Protein 5U2P (pdb70)

Solvent-accessible surface area: 17085 Å² total; per-residue (Å²): 99,161,4,27,3,0,1,30,91,157,64,63,39,56,1,4,73,71,6,13,84,48,1,92,148,106,68,46,1,38,22,89,44,68,60,26,101,24,109,86,0,42,95,36,0,70,55,53,1,75,92,37,79,10,6,10,5,0,2,0,24,7,25,67,6,38,100,18,68,16,83,98,35,2,26,34,0,34,166,51,96,12,26,97,66,4,3,12,52,14,32,9,110,173,45,76,4,5,0,2,2,14,20,5,2,69,14,0,11,0,0,0,14,2,83,73,11,5,106,174,52,65,14,87,60,2,138,45,68,109,73,0,10,107,5,0,28,51,2,89,158,60,77,50,10,2,8,12,8,55,53,134,8,52,3,6,14,0,0,0,2,0,1,0,5,41,39,25,60,114,19,2,50,78,0,5,135,67,8,61,81,118,80,14,36,8,52,133,13,197,48,0,101,81,4,0,30,12,1,17,42,0,28,153,114,45,16,6,56,79,151,90,49,101,20,132,58,164,82,8,26,80,48,0,13,111,57,122,6,1,0,4,2,2,24,7,92,11,0,48,32,0,47,179,106,79,108,69,15,57,12,2,9,10,6,3,4,7,18,152,41,2,96,67,18,1,0,1,17,25,58,7,35,0,1,0,0,3,103,126,18,110,66,42,72,16,0,23,126,2,2,53,34,10,5,43,58,64,9,8,34,33,8,11,136,72,42,184,50,6,4,1,5,83,112,12,115,28,12,128,48,27,90,11,0,52,67,8,14,120,46,14,0,39,132,26,83,5,18,10,0,0,15,22,18,81,69,0,62,57,163,96,23,41,8,18,37,2,3,53,35,9,70,136,124,53,18,77,4,107,51,0,7,109,91,4,10,105,139,51,214

B-factor: mean 41.18, std 18.59, range [14.23, 131.49]

Radius of gyration: 22.2 Å; Cα contacts (8 Å, |Δi|>4): 697; chains: 1; bounding box: 56×47×52 Å

Nearest PDB structures (foldseek):
  5u2p-assembly1_A  TM=1.003E+00  e=3.962E-81  Treponema pallidum subsp. pallidum
  4r6h-assembly1_A  TM=6.908E-01  e=1.015E-17  Bacillus subtilis subsp. subtilis str. 168
  4rk9-assembly2_B  TM=5.438E-01  e=2.584E-18  Bacillus licheniformis DSM 13 = ATCC 14580
  6dtu-assembly1_A  TM=4.934E-01  e=8.273E-16  Thermotoga maritima MSB8
  5k2y-assembly1_A  TM=6.242E-01  e=2.123E-12  Mycobacterium tuberculosis

Structure (mmCIF, N/CA/C/O backbone):
data_5U2P
#
_entry.id   5U2P
#
_cell.length_a   55.925
_cell.length_b   55.925
_cell.length_c   237.632
_cell.angle_alpha   90.00
_cell.angle_beta   90.00
_cell.angle_gamma   120.00
#
_symmetry.space_group_name_H-M   'P 31 2 1'
#
loop_
_entity.id
_entity.type
_entity.pdbx_description
1 polymer 'Sugar ABC transporter substrate-binding protein'
2 non-polymer 'BROMIDE ION'
3 non-polymer 'CHLORIDE ION'
4 non-polymer 1,2-ETHANEDIOL
5 water water
#
loop_
_atom_site.group_PDB
_atom_site.id
_atom_site.type_symbol
_atom_site.label_atom_id
_atom_site.label_alt_id
_atom_site.label_comp_id
_atom_site.label_asym_id
_atom_site.label_entity_id
_atom_site.label_seq_id
_atom_site.pdbx_PDB_ins_code
_atom_site.Cartn_x
_atom_site.Cartn_y
_atom_site.Cartn_z
_atom_site.occupancy
_atom_site.B_iso_or_equiv
_atom_site.auth_seq_id
_atom_site.auth_comp_id
_atom_site.auth_asym_id
_atom_site.auth_atom_id
_atom_site.pdbx_PDB_model_num
ATOM 1 N N . VAL A 1 32 ? -23.562 38.726 65.013 1.00 66.32 40 VAL A N 1
ATOM 2 C CA . VAL A 1 32 ? -23.465 38.357 63.609 1.00 56.36 40 VAL A CA 1
ATOM 3 C C . VAL A 1 32 ? -23.686 36.861 63.440 1.00 55.33 40 VAL A C 1
ATOM 4 O O . VAL A 1 32 ? -23.902 36.144 64.417 1.00 56.43 40 VAL A O 1
ATOM 16 N N . ARG A 1 33 ? -23.620 36.402 62.192 1.00 35.69 41 ARG A N 1
ATOM 17 C CA . ARG A 1 33 ? -23.701 34.987 61.879 1.00 38.06 41 ARG A CA 1
ATOM 18 C C . ARG A 1 33 ? -22.459 34.588 61.088 1.00 31.87 41 ARG A C 1
ATOM 19 O O . ARG A 1 33 ? -21.866 35.413 60.380 1.00 34.20 41 ARG A O 1
ATOM 40 N N . LEU A 1 34 ? -22.068 33.329 61.251 1.00 30.40 42 LEU A N 1
ATOM 41 C CA . LEU A 1 34 ? -20.991 32.725 60.472 1.00 32.39 42 LEU A CA 1
ATOM 42 C C . LEU A 1 34 ? -21.335 31.281 60.150 1.00 31.88 42 LEU A C 1
ATOM 43 O O . LEU A 1 34 ? -21.758 30.524 61.024 1.00 32.21 42 LEU A O 1
ATOM 59 N N . SER A 1 35 ? -21.150 30.895 58.894 1.00 25.85 43 SER A N 1
ATOM 60 C CA . SER A 1 35 ? -21.328 29.522 58.491 1.00 27.12 43 SER A CA 1
ATOM 61 C C . SER A 1 35 ? -19.956 28.889 58.280 1.00 24.35 43 SER A C 1
ATOM 62 O O . SER A 1 35 ? -19.018 29.544 57.824 1.00 28.35 43 SER A O 1
ATOM 70 N N . VAL A 1 36 ? -19.877 27.608 58.610 1.00 24.96 44 VAL A N 1
ATOM 71 C CA . VAL A 1 36 ? -18.648 26.841 58.525 1.00 24.58 44 VAL A CA 1
ATOM 72 C C . VAL A 1 36 ? -18.885 25.498 57.84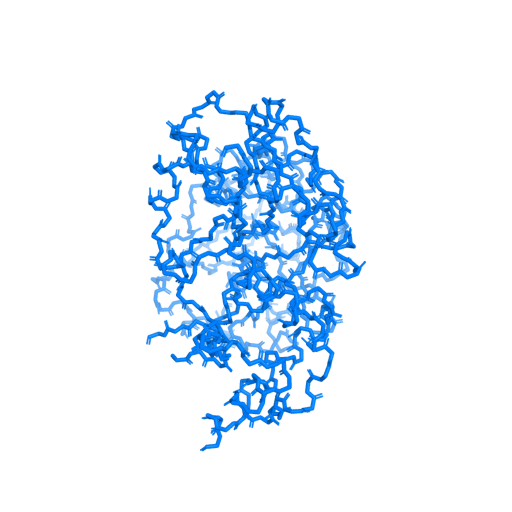3 1.00 32.99 44 VAL A C 1
ATOM 73 O O . VAL A 1 36 ? -19.910 24.854 58.051 1.00 29.68 44 VAL A O 1
ATOM 86 N N . LEU A 1 37 ? -17.929 25.092 57.017 1.00 28.55 45 LEU A N 1
ATOM 87 C CA . LEU A 1 37 ? -17.907 23.755 56.426 1.00 25.74 45 LEU A CA 1
ATOM 88 C C . LEU A 1 37 ? -16.674 23.027 56.939 1.00 31.20 45 LEU A C 1
ATOM 89 O O . LEU A 1 37 ? -15.567 23.557 56.871 1.00 25.89 45 LEU A O 1
ATOM 105 N N . ILE A 1 38 ? -16.853 21.813 57.430 1.00 31.88 46 ILE A N 1
ATOM 106 C CA . ILE A 1 38 ? -15.740 21.050 57.996 1.00 27.28 46 ILE A CA 1
ATOM 107 C C . ILE A 1 38 ? -15.894 19.550 57.741 1.00 32.55 46 ILE A C 1
ATOM 108 O O . ILE A 1 38 ? -16.994 19.065 57.482 1.00 35.07 46 ILE A O 1
ATOM 124 N N . ARG A 1 39 ? -14.782 18.822 57.793 1.00 31.70 47 ARG A N 1
ATOM 125 C CA . ARG A 1 39 ? -14.808 17.368 57.683 1.00 29.75 47 ARG A CA 1
ATOM 126 C C . ARG A 1 39 ? -15.411 16.770 58.942 1.00 39.56 47 ARG A C 1
ATOM 127 O O . ARG A 1 39 ? -15.109 17.199 60.054 1.00 34.45 47 ARG A O 1
ATOM 148 N N . GLU A 1 40 ? -16.266 15.777 58.749 1.00 31.15 48 GLU A N 1
ATOM 149 C CA . GLU A 1 40 ? -16.929 15.086 59.845 1.00 41.56 48 GLU A CA 1
ATOM 150 C C . GLU A 1 40 ? -15.944 14.691 60.948 1.00 50.25 48 GLU A C 1
ATOM 151 O O . GLU A 1 40 ? -16.110 15.079 62.103 1.00 38.56 48 GLU A O 1
ATOM 163 N N . LYS A 1 41 ? -14.894 13.959 60.582 1.00 40.19 49 LYS A N 1
ATOM 164 C CA . LYS A 1 41 ? -13.957 13.427 61.577 1.00 50.85 49 LYS A CA 1
ATOM 165 C C . LYS A 1 41 ? -13.033 14.495 62.142 1.00 37.83 49 LYS A C 1
ATOM 166 O O . LYS A 1 41 ? -12.287 14.235 63.076 1.00 40.19 49 LYS A O 1
ATOM 185 N N . HIS A 1 42 ? -13.080 15.695 61.579 1.00 44.67 50 HIS A N 1
ATOM 186 C CA . HIS A 1 42 ? -12.239 16.783 62.063 1.00 35.36 50 HIS A CA 1
ATOM 187 C C . HIS A 1 42 ? -13.032 17.759 62.930 1.00 35.49 50 HIS A C 1
ATOM 188 O O . HIS A 1 42 ? -12.464 18.702 63.483 1.00 39.12 50 HIS A O 1
ATOM 201 N N . TYR A 1 43 ? -14.343 17.543 63.034 1.00 41.88 51 TYR A N 1
ATOM 202 C CA . TYR A 1 43 ? -15.195 18.394 63.871 1.00 33.86 51 TYR A CA 1
ATOM 203 C C . TYR A 1 43 ? -15.100 17.920 65.307 1.00 48.42 51 TYR A C 1
ATOM 204 O O . TYR A 1 43 ? -16.039 17.344 65.858 1.00 41.54 51 TYR A O 1
ATOM 222 N N . SER A 1 44 ? -13.939 18.164 65.897 1.00 57.07 52 SER A N 1
ATOM 223 C CA . SER A 1 44 ? -13.608 17.645 67.214 1.00 65.18 52 SER A CA 1
ATOM 224 C C . SER A 1 44 ? -14.328 18.387 68.331 1.00 70.19 52 SER A C 1
ATOM 225 O O . SER A 1 44 ? -14.947 19.433 68.111 1.00 41.37 52 SER A O 1
ATOM 233 N N . SER A 1 45 ? -14.239 17.846 69.539 1.00 58.07 53 SER A N 1
ATOM 234 C CA . SER A 1 45 ? -14.737 18.559 70.702 1.00 67.04 53 SER A CA 1
ATOM 235 C C . SER A 1 45 ? -13.960 19.868 70.831 1.00 54.28 53 SER A C 1
ATOM 236 O O . SER A 1 45 ? -14.509 20.877 71.272 1.00 40.65 53 SER A O 1
ATOM 244 N N . GLY A 1 46 ? -12.694 19.854 70.409 1.00 52.16 54 GLY A N 1
ATOM 245 C CA . GLY A 1 46 ? -11.862 21.045 70.442 1.00 43.70 54 GLY A CA 1
ATOM 246 C C . GLY A 1 46 ? -12.500 22.189 69.675 1.00 33.98 54 GLY A C 1
ATOM 247 O O . GLY A 1 46 ? -12.711 23.282 70.217 1.00 35.75 54 GLY A O 1
ATOM 251 N N . LEU A 1 47 ? -12.818 21.939 68.412 1.00 31.86 55 LEU A N 1
ATOM 252 C CA . LEU A 1 47 ? -13.455 22.957 67.583 1.00 38.84 55 LEU A CA 1
ATOM 253 C C . LEU A 1 47 ? -14.877 23.284 68.039 1.00 52.93 55 LEU A C 1
ATOM 254 O O . LEU A 1 47 ? -15.318 24.423 67.929 1.00 32.76 55 LEU A O 1
ATOM 270 N N . GLN A 1 48 ? -15.609 22.300 68.538 1.00 39.12 56 GLN A N 1
ATOM 271 C CA . GLN A 1 48 ? -16.965 22.571 69.008 1.00 28.45 56 GLN A CA 1
ATOM 272 C C . GLN A 1 48 ? -16.950 23.599 70.109 1.00 45.70 56 GLN A C 1
ATOM 273 O O . GLN A 1 48 ? -17.717 24.553 70.085 1.00 42.34 56 GLN A O 1
ATOM 287 N N . ASN A 1 49 ? -16.062 23.395 71.073 1.00 40.34 57 ASN A N 1
ATOM 288 C CA . ASN A 1 49 ? -15.995 24.263 72.230 1.00 51.59 57 ASN A CA 1
ATOM 289 C C . ASN A 1 49 ? -15.450 25.617 71.828 1.00 39.72 57 ASN A C 1
ATOM 290 O O . ASN A 1 49 ? -15.831 26.639 72.398 1.00 43.35 57 ASN A O 1
ATOM 301 N N . VAL A 1 50 ? -14.555 25.618 70.836 1.00 37.89 58 VAL A N 1
ATOM 302 C CA . VAL A 1 50 ? -14.053 26.849 70.262 1.00 32.51 58 VAL A CA 1
ATOM 303 C C . VAL A 1 50 ? -15.206 27.682 69.702 1.00 33.47 58 VAL A C 1
ATOM 304 O O . VAL A 1 50 ? -15.324 28.875 69.988 1.00 31.78 58 VAL A O 1
ATOM 317 N N . PHE A 1 51 ? -16.059 27.056 68.901 1.00 33.82 59 PHE A N 1
ATOM 318 C CA . PHE A 1 51 ? -17.170 27.778 68.290 1.00 41.18 59 PHE A CA 1
ATOM 319 C C . PHE A 1 51 ? -18.220 28.142 69.344 1.00 35.97 59 PHE A C 1
ATOM 320 O O . PHE A 1 51 ? -18.915 29.150 69.215 1.00 37.31 59 PHE A O 1
ATOM 337 N N . THR A 1 52 ? -18.332 27.337 70.402 1.00 38.52 60 THR A N 1
ATOM 338 C CA . THR A 1 52 ? -19.273 27.647 71.470 1.00 40.24 60 THR A CA 1
ATOM 339 C C . THR A 1 52 ? -18.833 28.903 72.210 1.00 39.10 60 THR A C 1
ATOM 340 O O . THR A 1 52 ? -19.663 29.757 72.528 1.00 37.93 60 THR A O 1
ATOM 351 N N . LYS A 1 53 ? -17.533 29.003 72.494 1.00 40.60 61 LYS A N 1
ATOM 352 C CA . LYS A 1 53 ? -16.956 30.198 73.114 1.00 40.72 61 LYS A CA 1
ATOM 353 C C . LYS A 1 53 ? -17.148 31.415 72.244 1.00 46.86 61 LYS A C 1
ATOM 354 O O . LYS A 1 53 ? -17.390 32.517 72.728 1.00 35.35 61 LYS A O 1
ATOM 373 N N . LEU A 1 54 ? -16.983 31.232 70.945 1.00 31.93 62 LEU A N 1
ATOM 374 C CA . LEU A 1 54 ? -17.116 32.333 70.043 1.00 27.83 62 LEU A CA 1
ATOM 375 C C . LEU A 1 54 ? -18.512 32.934 70.116 1.00 39.43 62 LEU A C 1
ATOM 376 O O . LEU A 1 54 ? -18.675 34.156 70.123 1.00 33.05 62 LEU A O 1
ATOM 392 N N . GLU A 1 55 ? -19.521 32.074 70.153 1.00 32.86 63 GLU A N 1
ATOM 393 C CA . GLU A 1 55 ? -20.903 32.533 70.202 1.00 42.63 63 GLU A CA 1
ATOM 394 C C . GLU A 1 55 ? -21.201 33.167 71.547 1.00 40.01 63 GLU 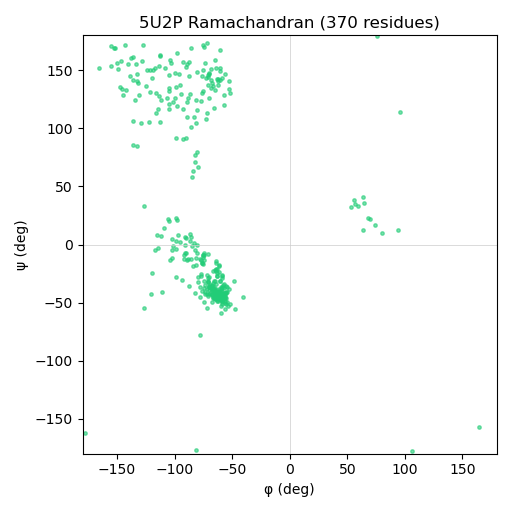A C 1
ATOM 395 O O . GLU A 1 55 ? -21.881 34.182 71.623 1.00 45.47 63 GLU A O 1
ATOM 407 N N . LEU A 1 56 ? -20.654 32.577 72.600 1.00 42.47 64 LEU A N 1
ATOM 408 C CA . LEU A 1 56 ? -20.941 33.013 73.955 1.00 49.39 64 LEU A CA 1
ATOM 409 C C . LEU A 1 56 ? -20.270 34.352 74.259 1.00 54.21 64 LEU A C 1
ATOM 410 O O . LEU A 1 56 ? -20.890 35.240 74.837 1.00 46.52 64 LEU A O 1
ATOM 426 N N . GLU A 1 57 ? -19.017 34.503 73.837 1.00 39.49 65 GLU A N 1
ATOM 427 C CA . GLU A 1 57 ? -18.213 35.672 74.198 1.00 35.51 65 GLU A CA 1
ATOM 428 C C . GLU A 1 57 ? -18.161 36.754 73.127 1.00 51.01 65 GLU A C 1
ATOM 429 O O . GLU A 1 57 ? -17.994 37.929 73.449 1.00 45.92 65 GLU A O 1
ATOM 441 N N . GLU A 1 58 ? -18.306 36.379 71.861 1.00 30.73 66 GLU A N 1
ATOM 442 C CA . GLU A 1 58 ? -18.054 37.322 70.781 1.00 26.93 66 GLU A CA 1
ATOM 443 C C . GLU A 1 58 ? -19.314 37.661 69.998 1.00 28.92 66 GLU A C 1
ATOM 444 O O . GLU A 1 58 ? -19.273 38.483 69.066 1.00 35.31 66 GLU A O 1
ATOM 456 N N . GLY A 1 59 ? -20.414 37.015 70.364 1.00 31.00 67 GLY A N 1
ATOM 457 C CA . GLY A 1 59 ? -21.704 37.249 69.739 1.00 44.72 67 GLY A CA 1
ATOM 458 C C . GLY A 1 59 ? -21.702 36.856 68.279 1.00 52.75 67 GLY A C 1
ATOM 459 O O . GLY A 1 59 ? -22.329 37.507 67.443 1.00 37.66 67 GLY A O 1
ATOM 463 N N . ILE A 1 60 ? -20.978 35.794 67.960 1.00 35.54 68 ILE A N 1
ATOM 464 C CA . ILE A 1 60 ? -20.979 35.274 66.590 1.00 33.16 68 ILE A CA 1
ATOM 465 C C . ILE A 1 60 ? -21.653 33.903 66.624 1.00 46.47 68 ILE A C 1
ATOM 466 O O . ILE A 1 60 ? -21.078 32.932 67.112 1.00 56.92 68 ILE A O 1
ATOM 482 N N . ALA A 1 61 ? -22.889 33.849 66.142 1.00 45.00 69 ALA A N 1
ATOM 483 C CA . ALA A 1 61 ? -23.605 32.583 66.028 1.00 52.89 69 ALA A CA 1
ATOM 484 C C . ALA A 1 61 ? -23.020 31.753 64.884 1.00 52.07 69 ALA A C 1
ATOM 485 O O . ALA A 1 61 ? -23.206 32.085 63.716 1.00 40.28 69 ALA A O 1
ATOM 492 N N . VAL A 1 62 ? -22.302 30.689 65.229 1.00 45.77 70 VAL A N 1
ATOM 493 C CA . VAL A 1 62 ? -21.701 29.807 64.240 1.00 43.69 70 VAL A CA 1
ATOM 494 C C . VAL A 1 62 ? -22.613 28.624 63.939 1.00 52.33 70 VAL A C 1
ATOM 495 O O . VAL A 1 62 ? -23.079 27.949 64.853 1.00 49.65 70 VAL A O 1
ATOM 508 N N . THR A 1 63 ? -22.860 28.385 62.654 1.00 34.06 71 THR A N 1
ATOM 509 C CA . THR A 1 63 ? -23.537 27.176 62.205 1.00 31.84 71 THR A CA 1
ATOM 510 C C . THR A 1 63 ? -22.546 26.310 61.435 1.00 41.06 71 THR A C 1
ATOM 511 O O . THR A 1 63 ? -21.914 26.770 60.483 1.00 36.78 71 THR A O 1
ATOM 522 N N . VAL A 1 64 ? -22.399 25.067 61.880 1.00 34.10 72 VAL A N 1
ATOM 523 C CA . VAL A 1 64 ? -21.441 24.129 61.294 1.00 33.40 72 VAL A CA 1
ATOM 524 C C . VAL A 1 64 ? -22.128 23.085 60.417 1.00 47.39 72 VAL A C 1
ATOM 525 O O . VAL A 1 64 ? -23.124 22.473 60.803 1.00 42.25 72 VAL A O 1
ATOM 538 N N . GLU A 1 65 ? -21.570 22.899 59.227 1.00 30.90 73 GLU A N 1
ATOM 539 C CA . GLU A 1 65 ? -22.023 21.898 58.278 1.00 32.84 73 GLU A CA 1
ATOM 540 C C . GLU A 1 65 ? -20.904 20.876 58.077 1.00 37.74 73 GLU A C 1
ATOM 541 O O . GLU A 1 65 ? -19.850 21.229 57.540 1.00 29.54 73 GLU A O 1
ATOM 553 N N . THR A 1 66 ? -21.109 19.630 58.514 1.00 29.89 74 THR A N 1
ATOM 554 C CA . THR A 1 66 ? -20.069 18.607 58.370 1.00 40.00 74 THR A CA 1
ATOM 555 C C . THR A 1 66 ? -20.270 17.757 57.131 1.00 34.58 74 THR A C 1
ATOM 556 O O . THR A 1 66 ? -21.398 17.488 56.720 1.00 34.27 74 THR A O 1
ATOM 567 N N . ILE A 1 67 ? -19.160 17.331 56.545 1.00 30.26 75 ILE A N 1
ATOM 568 C CA . ILE A 1 67 ? -19.191 16.459 55.388 1.00 46.25 75 ILE A CA 1
ATOM 569 C C . ILE A 1 67 ? -18.361 15.212 55.673 1.00 43.75 75 ILE A C 1
ATOM 570 O O . ILE A 1 67 ? -17.268 15.304 56.241 1.00 35.80 75 ILE A O 1
ATOM 586 N N . GLN A 1 68 ? -18.903 14.061 55.286 1.00 42.66 76 GLN A N 1
ATOM 587 C CA . GLN A 1 68 ? -18.196 12.786 55.367 1.00 51.02 76 GLN A CA 1
ATOM 588 C C . GLN A 1 68 ? -16.844 12.932 54.681 1.00 42.73 76 GLN A C 1
ATOM 589 O O . GLN A 1 68 ? -16.766 13.425 53.557 1.00 35.09 76 GLN A O 1
ATOM 603 N N . ASP A 1 69 ? -15.788 12.504 55.364 1.00 41.50 77 ASP A N 1
ATOM 604 C CA . ASP A 1 69 ? -14.421 12.866 54.995 1.00 50.74 77 ASP A CA 1
ATOM 605 C C . ASP A 1 69 ? -14.053 12.517 53.564 1.00 51.46 77 ASP A C 1
ATOM 606 O O . ASP A 1 69 ? -13.477 13.344 52.850 1.00 41.96 77 ASP A O 1
ATOM 615 N N . ASP A 1 70 ? -14.390 11.306 53.135 1.00 41.32 78 ASP A N 1
ATOM 616 C CA . ASP A 1 70 ? -14.037 10.869 51.790 1.00 53.86 78 ASP A CA 1
ATOM 617 C C . ASP A 1 70 ? -14.742 11.714 50.718 1.00 58.91 78 ASP A C 1
ATOM 618 O O . ASP A 1 70 ? -14.350 11.696 49.552 1.00 53.15 78 ASP A O 1
ATOM 627 N N . GLN A 1 71 ? -15.752 12.479 51.127 1.00 38.79 79 GLN A N 1
ATOM 628 C CA . GLN A 1 71 ? -16.557 13.274 50.207 1.00 47.36 79 GLN A CA 1
ATOM 629 C C . GLN A 1 71 ? -16.196 14.754 50.262 1.00 49.61 79 GLN A C 1
ATOM 630 O O . GLN A 1 71 ? -16.603 15.527 49.390 1.00 41.01 79 GLN A O 1
ATOM 644 N N . TYR A 1 72 ? -15.444 15.149 51.286 1.00 41.04 80 TYR A N 1
ATOM 645 C CA . TYR A 1 72 ? -15.275 16.568 51.581 1.00 35.62 80 TYR A CA 1
ATOM 646 C C . TYR A 1 72 ? -14.641 17.357 50.425 1.00 28.44 80 TYR A C 1
ATOM 647 O O . TYR A 1 72 ? -15.142 18.421 50.078 1.00 37.60 80 TYR A O 1
ATOM 665 N N . PRO A 1 73 ? -13.549 16.847 49.832 1.00 45.37 81 PRO A N 1
ATOM 666 C CA . PRO A 1 73 ? -12.943 17.633 48.748 1.00 34.15 81 PRO A CA 1
ATOM 667 C C . PRO A 1 73 ? -13.898 17.823 47.572 1.00 43.68 81 PRO A C 1
ATOM 668 O O . PRO A 1 73 ? -13.969 18.916 47.020 1.00 32.84 81 PRO A O 1
ATOM 679 N N . THR A 1 74 ? -14.639 16.775 47.219 1.00 37.67 82 THR A N 1
ATOM 680 C CA . THR A 1 74 ? -15.655 16.861 46.172 1.00 44.32 82 THR A CA 1
ATOM 681 C C . THR A 1 74 ? -16.709 17.917 46.504 1.00 42.55 82 THR A C 1
ATOM 682 O O . THR A 1 74 ? -17.049 18.756 45.663 1.00 37.10 82 THR A O 1
ATOM 693 N N . VAL A 1 75 ? -17.228 17.865 47.729 1.00 36.88 83 VAL A N 1
ATOM 694 C CA . VAL A 1 75 ? -18.266 18.794 48.160 1.00 35.19 83 VAL A CA 1
ATOM 695 C C . VAL A 1 75 ? -17.766 20.229 48.204 1.00 29.27 83 VAL A C 1
ATOM 696 O O . VAL A 1 75 ? -18.444 21.131 47.723 1.00 30.37 83 VAL A O 1
ATOM 709 N N . LEU A 1 76 ? -16.599 20.452 48.796 1.00 32.11 84 LEU A N 1
ATOM 710 C CA . LEU A 1 76 ? -16.059 21.807 48.876 1.00 39.63 84 LEU A CA 1
ATOM 711 C C . LEU A 1 76 ? -15.866 22.412 47.477 1.00 32.64 84 LEU A C 1
ATOM 712 O O . LEU A 1 76 ? -16.240 23.563 47.235 1.00 31.21 84 LEU A O 1
ATOM 728 N N . HIS A 1 77 ? -15.291 21.634 46.561 1.00 32.64 85 HIS A N 1
ATOM 729 C CA . HIS A 1 77 ? -15.094 22.095 45.182 1.00 37.61 85 HIS A CA 1
ATOM 730 C C . HIS A 1 77 ? -16.417 22.545 44.577 1.00 32.09 85 HIS A C 1
ATOM 731 O O . HIS A 1 77 ? -16.524 23.647 44.027 1.00 36.08 85 HIS A O 1
ATOM 744 N N . ALA A 1 78 ? -17.428 21.687 44.683 1.00 34.10 86 ALA A N 1
ATOM 745 C CA . ALA A 1 78 ? -18.749 21.985 44.123 1.00 55.21 86 ALA A CA 1
ATOM 746 C C . ALA A 1 78 ? -19.363 23.253 44.713 1.00 46.58 86 ALA A C 1
ATOM 747 O O . ALA A 1 78 ? -19.946 24.060 43.990 1.00 38.93 86 ALA A O 1
ATOM 754 N N . ARG A 1 79 ? -19.248 23.416 46.031 1.00 31.97 87 ARG A N 1
ATOM 755 C CA . ARG A 1 79 ? -19.829 24.575 46.712 1.00 31.71 87 ARG A CA 1
ATOM 756 C C . ARG A 1 79 ? -19.073 25.871 46.398 1.00 27.33 87 ARG A C 1
ATOM 757 O O . ARG A 1 79 ? -19.672 26.937 46.356 1.00 33.07 87 ARG A O 1
ATOM 778 N N . LEU A 1 80 ? -17.767 25.773 46.178 1.00 32.68 88 LEU A N 1
ATOM 779 C CA . LEU A 1 80 ? -16.988 26.935 45.762 1.00 27.08 88 LEU A CA 1
ATOM 780 C C . LEU A 1 80 ? -17.384 27.319 44.332 1.00 35.59 88 LEU A C 1
ATOM 781 O O . LEU A 1 80 ? -17.564 28.495 44.017 1.00 33.91 88 LEU A O 1
ATOM 797 N N . ALA A 1 81 ? -17.547 26.302 43.502 1.00 33.59 89 ALA A N 1
ATOM 798 C CA . ALA A 1 81 ? -17.886 26.477 42.087 1.00 31.82 89 ALA A CA 1
ATOM 799 C C . ALA A 1 81 ? -19.244 27.142 41.892 1.00 34.73 89 ALA A C 1
ATOM 800 O O . ALA A 1 81 ? -19.373 28.034 41.053 1.00 44.51 89 ALA A O 1
ATOM 807 N N . ASP A 1 82 ? -20.252 26.722 42.657 1.00 36.67 90 ASP A N 1
ATOM 808 C CA . ASP A 1 82 ? -21.577 27.331 42.538 1.00 38.97 90 ASP A CA 1
ATOM 809 C C . ASP A 1 82 ? -21.787 28.520 43.485 1.00 42.15 90 ASP A C 1
ATOM 810 O O . ASP A 1 82 ? -22.858 29.129 43.492 1.00 35.58 90 ASP A O 1
ATOM 819 N N . GLY A 1 83 ? -20.772 28.837 44.283 1.00 42.03 91 GLY A N 1
ATOM 820 C CA . GLY A 1 83 ? -20.761 30.052 45.079 1.00 36.01 91 GLY A CA 1
ATOM 821 C C . GLY A 1 83 ? -21.565 29.969 46.361 1.00 37.01 91 GLY A C 1
ATOM 822 O O . GLY A 1 83 ? -21.766 30.972 47.044 1.00 34.46 91 GLY A O 1
ATOM 826 N N . THR A 1 84 ? -22.010 28.768 46.708 1.00 31.12 92 THR A N 1
ATOM 827 C CA . THR A 1 84 ? -22.835 28.586 47.897 1.00 31.97 92 THR A CA 1
ATOM 828 C C . THR A 1 84 ? -22.013 28.186 49.128 1.00 34.33 92 THR A C 1
ATOM 829 O O . THR A 1 84 ? -22.580 27.962 50.201 1.00 34.04 92 THR A O 1
ATOM 840 N N . ALA A 1 85 ? -20.692 28.102 48.975 1.00 29.38 93 ALA A N 1
ATOM 841 C CA . ALA A 1 85 ? -19.820 27.638 50.059 1.00 25.71 93 ALA A CA 1
ATOM 842 C C . ALA A 1 85 ? -20.012 28.490 51.301 1.00 23.88 93 ALA A C 1
ATOM 843 O O . ALA A 1 85 ? -20.266 29.696 51.184 1.00 30.31 93 ALA A O 1
ATOM 850 N N . PRO A 1 86 ? -19.882 27.870 52.484 1.00 21.52 94 PRO A N 1
ATOM 851 C CA . PRO A 1 86 ? -19.931 28.623 53.750 1.00 22.68 94 PRO A CA 1
ATOM 852 C C . PRO A 1 86 ? -18.835 29.686 53.888 1.00 28.53 94 PRO A C 1
ATOM 853 O O . PRO A 1 86 ? -17.890 29.712 53.107 1.00 27.32 94 PRO A O 1
ATOM 864 N N . ASP A 1 87 ? -18.976 30.562 54.881 1.00 26.05 95 ASP A N 1
ATOM 865 C CA . ASP A 1 87 ? -18.056 31.692 55.047 1.00 27.01 95 ASP A CA 1
ATOM 866 C C . ASP A 1 87 ? -16.631 31.231 55.399 1.00 24.05 95 ASP A C 1
ATOM 867 O O . ASP A 1 87 ? -15.644 31.840 54.973 1.00 22.90 95 ASP A O 1
ATOM 876 N N . VAL A 1 88 ? -16.547 30.194 56.225 1.00 21.85 96 VAL A N 1
ATOM 877 C CA . VAL A 1 88 ? -15.287 29.595 56.646 1.00 20.15 96 VAL A CA 1
ATOM 878 C C . VAL A 1 88 ? -15.292 28.127 56.241 1.00 26.22 96 VAL A C 1
ATOM 879 O O . VAL A 1 88 ? -16.270 27.428 56.494 1.00 22.26 96 VAL A O 1
ATOM 892 N N . VAL A 1 89 ? -14.215 27.671 55.598 1.00 23.13 97 VAL A N 1
ATOM 893 C CA . VAL A 1 89 ? -14.146 26.289 55.125 1.00 17.45 97 VAL A CA 1
ATOM 894 C C . VAL A 1 89 ? -12.828 25.653 55.538 1.00 19.75 97 VAL A C 1
ATOM 895 O O . VAL A 1 89 ? -11.763 26.286 55.493 1.00 22.13 97 VAL A O 1
ATOM 908 N N . GLU A 1 90 ? -12.901 24.393 55.956 1.00 19.55 98 GLU A N 1
ATOM 909 C CA . GLU A 1 90 ? -11.707 23.606 56.204 1.00 22.45 98 GLU A CA 1
ATOM 910 C C . GLU A 1 90 ? -10.966 23.344 54.890 1.00 28.04 98 GLU A C 1
ATOM 911 O O . GLU A 1 90 ? -11.585 23.044 53.867 1.00 24.72 98 GLU A O 1
ATOM 923 N N . VAL A 1 91 ? -9.645 23.483 54.923 1.00 20.22 99 VAL A N 1
ATOM 924 C CA . VAL A 1 91 ? -8.811 23.189 53.768 1.00 22.72 99 VAL A CA 1
ATOM 925 C C . VAL A 1 91 ? -7.621 22.356 54.189 1.00 21.54 99 VAL A C 1
ATOM 926 O O . VAL A 1 91 ? -7.204 22.379 55.336 1.00 24.83 99 VAL A O 1
ATOM 939 N N . SER A 1 92 ? -7.085 21.610 53.227 1.00 21.19 100 SER A N 1
ATOM 940 C CA . SER A 1 92 ? -5.852 20.868 53.404 1.00 20.28 100 SER A CA 1
ATOM 941 C C . SER A 1 92 ? -4.665 21.703 52.940 1.00 28.01 100 SER A C 1
ATOM 942 O O . SER A 1 92 ? -4.561 22.072 51.767 1.00 29.79 100 SER A O 1
ATOM 950 N N . LEU A 1 93 ? -3.789 22.011 53.883 1.00 21.52 101 LEU A N 1
ATOM 951 C CA . LEU A 1 93 ? -2.551 22.722 53.609 1.00 24.71 101 LEU A CA 1
ATOM 952 C C . LEU A 1 93 ? -1.478 21.684 53.310 1.00 27.58 101 LEU A C 1
ATOM 953 O O . LEU A 1 93 ? -1.573 20.565 53.800 1.00 23.23 101 LEU A O 1
ATOM 969 N N . PRO A 1 94 ? -0.455 22.045 52.511 1.00 20.99 102 PRO A N 1
ATOM 970 C CA . PRO A 1 94 ? -0.282 23.366 51.893 1.00 22.36 102 PRO A CA 1
ATOM 971 C C . PRO A 1 94 ? -0.959 23.520 50.532 1.00 26.94 102 PRO A C 1
ATOM 972 O O . PRO A 1 94 ? -1.082 24.646 50.038 1.00 29.03 102 PRO A O 1
ATOM 983 N N . SER A 1 95 ? -1.407 22.428 49.925 1.00 26.57 103 SER A N 1
ATOM 984 C CA . SER A 1 95 ? -1.755 22.483 48.503 1.00 28.47 103 SER A CA 1
ATOM 985 C C . SER A 1 95 ? -3.214 22.837 48.181 1.00 30.61 103 SER A C 1
ATOM 986 O O . SER A 1 95 ? -3.550 23.055 47.023 1.00 26.85 103 SER A O 1
ATOM 994 N N . LEU A 1 96 ? -4.062 22.924 49.195 1.00 25.91 104 LEU A N 1
ATOM 995 C CA . LEU A 1 96 ? -5.453 23.377 49.054 1.00 24.38 104 LEU A CA 1
ATOM 996 C C . LEU A 1 96 ? -6.276 22.578 48.043 1.00 33.92 104 LEU A C 1
ATOM 997 O O . LEU A 1 96 ? -7.114 23.145 47.340 1.00 37.46 104 LEU A O 1
ATOM 1013 N N . HIS A 1 97 ? -6.060 21.267 47.992 1.00 34.24 105 HIS A N 1
ATOM 1014 C CA . HIS A 1 97 ? -6.780 20.417 47.043 1.00 34.09 105 HIS A CA 1
ATOM 1015 C C . HIS A 1 97 ? -6.658 20.944 45.602 1.00 43.74 105 HIS A C 1
ATOM 1016 O O . HIS A 1 97 ? -7.595 20.807 44.819 1.00 43.21 105 HIS A O 1
ATOM 1029 N N . ALA A 1 98 ? -5.530 21.572 45.274 1.00 29.43 106 ALA A N 1
ATOM 1030 C CA . ALA A 1 98 ? -5.276 22.119 43.931 1.00 39.89 106 ALA A CA 1
ATOM 1031 C C . ALA A 1 98 ? -6.232 23.250 43.524 1.00 31.60 106 ALA A C 1
ATOM 1032 O O . ALA A 1 98 ? -6.275 23.646 42.346 1.00 34.53 106 ALA A O 1
ATOM 1039 N N . LEU A 1 99 ? -6.983 23.777 44.488 1.00 30.67 107 LEU A N 1
ATOM 1040 C CA . LEU A 1 99 ? -7.848 24.934 44.268 1.00 33.40 107 LEU A CA 1
ATOM 1041 C C . LEU A 1 99 ? -7.029 26.208 44.066 1.00 44.09 107 LEU A C 1
ATOM 1042 O O . LEU A 1 99 ? -5.969 26.365 44.662 1.00 44.10 107 LEU A O 1
ATOM 1058 N N . ASP A 1 100 ? -7.523 27.121 43.233 1.00 33.91 108 ASP A N 1
ATOM 1059 C CA . ASP A 1 100 ? -6.872 28.421 43.053 1.00 30.40 108 ASP A CA 1
ATOM 1060 C C . ASP A 1 100 ? -7.259 29.368 44.181 1.00 23.72 108 ASP A C 1
ATOM 1061 O O . ASP A 1 100 ? -8.383 29.908 44.203 1.00 26.14 108 ASP A O 1
ATOM 1070 N N . PRO A 1 101 ? -6.344 29.598 45.141 1.00 35.10 109 PRO A N 1
ATOM 1071 C CA . PRO A 1 101 ? -6.763 30.443 46.267 1.00 31.14 109 PRO A CA 1
ATOM 1072 C C . PRO A 1 101 ? -7.087 31.890 45.890 1.00 27.41 109 PRO A C 1
ATOM 1073 O O . PRO A 1 101 ? -7.800 32.559 46.630 1.00 27.17 109 PRO A O 1
ATOM 1084 N N . TYR A 1 102 ? -6.570 32.373 44.758 1.00 27.48 110 TYR A N 1
ATOM 1085 C CA . TYR A 1 102 ? -6.800 33.767 44.367 1.00 29.06 110 TYR A CA 1
ATOM 1086 C C . TYR A 1 102 ? -8.218 33.936 43.818 1.00 29.45 110 TYR A C 1
ATOM 1087 O O . TYR A 1 102 ? -8.737 35.052 43.726 1.00 30.28 110 TYR A O 1
ATOM 1105 N N . LEU A 1 103 ? -8.842 32.810 43.481 1.00 29.04 111 LEU A N 1
ATOM 1106 C CA . LEU A 1 103 ? -10.250 32.774 43.085 1.00 27.61 111 LEU A CA 1
ATOM 1107 C C . LEU A 1 103 ? -11.208 32.633 44.254 1.00 27.99 111 LEU A C 1
ATOM 1108 O O . LEU A 1 103 ? -12.308 33.189 44.226 1.00 27.26 111 LEU A O 1
ATOM 1124 N N . TYR A 1 104 ? -10.803 31.871 45.267 1.00 27.90 112 TYR A N 1
ATOM 1125 C CA . TYR A 1 104 ? -11.766 31.407 46.269 1.00 24.06 112 TYR A CA 1
ATOM 1126 C C . TYR A 1 104 ? -11.527 31.838 47.703 1.00 31.12 112 TYR A C 1
ATOM 1127 O O . TYR A 1 104 ? -12.479 31.853 48.480 1.00 29.47 112 TYR A O 1
ATOM 1145 N N . PHE A 1 105 ? -10.283 32.155 48.063 1.00 27.66 113 PHE A N 1
ATOM 1146 C CA . PHE A 1 105 ? -9.947 32.403 49.472 1.00 22.83 113 PHE A CA 1
ATOM 1147 C C . PHE A 1 105 ? -9.370 33.781 49.760 1.00 25.21 113 PHE A C 1
ATOM 1148 O O . PHE A 1 105 ? -8.673 34.368 48.952 1.00 28.77 113 PHE A O 1
ATOM 1165 N N . VAL A 1 106 ? -9.620 34.262 50.966 1.00 24.85 114 VAL A N 1
ATOM 1166 C CA . VAL A 1 106 ? -9.052 35.531 51.406 1.00 24.39 114 VAL A CA 1
ATOM 1167 C C . VAL A 1 106 ? -7.583 35.365 51.765 1.00 23.17 114 VAL A C 1
ATOM 1168 O O . VAL A 1 106 ? -7.220 34.458 52.516 1.00 24.12 114 VAL A O 1
ATOM 1181 N N . ASP A 1 107 ? -6.733 36.244 51.230 1.00 26.17 115 ASP A N 1
ATOM 1182 C CA . ASP A 1 107 ? -5.311 36.241 51.579 1.00 22.54 115 ASP A CA 1
ATOM 1183 C C . ASP A 1 107 ? -5.116 36.755 53.004 1.00 20.59 115 ASP A C 1
ATOM 1184 O O . ASP A 1 107 ? -5.412 37.918 53.297 1.00 28.50 115 ASP A O 1
ATOM 1193 N N . LEU A 1 108 ? -4.664 35.872 53.899 1.00 23.21 116 LEU A N 1
ATOM 1194 C CA . LEU A 1 108 ? -4.564 36.199 55.320 1.00 23.60 116 LEU A CA 1
ATOM 1195 C C . LEU A 1 108 ? -3.149 36.633 55.697 1.00 24.30 116 LEU A C 1
ATOM 1196 O O . LEU A 1 108 ? -2.837 36.803 56.884 1.00 24.08 116 LEU A O 1
ATOM 1212 N N . SER A 1 109 ? -2.294 36.821 54.693 1.00 25.46 117 SER A N 1
ATOM 1213 C CA . SER A 1 109 ? -0.859 37.010 54.927 1.00 26.06 117 SER A CA 1
ATOM 1214 C C . SER A 1 109 ? -0.539 38.246 55.768 1.00 25.87 117 SER A C 1
ATOM 1215 O O . SER A 1 109 ? 0.532 38.329 56.378 1.00 31.49 117 SER A O 1
ATOM 1223 N N . LYS A 1 110 ? -1.451 39.203 55.755 1.00 27.44 118 LYS A N 1
ATOM 1224 C CA . LYS A 1 110 ? -1.287 40.480 56.451 1.00 30.05 118 LYS A CA 1
ATOM 1225 C C . LYS A 1 110 ? -2.059 40.559 57.766 1.00 24.80 118 LYS A C 1
ATOM 1226 O O . LYS A 1 110 ? -2.086 41.607 58.404 1.00 28.43 118 LYS A O 1
ATOM 1245 N N . GLU A 1 111 ? -2.701 39.471 58.188 1.00 24.53 119 GLU A N 1
ATOM 1246 C CA . GLU A 1 111 ? -3.449 39.503 59.440 1.00 29.15 119 GLU A CA 1
ATOM 1247 C C . GLU A 1 111 ? -2.476 39.630 60.610 1.00 24.65 119 GLU A C 1
ATOM 1248 O O . GLU A 1 111 ? -1.317 39.182 60.541 1.00 26.73 119 GLU A O 1
ATOM 1260 N N . ALA A 1 112 ? -2.949 40.254 61.683 1.00 26.61 120 ALA A N 1
ATOM 1261 C CA . ALA A 1 112 ? -2.096 40.574 62.825 1.00 29.41 120 ALA A CA 1
ATOM 1262 C C . ALA A 1 112 ? -1.539 39.360 63.540 1.00 35.61 120 ALA A C 1
ATOM 1263 O O . ALA A 1 112 ? -0.540 39.474 64.242 1.00 29.17 120 ALA A O 1
ATOM 1270 N N . TRP A 1 113 ? -2.169 38.200 63.372 1.00 24.32 121 TRP A N 1
ATOM 1271 C CA . TRP A 1 113 ? -1.720 36.992 64.068 1.00 25.55 121 TRP A CA 1
ATOM 1272 C C . TRP A 1 113 ? -0.678 36.171 63.297 1.00 27.37 121 TRP A C 1
ATOM 1273 O O . TRP A 1 113 ? -0.121 35.220 63.838 1.00 24.56 121 TRP A O 1
ATOM 1294 N N . ILE A 1 114 ? -0.401 36.535 62.043 1.00 23.61 122 ILE A N 1
ATOM 1295 C CA . ILE A 1 114 ? 0.577 35.782 61.249 1.00 24.39 122 ILE A CA 1
ATOM 1296 C C . ILE A 1 114 ? 1.954 35.671 61.931 1.00 23.67 122 ILE A C 1
ATOM 1297 O O . ILE A 1 114 ? 2.576 34.608 61.899 1.00 22.54 122 ILE A O 1
ATOM 1313 N N . PRO A 1 115 ? 2.438 36.751 62.572 1.00 29.88 123 PRO A N 1
ATOM 1314 C CA . PRO A 1 115 ? 3.732 36.618 63.265 1.00 28.35 123 PRO A CA 1
ATOM 1315 C C . PRO A 1 115 ? 3.756 35.629 64.432 1.00 27.90 123 PRO A C 1
ATOM 1316 O O . PRO A 1 115 ? 4.837 35.240 64.881 1.00 31.90 123 PRO A O 1
ATOM 1327 N N . ASP A 1 116 ? 2.589 35.237 64.924 1.00 24.67 124 ASP A N 1
ATOM 1328 C CA . ASP A 1 116 ? 2.495 34.314 66.051 1.00 25.06 124 ASP A CA 1
ATOM 1329 C C . ASP A 1 116 ? 2.553 32.849 65.591 1.00 24.52 124 ASP A C 1
ATOM 1330 O O . ASP A 1 116 ? 2.719 31.938 66.400 1.00 25.93 124 ASP A O 1
ATOM 1339 N N . LEU A 1 117 ? 2.428 32.617 64.291 1.00 24.45 125 LEU A N 1
ATOM 1340 C CA . LEU A 1 117 ? 2.550 31.260 63.766 1.00 24.92 125 LEU A CA 1
ATOM 1341 C C .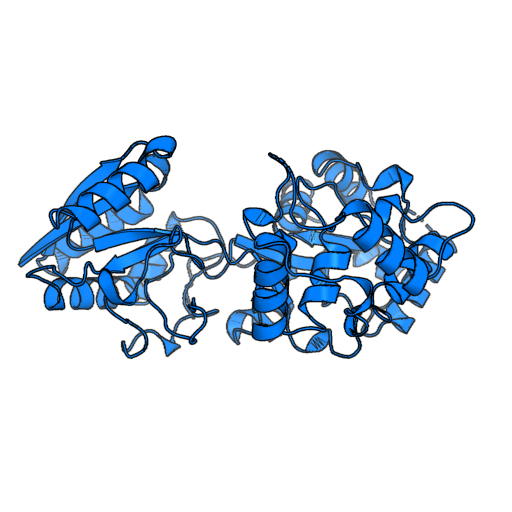 LEU A 1 117 ? 3.974 30.726 63.876 1.00 24.58 125 LEU A C 1
ATOM 1342 O O . LEU A 1 117 ? 4.935 31.453 63.628 1.00 25.89 125 LEU A O 1
ATOM 1358 N N . LEU A 1 118 ? 4.106 29.439 64.192 1.00 22.29 126 LEU A N 1
ATOM 1359 C CA . LEU A 1 118 ? 5.418 28.822 64.263 1.00 22.32 126 LEU A CA 1
ATOM 1360 C C . LEU A 1 118 ? 5.987 28.594 62.866 1.00 22.07 126 LEU A C 1
ATOM 1361 O O . LEU A 1 118 ? 7.144 28.931 62.595 1.00 25.92 126 LEU A O 1
ATOM 1377 N N . ILE A 1 119 ? 5.178 27.991 62.000 1.00 22.96 127 ILE A N 1
ATOM 1378 C CA . ILE A 1 119 ? 5.574 27.664 60.628 1.00 23.84 127 ILE A CA 1
ATOM 1379 C C . ILE A 1 119 ? 4.451 28.118 59.688 1.00 21.61 127 ILE A C 1
ATOM 1380 O O . ILE A 1 119 ? 3.549 27.331 59.369 1.00 22.46 127 ILE A O 1
ATOM 1396 N N . PRO A 1 120 ? 4.458 29.399 59.296 1.00 22.51 128 PRO A N 1
ATOM 1397 C CA . PRO A 1 120 ? 3.310 29.872 58.512 1.00 23.05 128 PRO A CA 1
ATOM 1398 C C . PRO A 1 120 ? 3.116 29.043 57.241 1.00 21.97 128 PRO A C 1
ATOM 1399 O O . PRO A 1 120 ? 4.078 28.826 56.501 1.00 26.04 128 PRO A O 1
ATOM 1410 N N . PRO A 1 121 ? 1.896 28.544 57.009 1.00 20.67 129 PRO A N 1
ATOM 1411 C CA . PRO A 1 121 ? 1.605 27.902 55.727 1.00 24.69 129 PRO A CA 1
ATOM 1412 C C . PRO A 1 121 ? 1.786 28.867 54.578 1.00 22.20 129 PRO A C 1
ATOM 1413 O O . PRO A 1 121 ? 1.429 30.046 54.705 1.00 23.02 129 PRO A O 1
ATOM 1424 N N . THR A 1 122 ? 2.316 28.383 53.456 1.00 26.18 130 THR A N 1
ATOM 1425 C CA . THR A 1 122 ? 2.486 29.236 52.292 1.00 27.76 130 THR A CA 1
ATOM 1426 C C . THR A 1 122 ? 2.120 28.529 50.995 1.00 27.41 130 THR A C 1
ATOM 1427 O O . THR A 1 122 ? 2.336 27.315 50.847 1.00 22.19 130 THR A O 1
ATOM 1438 N N . ASP A 1 123 ? 1.554 29.305 50.074 1.00 23.79 131 ASP A N 1
ATOM 1439 C CA . ASP A 1 123 ? 1.376 28.877 48.686 1.00 24.83 131 ASP A CA 1
ATOM 1440 C C . ASP A 1 123 ? 2.701 29.093 47.975 1.00 35.38 131 ASP A C 1
ATOM 1441 O O . ASP A 1 123 ? 3.680 29.470 48.613 1.00 26.38 131 ASP A O 1
ATOM 1450 N N . PRO A 1 124 ? 2.754 28.827 46.663 1.00 28.66 132 PRO A N 1
ATOM 1451 C CA . PRO A 1 124 ? 4.081 28.905 46.033 1.00 38.96 132 PRO A CA 1
ATOM 1452 C C . PRO A 1 124 ? 4.608 30.340 45.912 1.00 31.35 132 PRO A C 1
ATOM 1453 O O . PRO A 1 124 ? 5.770 30.530 45.539 1.00 31.32 132 PRO A O 1
ATOM 1464 N N . TYR A 1 125 ? 3.763 31.321 46.226 1.00 27.96 133 TYR A N 1
ATOM 1465 C CA . TYR A 1 125 ? 4.149 32.726 46.238 1.00 30.48 133 TYR A CA 1
ATOM 1466 C C . TYR A 1 125 ? 4.475 33.208 47.639 1.00 32.22 133 TYR A C 1
ATOM 1467 O O . TYR A 1 125 ? 4.831 34.368 47.821 1.00 42.15 133 TYR A O 1
ATOM 1485 N N . GLY A 1 126 ? 4.301 32.341 48.633 1.00 25.53 134 GLY A N 1
ATOM 1486 C CA . GLY A 1 126 ? 4.639 32.707 49.998 1.00 26.64 134 GLY A CA 1
ATOM 1487 C C . GLY A 1 126 ? 3.474 33.257 50.810 1.00 32.00 134 GLY A C 1
ATOM 1488 O O . GLY A 1 126 ? 3.675 33.808 51.900 1.00 27.89 134 GLY A O 1
ATOM 1492 N N . LYS A 1 127 ? 2.260 33.110 50.295 1.00 27.15 135 LYS A N 1
ATOM 1493 C CA . LYS A 1 127 ? 1.080 33.723 50.927 1.00 29.43 135 LYS A CA 1
ATOM 1494 C C . LYS A 1 127 ? 0.310 32.717 51.769 1.00 23.78 135 LYS A C 1
ATOM 1495 O O . LYS A 1 127 ? 0.276 31.534 51.459 1.00 23.20 135 LYS A O 1
ATOM 1514 N N . THR A 1 128 ? -0.304 33.201 52.842 1.00 26.83 136 THR A N 1
ATOM 1515 C CA . THR A 1 128 ? -0.986 32.343 53.810 1.00 22.53 136 THR A CA 1
ATOM 1516 C C . THR A 1 128 ? -2.484 32.473 53.593 1.00 21.73 136 THR A C 1
ATOM 1517 O O . THR A 1 128 ? -3.021 33.576 53.706 1.00 21.50 136 THR A O 1
ATOM 1528 N N . PHE A 1 129 ? -3.164 31.366 53.299 1.00 22.69 137 PHE A N 1
ATOM 1529 C CA . PHE A 1 129 ? -4.596 31.406 52.983 1.00 21.79 137 PHE A CA 1
ATOM 1530 C C . PHE A 1 129 ? -5.489 30.673 54.003 1.00 21.33 137 PHE A C 1
ATOM 1531 O O . PHE A 1 129 ? -6.690 30.528 53.784 1.00 18.53 137 PHE A O 1
ATOM 1548 N N . ALA A 1 130 ? -4.935 30.236 55.128 1.00 17.52 138 ALA A N 1
ATOM 1549 C CA . ALA A 1 130 ? -5.767 29.633 56.154 1.00 17.99 138 ALA A CA 1
ATOM 1550 C C . ALA A 1 130 ? -5.105 29.764 57.518 1.00 19.57 138 ALA A C 1
ATOM 1551 O O . ALA A 1 130 ? -3.874 29.842 57.624 1.00 19.91 138 ALA A O 1
ATOM 1558 N N . LEU A 1 131 ? -5.936 29.770 58.546 1.00 18.34 139 LEU A N 1
ATOM 1559 C CA . LEU A 1 131 ? -5.466 29.587 59.913 1.00 20.46 139 LEU A CA 1
ATOM 1560 C C . LEU A 1 131 ? -5.252 28.092 60.182 1.00 21.27 139 LEU A C 1
ATOM 1561 O O . LEU A 1 131 ? -6.207 27.320 60.166 1.00 18.56 139 LEU A O 1
ATOM 1577 N N . PRO A 1 132 ? -4.002 27.681 60.430 1.00 18.14 140 PRO A N 1
ATOM 1578 C CA . PRO A 1 132 ? -3.700 26.263 60.622 1.00 16.09 140 PRO A CA 1
ATOM 1579 C C . PRO A 1 132 ? -4.023 25.777 62.014 1.00 18.86 140 PRO A C 1
ATOM 1580 O O . PRO A 1 132 ? -3.926 26.560 62.953 1.00 20.05 140 PRO A O 1
ATOM 1591 N N . LEU A 1 133 ? -4.404 24.507 62.126 1.00 17.21 141 LEU A N 1
ATOM 1592 C CA . LEU A 1 133 ? -4.696 23.891 63.420 1.00 22.44 141 LEU A CA 1
ATOM 1593 C C . LEU A 1 133 ? -3.476 23.252 64.086 1.00 22.30 141 LEU A C 1
ATOM 1594 O O . LEU A 1 133 ? -3.523 22.912 65.276 1.00 23.82 141 LEU A O 1
ATOM 1610 N N . ASN A 1 134 ? -2.397 23.091 63.319 1.00 20.08 142 ASN A N 1
ATOM 1611 C CA . ASN A 1 134 ? -1.108 22.566 63.788 1.00 21.20 142 ASN A CA 1
ATOM 1612 C C . ASN A 1 134 ? 0.006 23.197 62.957 1.00 23.30 142 ASN A C 1
ATOM 1613 O O . ASN A 1 134 ? -0.249 23.577 61.810 1.00 21.76 142 ASN A O 1
ATOM 1624 N N . CYS A 1 135 ? 1.241 23.265 63.465 1.00 16.81 143 CYS A N 1
ATOM 1625 C CA . CYS A 1 135 ? 2.326 23.789 62.648 1.00 17.83 143 CYS A CA 1
ATOM 1626 C C . CYS A 1 135 ? 2.841 22.739 61.664 1.00 23.27 143 CYS A C 1
ATOM 1627 O O . CYS A 1 135 ? 3.314 23.071 60.568 1.00 21.28 143 CYS A O 1
ATOM 1635 N N . ALA A 1 136 ? 2.697 21.471 62.037 1.00 18.77 144 ALA A N 1
ATOM 1636 C CA . ALA A 1 136 ? 3.245 20.364 61.269 1.00 19.11 144 ALA A CA 1
ATOM 1637 C C . ALA A 1 136 ? 2.618 19.079 61.740 1.00 21.05 144 ALA A C 1
ATOM 1638 O O . ALA A 1 136 ? 2.204 18.982 62.898 1.00 23.00 144 ALA A O 1
ATOM 1645 N N . VAL A 1 137 ? 2.528 18.106 60.838 1.00 17.94 145 VAL A N 1
ATOM 1646 C CA . VAL A 1 137 ? 2.059 16.760 61.169 1.00 17.77 145 VAL A CA 1
ATOM 1647 C C . VAL A 1 137 ? 3.185 15.916 61.774 1.00 21.32 145 VAL A C 1
ATOM 1648 O O . VAL A 1 137 ? 2.994 15.155 62.738 1.00 24.41 145 VAL A O 1
ATOM 1661 N N . SER A 1 138 ? 4.351 16.057 61.171 1.00 18.64 146 SER A N 1
ATOM 1662 C CA . SER A 1 138 ? 5.508 15.219 61.423 1.00 19.69 146 SER A CA 1
ATOM 1663 C C . SER A 1 138 ? 6.782 16.044 61.255 1.00 19.70 146 SER A C 1
ATOM 1664 O O . SER A 1 138 ? 6.885 16.839 60.315 1.00 21.78 146 SER A O 1
ATOM 1672 N N . ILE A 1 139 ? 7.723 15.903 62.185 1.00 17.84 147 ILE A N 1
ATOM 1673 C CA . ILE A 1 139 ? 9.057 16.486 62.067 1.00 15.70 147 ILE A CA 1
ATOM 1674 C C . ILE A 1 139 ? 10.069 15.348 61.931 1.00 18.60 147 ILE A C 1
ATOM 1675 O O . ILE A 1 139 ? 10.044 14.417 62.721 1.00 20.09 147 ILE A O 1
ATOM 1691 N N . ASN A 1 140 ? 10.919 15.401 60.912 1.00 18.32 148 ASN A N 1
ATOM 1692 C CA . ASN A 1 140 ? 11.992 14.414 60.741 1.00 16.49 148 ASN A CA 1
ATOM 1693 C C . ASN A 1 140 ? 13.234 14.805 61.504 1.00 21.95 148 ASN A C 1
ATOM 1694 O O . ASN A 1 140 ? 13.725 15.931 61.383 1.00 23.29 148 ASN A O 1
ATOM 1705 N N . ALA A 1 141 ? 13.761 13.871 62.282 1.00 18.32 149 ALA A N 1
ATOM 1706 C CA . ALA A 1 141 ? 15.002 14.111 62.985 1.00 19.01 149 ALA A CA 1
ATOM 1707 C C . ALA A 1 141 ? 15.750 12.800 63.250 1.00 19.19 149 ALA A C 1
ATOM 1708 O O . ALA A 1 141 ? 15.203 11.706 63.080 1.00 19.42 149 ALA A O 1
ATOM 1715 N N . LEU A 1 142 ? 16.992 12.938 63.689 1.00 20.09 150 LEU A N 1
ATOM 1716 C CA . LEU A 1 142 ? 17.809 11.830 64.170 1.00 17.86 150 LEU A CA 1
ATOM 1717 C C . LEU A 1 142 ? 17.564 11.665 65.651 1.00 22.76 150 LEU A C 1
ATOM 1718 O O . LEU A 1 142 ? 17.956 12.510 66.456 1.00 21.45 150 LEU A O 1
ATOM 1734 N N . PHE A 1 143 ? 16.891 10.584 66.001 1.00 17.94 151 PHE A N 1
ATOM 1735 C CA . PHE A 1 143 ? 16.620 10.252 67.386 1.00 21.53 151 PHE A CA 1
ATOM 1736 C C . PHE A 1 143 ? 17.628 9.218 67.856 1.00 28.24 151 PHE A C 1
ATOM 1737 O O . PHE A 1 143 ? 17.954 8.277 67.127 1.00 25.55 151 PHE A O 1
ATOM 1754 N N . TYR A 1 144 ? 18.162 9.413 69.051 1.00 24.69 152 TYR A N 1
ATOM 1755 C CA . TYR A 1 144 ? 19.173 8.508 69.553 1.00 23.66 152 TYR A CA 1
ATOM 1756 C C . TYR A 1 144 ? 19.013 8.207 71.031 1.00 25.47 152 TYR A C 1
ATOM 1757 O O . TYR A 1 144 ? 18.382 8.961 71.793 1.00 23.88 152 TYR A O 1
ATOM 1775 N N . ASN A 1 145 ? 19.552 7.054 71.391 1.00 23.38 153 ASN A N 1
ATOM 1776 C CA . ASN A 1 145 ? 19.528 6.551 72.758 1.00 25.28 153 ASN A CA 1
ATOM 1777 C C . ASN A 1 145 ? 20.713 7.118 73.538 1.00 26.71 153 ASN A C 1
ATOM 1778 O O . ASN A 1 145 ? 21.842 6.634 73.403 1.00 30.89 153 ASN A O 1
ATOM 1789 N N . LYS A 1 146 ? 20.438 8.136 74.352 1.00 35.19 154 LYS A N 1
ATOM 1790 C CA . LYS A 1 146 ? 21.475 8.859 75.098 1.00 31.78 154 LYS A CA 1
ATOM 1791 C C . LYS A 1 146 ? 22.306 7.949 76.005 1.00 28.34 154 LYS A C 1
ATOM 1792 O O . LYS A 1 146 ? 23.495 8.188 76.199 1.00 39.05 154 LYS A O 1
ATOM 1811 N N . ASP A 1 147 ? 21.679 6.913 76.560 1.00 34.22 155 ASP A N 1
ATOM 1812 C CA . ASP A 1 147 ? 22.377 6.001 77.468 1.00 43.20 155 ASP A CA 1
ATOM 1813 C C . ASP A 1 147 ? 23.384 5.156 76.718 1.00 50.53 155 ASP A C 1
ATOM 1814 O O . ASP A 1 147 ? 24.494 4.959 77.196 1.00 41.66 155 ASP A O 1
ATOM 1823 N N . LEU A 1 148 ? 23.002 4.651 75.547 1.00 38.30 156 LEU A N 1
ATOM 1824 C CA . LEU A 1 148 ? 23.930 3.885 74.718 1.00 39.41 156 LEU A CA 1
ATOM 1825 C C . LEU A 1 148 ? 25.075 4.765 74.248 1.00 55.90 156 LEU A C 1
ATOM 1826 O O . LEU A 1 148 ? 26.230 4.338 74.219 1.00 47.63 156 LEU A O 1
ATOM 1842 N N . PHE A 1 149 ? 24.747 5.991 73.860 1.00 38.54 157 PHE A N 1
ATOM 1843 C CA . PHE A 1 149 ? 25.768 6.939 73.446 1.00 29.27 157 PHE A CA 1
ATOM 1844 C C . PHE A 1 149 ? 26.781 7.156 74.564 1.00 52.62 157 PHE A C 1
ATOM 1845 O O . PHE A 1 149 ? 27.982 7.202 74.314 1.00 47.66 157 PHE A O 1
ATOM 1862 N N . ASP A 1 150 ? 26.295 7.283 75.795 1.00 40.51 158 ASP A N 1
ATOM 1863 C CA . ASP A 1 150 ? 27.177 7.486 76.942 1.00 54.29 158 ASP A CA 1
ATOM 1864 C C . ASP A 1 150 ? 28.027 6.248 77.193 1.00 44.99 158 ASP A C 1
ATOM 1865 O O . ASP A 1 150 ? 29.230 6.349 77.413 1.00 52.32 158 ASP A O 1
ATOM 1874 N N . ARG A 1 151 ? 27.396 5.081 77.142 1.00 42.65 159 ARG A N 1
ATOM 1875 C CA . ARG A 1 151 ? 28.084 3.822 77.400 1.00 60.21 159 ARG A CA 1
ATOM 1876 C C . ARG A 1 151 ? 29.307 3.651 76.510 1.00 69.09 159 ARG A C 1
ATOM 1877 O O . ARG A 1 151 ? 30.395 3.332 76.990 1.00 63.96 159 ARG A O 1
ATOM 1898 N N . TYR A 1 152 ? 29.120 3.866 75.214 1.00 51.84 160 TYR A N 1
ATOM 1899 C CA . TYR A 1 152 ? 30.175 3.636 74.240 1.00 67.09 160 TYR A CA 1
ATOM 1900 C C . TYR A 1 152 ? 30.896 4.925 73.869 1.00 50.40 160 TYR A C 1
ATOM 1901 O O . TYR A 1 152 ? 31.535 5.007 72.822 1.00 64.04 160 TYR A O 1
ATOM 1919 N N . GLY A 1 153 ? 30.793 5.929 74.734 1.00 53.61 161 GLY A N 1
ATOM 1920 C CA . GLY A 1 153 ? 31.518 7.172 74.552 1.00 56.35 161 GLY A CA 1
ATOM 1921 C C . GLY A 1 153 ? 31.250 7.853 73.224 1.00 59.07 161 GLY A C 1
ATOM 1922 O O . GLY A 1 153 ? 32.140 8.467 72.643 1.00 56.73 161 GLY A O 1
ATOM 1926 N N . ILE A 1 154 ? 30.018 7.746 72.743 1.00 58.09 162 ILE A N 1
ATOM 1927 C CA . ILE A 1 154 ? 29.618 8.398 71.503 1.00 39.33 162 ILE A CA 1
ATOM 1928 C C . ILE A 1 154 ? 28.970 9.743 71.806 1.00 49.59 162 ILE A C 1
ATOM 1929 O O . ILE A 1 154 ? 28.163 9.866 72.729 1.00 49.81 162 ILE A O 1
ATOM 1945 N N . SER A 1 155 ? 29.334 10.749 71.022 1.00 43.69 163 SER A N 1
ATOM 1946 C CA . SER A 1 155 ? 28.810 12.098 71.187 1.00 58.51 163 SER A CA 1
ATOM 1947 C C . SER A 1 155 ? 27.760 12.378 70.119 1.00 52.41 163 SER A C 1
ATOM 1948 O O . SER A 1 155 ? 27.762 11.746 69.068 1.00 37.31 163 SER A O 1
ATOM 1956 N N . GLU A 1 156 ? 26.860 13.315 70.395 1.00 42.72 164 GLU A N 1
ATOM 1957 C CA . GLU A 1 156 ? 25.843 13.705 69.425 1.00 39.30 164 GLU A CA 1
ATOM 1958 C C . GLU A 1 156 ? 26.519 14.169 68.132 1.00 49.33 164 GLU A C 1
ATOM 1959 O O . GLU A 1 156 ? 27.305 15.117 68.155 1.00 41.93 164 GLU A O 1
ATOM 1971 N N . PRO A 1 157 ? 26.234 13.497 67.000 1.00 35.75 165 PRO A N 1
ATOM 1972 C CA . PRO A 1 157 ? 26.939 13.869 65.768 1.00 27.29 165 PRO A CA 1
ATOM 1973 C C . PRO A 1 157 ? 26.500 15.229 65.263 1.00 40.79 165 PRO A C 1
ATOM 1974 O O . PRO A 1 157 ? 25.296 15.443 65.085 1.00 42.41 165 PRO A O 1
ATOM 1985 N N . LYS A 1 158 ? 27.450 16.134 65.038 1.00 29.35 166 LYS A N 1
ATOM 1986 C CA . LYS A 1 158 ? 27.102 17.477 64.602 1.00 27.60 166 LYS A CA 1
ATOM 1987 C C . LYS A 1 158 ? 27.553 17.744 63.167 1.00 47.04 166 LYS A C 1
ATOM 1988 O O . LYS A 1 158 ? 27.443 18.857 62.671 1.00 38.50 166 LYS A O 1
ATOM 2007 N N . SER A 1 159 ? 28.029 16.699 62.503 1.00 31.12 167 SER A N 1
ATOM 2008 C CA . SER A 1 159 ? 28.467 16.775 61.113 1.00 27.43 167 SER A CA 1
ATOM 2009 C C . SER A 1 159 ? 28.374 15.390 60.483 1.00 32.77 167 SER A C 1
ATOM 2010 O O . SER A 1 159 ? 28.159 14.406 61.178 1.00 30.89 167 SER A O 1
ATOM 2018 N N . TRP A 1 160 ? 28.564 15.327 59.173 1.00 30.69 168 TRP A N 1
ATOM 2019 C CA . TRP A 1 160 ? 28.532 14.066 58.433 1.00 36.19 168 TRP A CA 1
ATOM 2020 C C . TRP A 1 160 ? 29.611 13.086 58.871 1.00 45.92 168 TRP A C 1
ATOM 2021 O O . TRP A 1 160 ? 29.357 11.887 58.965 1.00 36.85 168 TRP A O 1
ATOM 2042 N N . ASN A 1 161 ? 30.820 13.581 59.115 1.00 32.10 169 ASN A N 1
ATOM 2043 C CA . ASN A 1 161 ? 31.895 12.710 59.555 1.00 29.30 169 ASN A CA 1
ATOM 2044 C C . ASN A 1 161 ? 31.675 12.231 60.974 1.00 34.69 169 ASN A C 1
ATOM 2045 O O . ASN A 1 161 ? 32.064 11.122 61.320 1.00 35.07 169 ASN A O 1
ATOM 2056 N N . GLU A 1 162 ? 31.037 13.056 61.797 1.00 27.75 170 GLU A N 1
ATOM 2057 C CA . GLU A 1 162 ? 30.726 12.636 63.154 1.00 39.33 170 GLU A CA 1
ATOM 2058 C C . GLU A 1 162 ? 29.647 11.547 63.132 1.00 40.79 170 GLU A C 1
ATOM 2059 O O . GLU A 1 162 ? 29.669 10.629 63.960 1.00 32.45 170 GLU A O 1
ATOM 2071 N N . LEU A 1 163 ? 28.717 11.640 62.186 1.00 39.15 171 LEU A N 1
ATOM 2072 C CA . LEU A 1 163 ? 27.707 10.593 62.016 1.00 33.26 171 LEU A CA 1
ATOM 2073 C C . LEU A 1 163 ? 28.377 9.281 61.623 1.00 38.61 171 LEU A C 1
ATOM 2074 O O . LEU A 1 163 ? 28.091 8.244 62.201 1.00 31.46 171 LEU A O 1
ATOM 2090 N N . LEU A 1 164 ? 29.265 9.328 60.638 1.00 30.28 172 LEU A N 1
ATOM 2091 C CA . LEU A 1 164 ? 29.967 8.118 60.199 1.00 31.50 172 LEU A CA 1
ATOM 2092 C C . LEU A 1 164 ? 30.787 7.516 61.337 1.00 45.69 172 LEU A C 1
ATOM 2093 O O . LEU A 1 164 ? 30.806 6.296 61.519 1.00 37.46 172 LEU A O 1
ATOM 2109 N N . GLU A 1 165 ? 31.459 8.372 62.104 1.00 41.94 173 GLU A N 1
ATOM 2110 C CA . GLU A 1 165 ? 32.260 7.903 63.231 1.00 47.62 173 GLU A CA 1
ATOM 2111 C C . GLU A 1 165 ? 31.361 7.281 64.296 1.00 49.88 173 GLU A C 1
ATOM 2112 O O . GLU A 1 165 ? 31.666 6.213 64.825 1.00 40.86 173 GLU A O 1
ATOM 2124 N N . SER A 1 166 ? 30.253 7.953 64.606 1.00 33.41 174 SER A N 1
ATOM 2125 C CA . SER A 1 166 ? 29.298 7.439 65.580 1.00 29.06 174 SER A CA 1
ATOM 2126 C C . SER A 1 166 ? 28.838 6.048 65.164 1.00 38.60 174 SER A C 1
ATOM 2127 O O . SER A 1 166 ? 28.710 5.152 66.001 1.00 36.35 174 SER A O 1
ATOM 2135 N N . CYS A 1 167 ? 28.577 5.867 63.870 1.00 26.32 175 CYS A N 1
ATOM 2136 C CA . CYS A 1 167 ? 28.132 4.564 63.387 1.00 27.53 175 CYS A CA 1
ATOM 2137 C C . CYS A 1 167 ? 29.254 3.558 63.552 1.00 42.83 175 CYS A C 1
ATOM 2138 O O . CYS A 1 167 ? 29.016 2.405 63.901 1.00 40.76 175 CYS A O 1
ATOM 2146 N N . ALA A 1 168 ? 30.478 4.008 63.291 1.00 32.80 176 ALA A N 1
ATOM 2147 C CA . ALA A 1 168 ? 31.653 3.148 63.396 1.00 35.55 176 ALA A CA 1
ATOM 2148 C C . ALA A 1 168 ? 31.843 2.613 64.814 1.00 44.98 176 ALA A C 1
ATOM 2149 O O . ALA A 1 168 ? 32.113 1.429 64.995 1.00 52.15 176 ALA A O 1
ATOM 2156 N N . LEU A 1 169 ? 31.701 3.482 65.814 1.00 37.30 177 LEU A N 1
ATOM 2157 C CA . LEU A 1 169 ? 31.850 3.078 67.216 1.00 49.82 177 LEU A CA 1
ATOM 2158 C C . LEU A 1 169 ? 30.759 2.095 67.654 1.00 58.06 177 LEU A C 1
ATOM 2159 O O . LEU A 1 169 ? 31.007 1.185 68.447 1.00 43.28 177 LEU A O 1
ATOM 2175 N N . ILE A 1 170 ? 29.547 2.285 67.146 1.00 48.92 178 ILE A N 1
ATOM 2176 C CA . ILE A 1 170 ? 28.452 1.372 67.452 1.00 50.13 178 ILE A CA 1
ATOM 2177 C C . ILE A 1 170 ? 28.769 -0.009 66.909 1.00 40.23 178 ILE A C 1
ATOM 2178 O O . ILE A 1 170 ? 28.557 -1.014 67.590 1.00 50.12 178 ILE A O 1
ATOM 2194 N N . VAL A 1 171 ? 29.278 -0.058 65.681 1.00 38.01 179 VAL A N 1
ATOM 2195 C CA . VAL A 1 171 ? 29.653 -1.328 65.068 1.00 47.69 179 VAL A CA 1
ATOM 2196 C C . VAL A 1 171 ? 30.809 -1.974 65.836 1.00 62.25 179 VAL A C 1
ATOM 2197 O O . VAL A 1 171 ? 30.908 -3.200 65.897 1.00 50.98 179 VAL A O 1
ATOM 2210 N N . LYS A 1 172 ? 31.678 -1.152 66.417 1.00 65.71 180 LYS A N 1
ATOM 2211 C CA . LYS A 1 172 ? 32.773 -1.661 67.240 1.00 78.84 180 LYS A CA 1
ATOM 2212 C C . LYS A 1 172 ? 32.230 -2.323 68.503 1.00 75.51 180 LYS A C 1
ATOM 2213 O O . LYS A 1 172 ? 32.756 -3.335 68.964 1.00 82.08 180 LYS A O 1
ATOM 2232 N N . SER A 1 173 ? 31.171 -1.744 69.056 1.00 69.88 181 SER A N 1
ATOM 2233 C CA . SER A 1 173 ? 30.592 -2.238 70.298 1.00 57.21 181 SER A CA 1
ATOM 2234 C C . SER A 1 173 ? 29.731 -3.482 70.077 1.00 62.46 181 SER A C 1
ATOM 2235 O O . SER A 1 173 ? 29.095 -3.642 69.036 1.00 73.77 181 SER A O 1
ATOM 2243 N N . ILE A 1 177 ? 23.911 -4.255 67.839 1.00 56.77 185 ILE A N 1
ATOM 2244 C CA . ILE A 1 177 ? 23.198 -2.983 67.819 1.00 47.43 185 ILE A CA 1
ATOM 2245 C C . ILE A 1 177 ? 23.279 -2.328 66.454 1.00 69.75 185 ILE A C 1
ATOM 2246 O O . ILE A 1 177 ? 24.358 -1.913 66.023 1.00 50.83 185 ILE A O 1
ATOM 2261 N N . VAL A 1 178 ? 22.137 -2.214 65.784 1.00 58.61 186 VAL A N 1
ATOM 2262 C CA . VAL A 1 178 ? 22.111 -1.631 64.449 1.00 62.75 186 VAL A CA 1
ATOM 2263 C C . VAL A 1 178 ? 22.429 -0.139 64.550 1.00 40.69 186 VAL A C 1
ATOM 2264 O O . VAL A 1 178 ? 21.917 0.562 65.443 1.00 47.28 186 VAL A O 1
ATOM 2277 N N . PRO A 1 179 ? 23.316 0.353 63.665 1.00 42.29 187 PRO A N 1
ATOM 2278 C CA . PRO A 1 179 ? 23.797 1.714 63.908 1.00 33.83 187 PRO A CA 1
ATOM 2279 C C . PRO A 1 179 ? 22.727 2.766 63.619 1.00 25.38 187 PRO A C 1
ATOM 2280 O O . PRO A 1 179 ? 22.425 3.580 64.492 1.00 30.16 187 PRO A O 1
ATOM 2291 N N . LEU A 1 180 ? 22.175 2.743 62.407 1.00 31.39 188 LEU A N 1
ATOM 2292 C CA . LEU A 1 180 ? 21.146 3.705 61.997 1.00 21.05 188 LEU A CA 1
ATOM 2293 C C . LEU A 1 180 ? 19.942 2.982 61.407 1.00 30.52 188 LEU A C 1
ATOM 2294 O O . LEU A 1 180 ? 19.975 2.513 60.275 1.00 28.76 188 LEU A O 1
ATOM 2310 N N . ALA A 1 181 ? 18.875 2.920 62.191 1.00 18.95 189 ALA A N 1
ATOM 2311 C CA . ALA A 1 181 ? 17.641 2.279 61.801 1.00 20.65 189 ALA A CA 1
ATOM 2312 C C . ALA A 1 181 ? 16.685 3.216 61.054 1.00 26.49 189 ALA A C 1
ATOM 2313 O O . ALA A 1 181 ? 16.590 4.431 61.340 1.00 20.83 189 ALA A O 1
ATOM 2320 N N . LEU A 1 182 ? 15.984 2.620 60.096 1.00 21.45 190 LEU A N 1
ATOM 2321 C CA . LEU A 1 182 ? 14.977 3.275 59.255 1.00 16.61 190 LEU A CA 1
ATOM 2322 C C . LEU A 1 182 ? 13.741 2.406 59.224 1.00 22.20 190 LEU A C 1
ATOM 2323 O O . LEU A 1 182 ? 13.842 1.178 59.284 1.00 24.55 190 LEU A O 1
ATOM 2339 N N . SER A 1 183 ? 12.577 3.035 59.134 1.00 19.14 191 SER A N 1
ATOM 2340 C CA . SER A 1 183 ? 11.319 2.318 59.055 1.00 22.50 191 SER A CA 1
ATOM 2341 C C . SER A 1 183 ? 10.636 2.513 57.711 1.00 26.06 191 SER A C 1
ATOM 2342 O O . SER A 1 183 ? 10.814 3.527 57.020 1.00 22.21 191 SER A O 1
ATOM 2350 N N . THR A 1 184 ? 9.826 1.532 57.344 1.00 21.16 192 THR A N 1
ATOM 2351 C CA . THR A 1 184 ? 9.205 1.522 56.032 1.00 18.55 192 THR A CA 1
ATOM 2352 C C . THR A 1 184 ? 8.147 2.606 55.910 1.00 22.27 192 THR A C 1
ATOM 2353 O O . THR A 1 184 ? 7.482 2.939 56.888 1.00 22.40 192 THR A O 1
ATOM 2364 N N . THR A 1 185 ? 8.002 3.149 54.702 1.00 19.78 193 THR A N 1
ATOM 2365 C CA . THR A 1 185 ? 6.949 4.096 54.395 1.00 23.18 193 THR A CA 1
ATOM 2366 C C . THR A 1 185 ? 6.174 3.632 53.168 1.00 25.02 193 THR A C 1
ATOM 2367 O O . THR A 1 185 ? 6.585 2.692 52.485 1.00 26.10 193 THR A O 1
ATOM 2378 N N . GLU A 1 186 ? 5.078 4.334 52.902 1.00 28.96 194 GLU A N 1
ATOM 2379 C CA . GLU A 1 186 ? 4.254 4.136 51.713 1.00 28.33 194 GLU A CA 1
ATOM 2380 C C . GLU A 1 186 ? 4.571 5.165 50.610 1.00 30.01 194 GLU A C 1
ATOM 2381 O O . GLU A 1 186 ? 3.732 5.434 49.738 1.00 43.79 194 GLU A O 1
ATOM 2393 N N . SER A 1 187 ? 5.774 5.737 50.646 1.00 25.81 195 SER A N 1
ATOM 2394 C CA . SER A 1 187 ? 6.188 6.740 49.653 1.00 19.06 195 SER A CA 1
ATOM 2395 C C . SER A 1 187 ? 7.627 6.558 49.176 1.00 22.93 195 SER A C 1
ATOM 2396 O O . SER A 1 187 ? 8.419 5.834 49.779 1.00 24.87 195 SER A O 1
ATOM 2404 N N . PHE A 1 188 ? 7.924 7.159 48.023 1.00 22.82 196 PHE A N 1
ATOM 2405 C CA . PHE A 1 188 ? 9.284 7.249 47.507 1.00 25.86 196 PHE A CA 1
ATOM 2406 C C . PHE A 1 188 ? 9.621 8.729 47.411 1.00 22.99 196 PHE A C 1
ATOM 2407 O O . PHE A 1 188 ? 8.731 9.551 47.216 1.00 27.91 196 PHE A O 1
ATOM 2424 N N . PRO A 1 189 ? 10.899 9.087 47.569 1.00 22.59 197 PRO A N 1
ATOM 2425 C CA . PRO A 1 189 ? 11.973 8.229 48.051 1.00 19.06 197 PRO A CA 1
ATOM 2426 C C . PRO A 1 189 ? 11.748 8.012 49.538 1.00 21.00 197 PRO A C 1
ATOM 2427 O O . PRO A 1 189 ? 10.833 8.638 50.095 1.00 20.87 197 PRO A O 1
ATOM 2438 N N . HIS A 1 190 ? 12.535 7.142 50.151 1.00 21.80 198 HIS A N 1
ATOM 2439 C CA . HIS A 1 190 ? 12.449 6.965 51.592 1.00 20.42 198 HIS A CA 1
ATOM 2440 C C . HIS A 1 190 ? 12.760 8.273 52.330 1.00 28.61 198 HIS A C 1
ATOM 2441 O O . HIS A 1 190 ? 13.501 9.115 51.843 1.00 22.90 198 HIS A O 1
ATOM 2454 N N . THR A 1 191 ? 12.182 8.421 53.520 1.00 19.94 199 THR A N 1
ATOM 2455 C CA . THR A 1 191 ? 12.386 9.570 54.387 1.00 18.59 199 THR A CA 1
ATOM 2456 C C . THR A 1 191 ? 13.811 10.117 54.481 1.00 18.85 199 THR A C 1
ATOM 2457 O O . THR A 1 191 ? 14.016 11.320 54.498 1.00 21.61 199 THR A O 1
ATOM 2468 N N . LEU A 1 192 ? 14.788 9.226 54.631 1.00 20.72 200 LEU A N 1
ATOM 2469 C CA . LEU A 1 192 ? 16.180 9.633 54.756 1.00 20.73 200 LEU A CA 1
ATOM 2470 C C . LEU A 1 192 ? 16.652 10.407 53.534 1.00 23.13 200 LEU A C 1
ATOM 2471 O O . LEU A 1 192 ? 17.177 11.528 53.644 1.00 25.21 200 LEU A O 1
ATOM 2487 N N . LEU A 1 193 ? 16.462 9.822 52.361 1.00 22.06 201 LEU A N 1
ATOM 2488 C CA . LEU A 1 193 ? 16.889 10.501 51.145 1.00 20.40 201 LEU A CA 1
ATOM 2489 C C . LEU A 1 193 ? 15.990 11.711 50.866 1.00 24.27 201 LEU A C 1
ATOM 2490 O O . LEU A 1 193 ? 16.463 12.752 50.390 1.00 24.63 201 LEU A O 1
ATOM 2506 N N . ALA A 1 194 ? 14.700 11.587 51.167 1.00 23.75 202 ALA A N 1
ATOM 2507 C CA . ALA A 1 194 ? 13.766 12.709 51.004 1.00 22.28 202 ALA A CA 1
ATOM 2508 C C . ALA A 1 194 ? 14.217 13.928 51.806 1.00 23.94 202 ALA A C 1
ATOM 2509 O O . ALA A 1 194 ? 14.208 15.057 51.310 1.00 22.71 202 ALA A O 1
ATOM 2516 N N . ASP A 1 195 ? 14.579 13.695 53.065 1.00 20.04 203 ASP A N 1
ATOM 2517 C CA . ASP A 1 195 ? 15.067 14.760 53.925 1.00 22.06 203 ASP A CA 1
ATOM 2518 C C . ASP A 1 195 ? 16.269 15.460 53.286 1.00 22.96 203 ASP A C 1
ATOM 2519 O O . ASP A 1 195 ? 16.298 16.690 53.133 1.00 21.47 203 ASP A O 1
ATOM 2528 N N . ALA A 1 196 ? 17.249 14.671 52.862 1.00 25.72 204 ALA A N 1
ATOM 2529 C CA . ALA A 1 196 ? 18.482 15.237 52.353 1.00 24.34 204 ALA A CA 1
ATOM 2530 C C . ALA A 1 196 ? 18.291 15.972 51.033 1.00 22.86 204 ALA A C 1
ATOM 2531 O O . ALA A 1 196 ? 18.840 17.060 50.855 1.00 26.96 204 ALA A O 1
ATOM 2538 N N . ILE A 1 197 ? 17.515 15.395 50.115 1.00 22.96 205 ILE A N 1
ATOM 2539 C CA . ILE A 1 197 ? 17.233 16.046 48.838 1.00 25.53 205 ILE A CA 1
ATOM 2540 C C . ILE A 1 197 ? 16.528 17.377 49.101 1.00 23.17 205 ILE A C 1
ATOM 2541 O O . ILE A 1 197 ? 16.813 18.395 48.453 1.00 24.00 205 ILE A O 1
ATOM 2557 N N . THR A 1 198 ? 15.605 17.358 50.051 1.00 23.94 206 THR A N 1
ATOM 2558 C CA . THR A 1 198 ? 14.781 18.529 50.310 1.00 24.44 206 THR A CA 1
ATOM 2559 C C . THR A 1 198 ? 15.672 19.655 50.835 1.00 22.46 206 THR A C 1
ATOM 2560 O O . THR A 1 198 ? 15.536 20.827 50.426 1.00 24.64 206 THR A O 1
ATOM 2571 N N . LYS A 1 199 ? 16.599 19.311 51.720 1.00 24.78 207 LYS A N 1
ATOM 2572 C CA . LYS A 1 199 ? 17.468 20.315 52.319 1.00 25.19 207 LYS A CA 1
ATOM 2573 C C . LYS A 1 199 ? 18.434 20.944 51.309 1.00 26.42 207 LYS A C 1
ATOM 2574 O O . LYS A 1 199 ? 18.661 22.141 51.349 1.00 35.67 207 LYS A O 1
ATOM 2593 N N A VAL A 1 200 ? 19.007 20.148 50.419 0.54 26.25 208 VAL A N 1
ATOM 2594 N N B VAL A 1 200 ? 19.015 20.150 50.420 0.46 26.37 208 VAL A N 1
ATOM 2595 C CA A VAL A 1 200 ? 19.971 20.719 49.481 0.54 33.38 208 VAL A CA 1
ATOM 2596 C CA B VAL A 1 200 ? 19.969 20.728 49.471 0.46 33.32 208 VAL A CA 1
ATOM 2597 C C A VAL A 1 200 ? 19.239 21.644 48.504 0.54 43.95 208 VAL A C 1
ATOM 2598 C C B VAL A 1 200 ? 19.240 21.645 48.493 0.46 44.05 208 VAL A C 1
ATOM 2599 O O A VAL A 1 200 ? 19.765 22.686 48.123 0.54 32.03 208 VAL A O 1
ATOM 2600 O O B VAL A 1 200 ? 19.773 22.676 48.091 0.46 32.56 208 VAL A O 1
ATOM 2625 N N . LEU A 1 201 ? 18.008 21.295 48.142 1.00 29.65 209 LEU A N 1
ATOM 2626 C CA . LEU A 1 201 ? 17.246 22.091 47.168 1.00 28.94 209 LEU A CA 1
ATOM 2627 C C . LEU A 1 201 ? 16.549 23.317 47.762 1.00 35.24 209 LEU A C 1
ATOM 2628 O O . LEU A 1 201 ? 16.285 24.285 47.051 1.00 29.89 209 LEU A O 1
ATOM 2645 N N . GLY A 1 202 ? 16.242 23.281 49.049 1.00 26.27 210 GLY A N 1
ATOM 2646 C CA . GLY A 1 202 ? 15.493 24.363 49.668 1.00 27.09 210 GLY A CA 1
ATOM 2647 C C . GLY A 1 202 ? 14.006 24.365 49.338 1.00 26.42 210 GLY A C 1
ATOM 2648 O O . GLY A 1 202 ? 13.517 23.524 48.585 1.00 29.84 210 GLY A O 1
ATOM 2652 N N . GLU A 1 203 ? 13.284 25.335 49.890 1.00 25.56 211 GLU A N 1
ATOM 2653 C CA . GLU A 1 203 ? 11.829 25.348 49.787 1.00 25.77 211 GLU A CA 1
ATOM 2654 C C . GLU A 1 203 ? 11.314 25.448 48.357 1.00 28.63 211 GLU A C 1
ATOM 2655 O O . GLU A 1 203 ? 10.406 24.701 47.979 1.00 30.01 211 GLU A O 1
ATOM 2667 N N . GLN A 1 204 ? 11.850 26.386 47.578 1.00 28.44 212 GLN A N 1
ATOM 2668 C CA . GLN A 1 204 ? 11.453 26.512 46.170 1.00 29.32 212 GLN A CA 1
ATOM 2669 C C . GLN A 1 204 ? 11.904 25.321 45.332 1.00 26.17 212 GLN A C 1
ATOM 2670 O O . GLN A 1 204 ? 11.123 24.751 44.564 1.00 30.61 212 GLN A O 1
ATOM 2684 N N . GLY A 1 205 ? 13.177 24.965 45.464 1.00 28.23 213 GLY A N 1
ATOM 2685 C CA . GLY A 1 205 ? 13.747 23.856 44.716 1.00 28.94 213 GLY A CA 1
ATOM 2686 C C . GLY A 1 205 ? 13.021 22.545 44.948 1.00 31.20 213 GLY A C 1
ATOM 2687 O O . GLY A 1 205 ? 12.787 21.773 44.015 1.00 26.20 213 GLY A O 1
ATOM 2691 N N . ALA A 1 206 ? 12.663 22.284 46.199 1.00 27.03 214 ALA A N 1
ATOM 2692 C CA . ALA A 1 206 ? 11.940 21.066 46.539 1.00 25.39 214 ALA A CA 1
ATOM 2693 C C . ALA A 1 206 ? 10.545 21.083 45.900 1.00 25.74 214 ALA A C 1
ATOM 2694 O O . ALA A 1 206 ? 10.105 20.094 45.307 1.00 24.25 214 ALA A O 1
ATOM 2701 N N . ARG A 1 207 ? 9.841 22.205 46.016 1.00 23.73 215 ARG A N 1
ATOM 2702 C CA . ARG A 1 207 ? 8.568 22.345 45.329 1.00 24.64 215 ARG A CA 1
ATOM 2703 C C . ARG A 1 207 ? 8.672 22.116 43.825 1.00 22.42 215 ARG A C 1
ATOM 2704 O O . ARG A 1 207 ? 7.833 21.431 43.229 1.00 27.87 215 ARG A O 1
ATOM 2725 N N . ASP A 1 208 ? 9.676 22.723 43.196 1.00 28.16 216 ASP A N 1
ATOM 2726 C CA . ASP A 1 208 ? 9.866 22.548 41.765 1.00 24.25 216 ASP A CA 1
ATOM 2727 C C . ASP A 1 208 ? 10.137 21.096 41.392 1.00 25.12 216 ASP A C 1
ATOM 2728 O O . ASP A 1 208 ? 9.686 20.624 40.350 1.00 28.43 216 ASP A O 1
ATOM 2737 N N . LEU A 1 209 ? 10.897 20.398 42.228 1.00 25.31 217 LEU A N 1
ATOM 2738 C CA . LEU A 1 209 ? 11.202 18.999 41.962 1.00 23.37 217 LEU A CA 1
ATOM 2739 C C . LEU A 1 209 ? 9.914 18.175 41.936 1.00 27.21 217 LEU A C 1
ATOM 2740 O O . LEU A 1 209 ? 9.734 17.339 41.056 1.00 25.54 217 LEU A O 1
ATOM 2756 N N . VAL A 1 210 ? 9.037 18.379 42.914 1.00 29.13 218 VAL A N 1
ATOM 2757 C CA . VAL A 1 210 ? 7.762 17.656 42.936 1.00 28.07 218 VAL A CA 1
ATOM 2758 C C . VAL A 1 210 ? 6.953 18.004 41.684 1.00 29.35 218 VAL A C 1
ATOM 2759 O O . VAL A 1 210 ? 6.352 17.135 41.047 1.00 29.80 218 VAL A O 1
ATOM 2772 N N . LYS A 1 211 ? 6.969 19.280 41.324 1.00 28.40 219 LYS A N 1
ATOM 2773 C CA . LYS A 1 211 ? 6.239 19.762 40.159 1.00 35.90 219 LYS A CA 1
ATOM 2774 C C . LYS A 1 211 ? 6.698 19.060 38.884 1.00 29.69 219 LYS A C 1
ATOM 2775 O O . LYS A 1 211 ? 5.881 18.527 38.121 1.00 30.71 219 LYS A O 1
ATOM 2794 N N . ARG A 1 212 ? 8.008 19.046 38.645 1.00 30.32 220 ARG A N 1
ATOM 2795 C CA . ARG A 1 212 ? 8.508 18.507 37.381 1.00 32.23 220 ARG A CA 1
ATOM 2796 C C . ARG A 1 212 ? 8.480 16.981 37.415 1.00 34.49 220 ARG A C 1
ATOM 2797 O O . ARG A 1 212 ? 8.337 16.343 36.378 1.00 35.47 220 ARG A O 1
ATOM 2818 N N . ALA A 1 213 ? 8.551 16.389 38.607 1.00 28.40 221 ALA A N 1
ATOM 2819 C CA . ALA A 1 213 ? 8.382 14.947 38.708 1.00 31.58 221 ALA A CA 1
ATOM 2820 C C . ALA A 1 213 ? 6.934 14.569 38.375 1.00 29.17 221 ALA A C 1
ATOM 2821 O O . ALA A 1 213 ? 6.679 13.549 37.723 1.00 35.50 221 ALA A O 1
ATOM 2828 N N . THR A 1 214 ? 6.003 15.413 38.799 1.00 31.58 222 THR A N 1
ATOM 2829 C CA . THR A 1 214 ? 4.578 15.128 38.685 1.00 29.38 222 THR A CA 1
ATOM 2830 C C . THR A 1 214 ? 4.044 15.349 37.269 1.00 38.07 222 THR A C 1
ATOM 2831 O O . THR A 1 214 ? 3.190 14.580 36.821 1.00 37.66 222 THR A O 1
ATOM 2842 N N . ASP A 1 215 ? 4.545 16.365 36.563 1.00 39.76 223 ASP A N 1
ATOM 2843 C CA . ASP A 1 215 ? 4.099 16.603 35.177 1.00 35.16 223 ASP A CA 1
ATOM 2844 C C . ASP A 1 215 ? 4.980 15.878 34.149 1.00 45.25 223 ASP A C 1
ATOM 2845 O O . ASP A 1 215 ? 4.821 16.054 32.941 1.00 40.85 223 ASP A O 1
ATOM 2854 N N . ASP A 1 216 ? 5.901 15.059 34.646 1.00 43.74 224 ASP A N 1
ATOM 2855 C CA . ASP A 1 216 ? 6.679 14.143 33.816 1.00 43.19 224 ASP A CA 1
ATOM 2856 C C . ASP A 1 216 ? 7.651 14.862 32.879 1.00 46.99 224 ASP A C 1
ATOM 2857 O O . ASP A 1 216 ? 8.089 14.304 31.875 1.00 46.29 224 ASP A O 1
ATOM 2866 N N . SER A 1 217 ? 8.013 16.087 33.239 1.00 35.46 225 SER A N 1
ATOM 2867 C CA . SER A 1 217 ? 8.981 16.857 32.472 1.00 44.45 225 SER A CA 1
ATOM 2868 C C . SER A 1 217 ? 10.409 16.660 32.979 1.00 55.92 225 SER A C 1
ATOM 2869 O O . SER A 1 217 ? 11.367 17.041 32.307 1.00 44.18 225 SER A O 1
ATOM 2877 N N . ILE A 1 218 ? 10.552 16.062 34.161 1.00 41.42 226 ILE A N 1
ATOM 2878 C CA . ILE A 1 218 ? 11.862 15.910 34.785 1.00 33.56 226 ILE A CA 1
ATOM 2879 C C . ILE A 1 218 ? 12.793 15.056 33.929 1.00 47.39 226 ILE A C 1
ATOM 2880 O O . ILE A 1 218 ? 12.355 14.102 33.289 1.00 36.36 226 ILE A O 1
ATOM 2896 N N . ASP A 1 219 ? 14.068 15.436 33.903 1.00 41.61 227 ASP A N 1
ATOM 2897 C CA . ASP A 1 219 ? 15.131 14.570 33.393 1.00 43.32 227 ASP A CA 1
ATOM 2898 C C . ASP A 1 219 ? 16.168 14.361 34.498 1.00 31.71 227 ASP A C 1
ATOM 2899 O O . ASP A 1 219 ? 16.938 15.278 34.817 1.00 35.23 227 ASP A O 1
ATOM 2908 N N . TRP A 1 220 ? 16.161 13.173 35.096 1.00 39.45 228 TRP A N 1
ATOM 2909 C CA . TRP A 1 220 ? 16.978 12.904 36.274 1.00 40.83 228 TRP A CA 1
ATOM 2910 C C . TRP A 1 220 ? 18.472 13.103 36.027 1.00 49.65 228 TRP A C 1
ATOM 2911 O O . TRP A 1 220 ? 19.206 13.411 36.966 1.00 34.92 228 TRP A O 1
ATOM 2932 N N . THR A 1 221 ? 18.930 12.961 34.784 1.00 44.13 229 THR A N 1
ATOM 2933 C CA . THR A 1 221 ? 20.360 13.094 34.510 1.00 40.22 229 THR A CA 1
ATOM 2934 C C . THR A 1 221 ? 20.799 14.548 34.558 1.00 37.09 229 THR A C 1
ATOM 2935 O O . THR A 1 221 ? 21.989 14.857 34.502 1.00 45.64 229 THR A O 1
ATOM 2946 N N . HIS A 1 222 ? 19.834 15.449 34.651 1.00 33.43 230 HIS A N 1
ATOM 2947 C CA . HIS A 1 222 ? 20.142 16.851 34.831 1.00 33.72 230 HIS A CA 1
ATOM 2948 C C . HIS A 1 222 ? 20.179 17.213 36.336 1.00 35.16 230 HIS A C 1
ATOM 2949 O O . HIS A 1 222 ? 20.597 18.318 36.703 1.00 36.21 230 HIS A O 1
ATOM 2962 N N . GLU A 1 223 ? 19.767 16.293 37.207 1.00 36.53 231 GLU A N 1
ATOM 2963 C CA . GLU A 1 223 ? 19.636 16.624 38.633 1.00 34.25 231 GLU A CA 1
ATOM 2964 C C . GLU A 1 223 ? 20.955 16.476 39.383 1.00 42.72 231 GLU A C 1
ATOM 2965 O O . GLU A 1 223 ? 21.036 15.735 40.364 1.00 31.12 231 GLU A O 1
ATOM 2977 N N . ARG A 1 224 ? 21.992 17.196 38.952 1.00 35.53 232 ARG A N 1
ATOM 2978 C CA . ARG A 1 224 ? 23.318 16.958 39.514 1.00 52.81 232 ARG A CA 1
ATOM 2979 C C . ARG A 1 224 ? 23.455 17.558 40.923 1.00 41.50 232 ARG A C 1
ATOM 2980 O O . ARG A 1 224 ? 24.406 17.236 41.649 1.00 38.58 232 ARG A O 1
ATOM 3001 N N . ALA A 1 225 ? 22.487 18.375 41.341 1.00 35.90 233 ALA A N 1
ATOM 3002 C CA . ALA A 1 225 ? 22.487 18.882 42.707 1.00 42.98 233 ALA A CA 1
ATOM 3003 C C . ALA A 1 225 ? 22.343 17.717 43.681 1.00 33.92 233 ALA A C 1
ATOM 3004 O O . ALA A 1 225 ? 22.801 17.796 44.818 1.00 37.07 233 ALA A O 1
ATOM 3011 N N . LEU A 1 226 ? 21.704 16.642 43.217 1.00 30.41 234 LEU A N 1
ATOM 3012 C CA . LEU A 1 226 ? 21.466 15.438 44.018 1.00 32.46 234 LEU A CA 1
ATOM 3013 C C . LEU A 1 226 ? 22.664 14.497 44.089 1.00 31.06 234 LEU A C 1
ATOM 3014 O O . LEU A 1 226 ? 22.642 13.530 44.867 1.00 29.46 234 LEU A O 1
ATOM 3030 N N . TYR A 1 227 ? 23.680 14.733 43.250 1.00 27.69 235 TYR A N 1
ATOM 3031 C CA . TYR A 1 227 ? 24.862 13.860 43.206 1.00 30.88 235 TYR A CA 1
ATOM 3032 C C . TYR A 1 227 ? 25.503 13.625 44.590 1.00 28.78 235 TYR A C 1
ATOM 3033 O O . TYR A 1 227 ? 25.741 12.465 44.976 1.00 28.66 235 TYR A O 1
ATOM 3051 N N . PRO A 1 228 ? 25.791 14.704 45.339 1.00 35.22 236 PRO A N 1
ATOM 3052 C CA . PRO A 1 228 ? 26.418 14.480 46.647 1.00 34.79 236 PRO A CA 1
ATOM 3053 C C . PRO A 1 228 ? 25.535 13.767 47.672 1.00 39.08 236 PRO A C 1
ATOM 3054 O O . PRO A 1 228 ? 26.075 13.011 48.472 1.00 31.76 236 PRO A O 1
ATOM 3065 N N A VAL A 1 229 ? 24.214 13.975 47.661 0.63 29.50 237 VAL A N 1
ATOM 3066 N N B VAL A 1 229 ? 24.225 13.986 47.645 0.37 30.00 237 VAL A N 1
ATOM 3067 C CA A VAL A 1 229 ? 23.373 13.335 48.673 0.63 31.06 237 VAL A CA 1
ATOM 3068 C CA B VAL A 1 229 ? 23.377 13.353 48.638 0.37 30.96 237 VAL A CA 1
ATOM 3069 C C A VAL A 1 229 ? 23.140 11.867 48.321 0.63 31.88 237 VAL A C 1
ATOM 3070 C C B VAL A 1 229 ? 23.195 11.874 48.314 0.37 32.09 237 VAL A C 1
ATOM 3071 O O A VAL A 1 229 ? 23.003 11.024 49.211 0.63 27.19 237 VAL A O 1
ATOM 3072 O O B VAL A 1 229 ? 23.151 11.036 49.215 0.37 27.74 237 VAL A O 1
ATOM 3097 N N . LEU A 1 230 ? 23.097 11.552 47.030 1.00 30.38 238 LEU A N 1
ATOM 3098 C CA . LEU A 1 230 ? 23.037 10.159 46.615 1.00 27.09 238 LEU A CA 1
ATOM 3099 C C . LEU A 1 230 ? 24.343 9.486 47.016 1.00 29.55 238 LEU A C 1
ATOM 3100 O O . LEU A 1 230 ? 24.348 8.340 47.470 1.00 30.19 238 LEU A O 1
ATOM 3117 N N . GLY A 1 231 ? 25.452 10.210 46.874 1.00 24.56 239 GLY A N 1
ATOM 3118 C CA . GLY A 1 231 ? 26.750 9.715 47.302 1.00 26.69 239 GLY A CA 1
ATOM 3119 C C . GLY A 1 231 ? 26.756 9.350 48.789 1.00 28.13 239 GLY A C 1
ATOM 3120 O O . GLY A 1 231 ? 27.269 8.307 49.188 1.00 30.09 239 GLY A O 1
ATOM 3124 N N . ALA A 1 232 ? 26.189 10.229 49.608 1.00 25.09 240 ALA A N 1
ATOM 3125 C CA . ALA A 1 232 ? 26.094 10.003 51.057 1.00 25.13 240 ALA A CA 1
ATOM 3126 C C . ALA A 1 232 ? 25.281 8.760 51.367 1.00 26.30 240 ALA A C 1
ATOM 3127 O O . ALA A 1 232 ? 25.666 7.903 52.187 1.00 26.86 240 ALA A O 1
ATOM 3134 N N . TYR A 1 233 ? 24.135 8.670 50.705 1.00 32.93 241 TYR A N 1
ATOM 3135 C CA . TYR A 1 233 ? 23.222 7.539 50.834 1.00 28.68 241 TYR A CA 1
ATOM 3136 C C . TYR A 1 233 ? 23.974 6.228 50.565 1.00 28.59 241 TYR A C 1
ATOM 3137 O O . TYR A 1 233 ? 23.979 5.295 51.368 1.00 30.95 241 TYR A O 1
ATOM 3155 N N . LEU A 1 234 ? 24.648 6.198 49.422 1.00 25.43 242 LEU A N 1
ATOM 3156 C CA . LEU A 1 234 ? 25.475 5.079 49.002 1.00 22.99 242 LEU A CA 1
ATOM 3157 C C . LEU A 1 234 ? 26.538 4.698 50.015 1.00 32.74 242 LEU A C 1
ATOM 3158 O O . LEU A 1 234 ? 26.786 3.513 50.249 1.00 34.83 242 LEU A O 1
ATOM 3174 N N . GLU A 1 235 ? 27.171 5.707 50.610 1.00 33.18 243 GLU A N 1
ATOM 3175 C CA . GLU A 1 235 ? 28.238 5.465 51.575 1.00 34.54 243 GLU A CA 1
ATOM 3176 C C . GLU A 1 235 ? 27.669 4.775 52.811 1.00 36.46 243 GLU A C 1
ATOM 3177 O O . GLU A 1 235 ? 28.304 3.872 53.370 1.00 31.64 243 GLU A O 1
ATOM 3189 N N . LEU A 1 236 ? 26.472 5.184 53.240 1.00 31.92 244 LEU A N 1
ATOM 3190 C CA . LEU A 1 236 ? 25.824 4.519 54.378 1.00 31.81 244 LEU A CA 1
ATOM 3191 C C . LEU A 1 236 ? 25.570 3.034 54.077 1.00 29.43 244 LEU A C 1
ATOM 3192 O O . LEU A 1 236 ? 25.778 2.189 54.946 1.00 33.39 244 LEU A O 1
ATOM 3208 N N . PHE A 1 237 ? 25.131 2.721 52.857 1.00 34.57 245 PHE A N 1
ATOM 3209 C CA . PHE A 1 237 ? 24.895 1.322 52.469 1.00 31.74 245 PHE A CA 1
ATOM 3210 C C . PHE A 1 237 ? 26.219 0.570 52.396 1.00 35.66 245 PHE A C 1
ATOM 3211 O O . PHE A 1 237 ? 26.331 -0.572 52.858 1.00 30.87 245 PHE A O 1
ATOM 3228 N N . LYS A 1 238 ? 27.217 1.230 51.814 1.00 34.75 246 LYS A N 1
ATOM 3229 C CA . LYS A 1 238 ? 28.557 0.665 51.633 1.00 62.14 246 LYS A CA 1
ATOM 3230 C C . LYS A 1 238 ? 29.196 0.206 52.944 1.00 42.06 246 LYS A C 1
ATOM 3231 O O . LYS A 1 238 ? 29.788 -0.881 53.012 1.00 36.96 246 LYS A O 1
ATOM 3250 N N . ARG A 1 239 ? 29.099 1.043 53.972 1.00 37.39 247 ARG A N 1
ATOM 3251 C CA . ARG A 1 239 ? 29.695 0.740 55.271 1.00 34.06 247 ARG A CA 1
ATOM 3252 C C . ARG A 1 239 ? 28.787 -0.120 56.144 1.00 36.96 247 ARG A C 1
ATOM 3253 O O . ARG A 1 239 ? 29.164 -0.506 57.257 1.00 34.15 247 ARG A O 1
ATOM 3274 N N . GLY A 1 240 ? 27.602 -0.446 55.639 1.00 45.54 248 GLY A N 1
ATOM 3275 C CA . GLY A 1 240 ? 26.655 -1.252 56.392 1.00 49.46 248 GLY A CA 1
ATOM 3276 C C . GLY A 1 240 ? 26.044 -0.533 57.587 1.00 53.67 248 GLY A C 1
ATOM 3277 O O . GLY A 1 240 ? 25.551 -1.163 58.514 1.00 38.86 248 GLY A O 1
ATOM 3281 N N . TYR A 1 241 ? 26.066 0.794 57.566 1.00 28.27 249 TYR A N 1
ATOM 3282 C CA . TYR A 1 241 ? 25.470 1.588 58.624 1.00 25.17 249 TYR A CA 1
ATOM 3283 C C . TYR A 1 241 ? 23.951 1.637 58.505 1.00 30.31 249 TYR A C 1
ATOM 3284 O O . TYR A 1 241 ? 23.261 1.834 59.499 1.00 34.07 249 TYR A O 1
ATOM 3302 N N . VAL A 1 242 ? 23.434 1.484 57.289 1.00 33.40 250 VAL A N 1
ATOM 3303 C CA . VAL A 1 242 ? 22.011 1.195 57.104 1.00 36.19 250 VAL A CA 1
ATOM 3304 C C . VAL A 1 242 ? 21.918 -0.137 56.380 1.00 45.59 250 VAL A C 1
ATOM 3305 O O . VAL A 1 242 ? 22.744 -0.436 55.515 1.00 41.57 250 VAL A O 1
ATOM 3318 N N . ASN A 1 243 ? 20.918 -0.936 56.744 1.00 50.17 251 ASN A N 1
ATOM 3319 C CA . ASN A 1 243 ? 20.755 -2.272 56.172 1.00 48.29 251 ASN A CA 1
ATOM 3320 C C . ASN A 1 243 ? 19.611 -2.299 55.164 1.00 64.93 251 ASN A C 1
ATOM 3321 O O . ASN A 1 243 ? 18.452 -2.073 55.532 1.00 40.70 251 ASN A O 1
ATOM 3332 N N . LYS A 1 244 ? 19.933 -2.577 53.898 1.00 33.00 252 LYS A N 1
ATOM 3333 C CA . LYS A 1 244 ? 18.913 -2.612 52.849 1.00 46.31 252 LYS A CA 1
ATOM 3334 C C . LYS A 1 244 ? 17.822 -3.610 53.210 1.00 52.26 252 LYS A C 1
ATOM 3335 O O . LYS A 1 244 ? 16.643 -3.370 52.956 1.00 35.96 252 LYS A O 1
ATOM 3354 N N . HIS A 1 245 ? 18.222 -4.723 53.820 1.00 38.54 253 HIS A N 1
ATOM 3355 C CA . HIS A 1 245 ? 17.299 -5.816 54.100 1.00 64.43 253 HIS A CA 1
ATOM 3356 C C . HIS A 1 245 ? 16.364 -5.494 55.254 1.00 41.44 253 HIS A C 1
ATOM 3357 O O . HIS A 1 245 ? 15.361 -6.185 55.454 1.00 55.36 253 HIS A O 1
ATOM 3370 N N . HIS A 1 246 ? 16.686 -4.436 56.000 1.00 37.23 254 HIS A N 1
ATOM 3371 C CA . HIS A 1 246 ? 15.892 -4.040 57.160 1.00 44.38 254 HIS A CA 1
ATOM 3372 C C . HIS A 1 246 ? 14.987 -2.857 56.847 1.00 68.41 254 HIS A C 1
ATOM 3373 O O . HIS A 1 246 ? 14.107 -2.528 57.642 1.00 48.97 254 HIS A O 1
ATOM 3386 N N . ARG A 1 247 ? 15.192 -2.215 55.699 1.00 37.15 255 ARG A N 1
ATOM 3387 C CA . ARG A 1 247 ? 14.459 -0.994 55.407 1.00 32.75 255 ARG A CA 1
ATOM 3388 C C . ARG A 1 247 ? 12.941 -1.220 55.340 1.00 45.12 255 ARG A C 1
ATOM 3389 O O . ARG A 1 247 ? 12.176 -0.267 55.453 1.00 34.48 255 ARG A O 1
ATOM 3410 N N . THR A 1 248 ? 12.506 -2.471 55.172 1.00 48.33 256 THR A N 1
ATOM 3411 C CA . THR A 1 248 ? 11.072 -2.788 55.136 1.00 41.50 256 THR A CA 1
ATOM 3412 C C . THR A 1 248 ? 10.501 -3.021 56.543 1.00 46.84 256 THR A C 1
ATOM 3413 O O . THR A 1 248 ? 9.348 -3.452 56.700 1.00 32.37 256 THR A O 1
ATOM 3424 N N . ALA A 1 249 ? 11.310 -2.726 57.558 1.00 30.56 257 ALA A N 1
ATOM 3425 C CA . ALA A 1 249 ? 10.906 -2.909 58.946 1.00 29.39 257 ALA A CA 1
ATOM 3426 C C . ALA A 1 249 ? 9.759 -1.992 59.287 1.00 23.25 257 ALA A C 1
ATOM 3427 O O . ALA A 1 249 ? 9.800 -0.791 58.997 1.00 25.88 257 ALA A O 1
ATOM 3434 N N . ARG A 1 250 ? 8.748 -2.562 59.924 1.00 21.19 258 ARG A N 1
ATOM 3435 C CA . ARG A 1 250 ? 7.577 -1.805 60.329 1.00 24.00 258 ARG A CA 1
ATOM 3436 C C . ARG A 1 250 ? 7.904 -0.917 61.527 1.00 26.98 258 ARG A C 1
ATOM 3437 O O . ARG A 1 250 ? 8.826 -1.193 62.280 1.00 22.97 258 ARG A O 1
ATOM 3458 N N . VAL A 1 251 ? 7.140 0.153 61.692 1.00 24.66 259 VAL A N 1
ATOM 3459 C 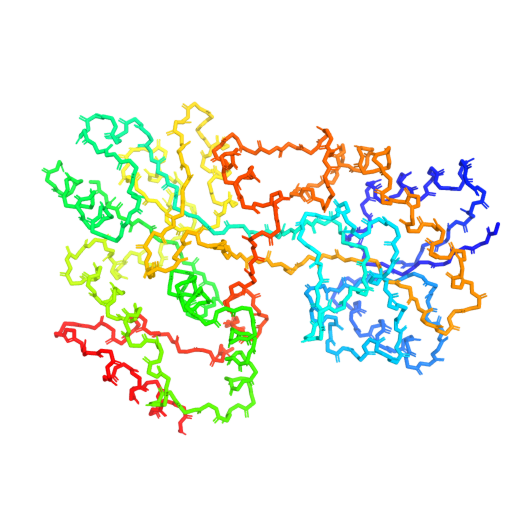CA . VAL A 1 251 ? 7.326 1.040 62.833 1.00 21.33 259 VAL A CA 1
ATOM 3460 C C . VAL A 1 251 ? 7.253 0.259 64.141 1.00 22.62 259 VAL A C 1
ATOM 3461 O O . VAL A 1 251 ? 8.043 0.504 65.071 1.00 22.18 259 VAL A O 1
ATOM 3474 N N . ARG A 1 252 ? 6.314 -0.684 64.229 1.00 20.42 260 ARG A N 1
ATOM 3475 C CA . ARG A 1 252 ? 6.153 -1.497 65.442 1.00 22.04 260 ARG A CA 1
ATOM 3476 C C . ARG A 1 252 ? 7.447 -2.258 65.783 1.00 18.26 260 ARG A C 1
ATOM 3477 O O . ARG A 1 252 ? 7.768 -2.477 66.954 1.00 17.78 260 ARG A O 1
ATOM 3498 N N . GLU A 1 253 ? 8.171 -2.675 64.747 1.00 19.76 261 GLU A N 1
ATOM 3499 C CA . GLU A 1 253 ? 9.408 -3.414 64.921 1.00 20.40 261 GLU A CA 1
ATOM 3500 C C . GLU A 1 253 ? 10.538 -2.505 65.398 1.00 20.67 261 GLU A C 1
ATOM 3501 O O . GLU A 1 253 ? 11.306 -2.874 66.275 1.00 19.97 261 GLU A O 1
ATOM 3513 N N . ILE A 1 254 ? 10.615 -1.300 64.854 1.00 20.15 262 ILE A N 1
ATOM 3514 C CA . ILE A 1 254 ? 11.568 -0.307 65.329 1.00 20.38 262 ILE A CA 1
ATOM 3515 C C . ILE A 1 254 ? 11.336 -0.008 66.804 1.00 21.45 262 ILE A C 1
ATOM 3516 O O . ILE A 1 254 ? 12.280 0.034 67.582 1.00 19.95 262 ILE A O 1
ATOM 3532 N N . ILE A 1 255 ? 10.083 0.217 67.189 1.00 17.96 263 ILE A N 1
ATOM 3533 C CA . ILE A 1 255 ? 9.768 0.498 68.577 1.00 18.00 263 ILE A CA 1
ATOM 3534 C C . ILE A 1 255 ? 10.196 -0.664 69.478 1.00 20.86 263 ILE A C 1
ATOM 3535 O O . ILE A 1 255 ? 10.806 -0.464 70.549 1.00 19.59 263 ILE A O 1
ATOM 3551 N N . HIS A 1 256 ? 9.869 -1.875 69.046 1.00 19.30 264 HIS A N 1
ATOM 3552 C CA . HIS A 1 256 ? 10.212 -3.072 69.792 1.00 22.06 264 HIS A CA 1
ATOM 3553 C C . HIS A 1 256 ? 11.707 -3.151 70.036 1.00 19.98 264 HIS A C 1
ATOM 3554 O O . HIS A 1 256 ? 12.152 -3.361 71.176 1.00 19.19 264 HIS A O 1
ATOM 3567 N N . ASP A 1 257 ? 12.489 -2.942 68.976 1.00 17.80 265 ASP A N 1
ATOM 3568 C CA . ASP A 1 257 ? 13.936 -3.043 69.092 1.00 17.01 265 ASP A CA 1
ATOM 3569 C C . ASP A 1 257 ? 14.562 -1.837 69.813 1.00 19.48 265 ASP A C 1
ATOM 3570 O O . ASP A 1 257 ? 15.519 -2.000 70.584 1.00 21.02 265 ASP A O 1
ATOM 3579 N N . PHE A 1 258 ? 14.041 -0.636 69.579 1.00 18.25 266 PHE A N 1
ATOM 3580 C CA . PHE A 1 258 ? 14.627 0.554 70.184 1.00 19.97 266 PHE A CA 1
ATOM 3581 C C . PHE A 1 258 ? 14.476 0.508 71.689 1.00 19.98 266 PHE A C 1
ATOM 3582 O O . PHE A 1 258 ? 15.407 0.875 72.414 1.00 20.28 266 PHE A O 1
ATOM 3599 N N . THR A 1 259 ? 13.318 0.049 72.166 1.00 18.90 267 THR A N 1
ATOM 3600 C CA . THR A 1 259 ? 13.061 0.030 73.602 1.00 17.13 267 THR A CA 1
ATOM 3601 C C . THR A 1 259 ? 13.814 -1.099 74.283 1.00 19.23 267 THR A C 1
ATOM 3602 O O . THR A 1 259 ? 13.828 -1.163 75.514 1.00 20.60 267 THR A O 1
ATOM 3613 N N . ARG A 1 260 ? 14.416 -1.999 73.491 1.00 19.53 268 ARG A N 1
ATOM 3614 C CA . ARG A 1 260 ? 15.280 -3.067 74.021 1.00 20.09 268 ARG A CA 1
ATOM 3615 C C . ARG A 1 260 ? 16.777 -2.801 73.788 1.00 24.54 268 ARG A C 1
ATOM 3616 O O . ARG A 1 260 ? 17.609 -3.711 73.849 1.00 25.01 268 ARG A O 1
ATOM 3637 N N . ASP A 1 261 ? 17.110 -1.541 73.556 1.00 19.45 269 ASP A N 1
ATOM 3638 C CA . ASP A 1 261 ? 18.495 -1.093 73.399 1.00 24.20 269 ASP A CA 1
ATOM 3639 C C . ASP A 1 261 ? 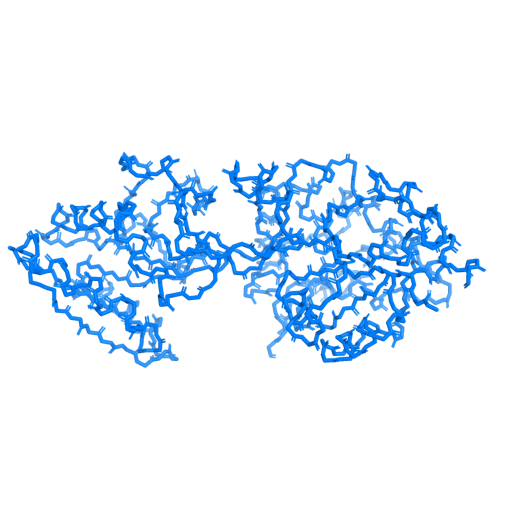19.197 -1.807 72.237 1.00 31.00 269 ASP A C 1
ATOM 3640 O O . ASP A 1 261 ? 20.406 -2.053 72.285 1.00 25.11 269 ASP A O 1
ATOM 3649 N N . ARG A 1 262 ? 18.448 -2.135 71.185 1.00 27.07 270 ARG A N 1
ATOM 3650 C CA . ARG A 1 262 ? 19.027 -2.817 70.021 1.00 24.76 270 ARG A CA 1
ATOM 3651 C C . ARG A 1 262 ? 19.277 -1.865 68.848 1.00 27.85 270 ARG A C 1
ATOM 3652 O O . ARG A 1 262 ? 19.788 -2.288 67.799 1.00 26.25 270 ARG A O 1
ATOM 3673 N N . ILE A 1 263 ? 18.921 -0.591 69.034 1.00 24.02 271 ILE A N 1
ATOM 3674 C CA . ILE A 1 263 ? 19.138 0.471 68.040 1.00 22.93 271 ILE A CA 1
ATOM 3675 C C . ILE A 1 263 ? 19.723 1.747 68.661 1.00 25.19 271 ILE A C 1
ATOM 3676 O O . ILE A 1 263 ? 19.129 2.344 69.562 1.00 27.64 271 ILE A O 1
ATOM 3692 N N . ALA A 1 264 ? 20.849 2.198 68.133 1.00 28.41 272 ALA A N 1
ATOM 3693 C CA . ALA A 1 264 ? 21.507 3.394 68.653 1.00 31.92 272 ALA A CA 1
ATOM 3694 C C . ALA A 1 264 ? 20.814 4.652 68.176 1.00 26.54 272 ALA A C 1
ATOM 3695 O O . ALA A 1 264 ? 20.574 5.577 68.961 1.00 27.81 272 ALA A O 1
ATOM 3702 N N . MET A 1 265 ? 20.504 4.669 66.886 1.00 28.35 273 MET A N 1
ATOM 3703 C CA . MET A 1 265 ? 19.956 5.831 66.201 1.00 26.14 273 MET A CA 1
ATOM 3704 C C . MET A 1 265 ? 18.808 5.421 65.281 1.00 23.64 273 MET A C 1
ATOM 3705 O O . MET A 1 265 ? 18.866 4.383 64.636 1.00 25.08 273 MET A O 1
ATOM 3719 N N . TYR A 1 266 ? 17.784 6.265 65.226 1.00 21.39 274 TYR A N 1
ATOM 3720 C CA . TYR A 1 266 ? 16.670 6.096 64.307 1.00 21.52 274 TYR A CA 1
ATOM 3721 C C . TYR A 1 266 ? 16.450 7.421 63.599 1.00 20.91 274 TYR A C 1
ATOM 3722 O O . TYR A 1 266 ? 16.381 8.446 64.254 1.00 20.48 274 TYR A O 1
ATOM 3740 N N . PHE A 1 267 ? 16.392 7.427 62.264 1.00 17.48 275 PHE A N 1
ATOM 3741 C CA . PHE A 1 267 ? 16.020 8.629 61.543 1.00 17.44 275 PHE A CA 1
ATOM 3742 C C . PHE A 1 267 ? 14.612 8.499 60.985 1.00 21.88 275 PHE A C 1
ATOM 3743 O O . PHE A 1 267 ? 14.291 7.546 60.276 1.00 17.60 275 PHE A O 1
ATOM 3760 N N . GLY A 1 268 ? 13.777 9.474 61.308 1.00 18.60 276 GLY A N 1
ATOM 3761 C CA . GLY A 1 268 ? 12.420 9.483 60.837 1.00 20.63 276 GLY A CA 1
ATOM 3762 C C . GLY A 1 268 ? 11.538 10.434 61.598 1.00 17.65 276 GLY A C 1
ATOM 3763 O O . GLY A 1 268 ? 11.999 11.404 62.215 1.00 18.29 276 GLY A O 1
ATOM 3767 N N . SER A 1 269 ? 10.248 10.136 61.544 1.00 18.53 277 SER A N 1
ATOM 3768 C CA . SER A 1 269 ? 9.221 10.988 62.108 1.00 21.39 277 SER A CA 1
ATOM 3769 C C . SER A 1 269 ? 9.264 11.060 63.623 1.00 18.58 277 SER A C 1
ATOM 3770 O O . SER A 1 269 ? 9.405 10.031 64.289 1.00 19.78 277 SER A O 1
ATOM 3778 N N . HIS A 1 270 ? 9.068 12.257 64.176 1.00 19.39 278 HIS A N 1
ATOM 3779 C CA . HIS A 1 270 ? 8.986 12.389 65.637 1.00 16.38 278 HIS A CA 1
ATOM 3780 C C . HIS A 1 270 ? 7.798 11.595 66.211 1.00 15.86 278 HIS A C 1
ATOM 3781 O O . HIS A 1 270 ? 7.760 11.330 67.420 1.00 19.44 278 HIS A O 1
ATOM 3794 N N . LEU A 1 271 ? 6.827 11.228 65.371 1.00 20.57 279 LEU A N 1
ATOM 3795 C CA . LEU A 1 271 ? 5.699 10.419 65.826 1.00 18.58 279 LEU A CA 1
ATOM 3796 C C . LEU A 1 271 ? 6.167 9.023 66.245 1.00 19.14 279 LEU A C 1
ATOM 3797 O O . LEU A 1 271 ? 5.578 8.401 67.141 1.00 18.89 279 LEU A O 1
ATOM 3813 N N . VAL A 1 272 ? 7.219 8.538 65.595 1.00 20.87 280 VAL A N 1
ATOM 3814 C CA . VAL A 1 272 ? 7.819 7.264 65.961 1.00 18.94 280 VAL A CA 1
ATOM 3815 C C . VAL A 1 272 ? 8.537 7.405 67.304 1.00 17.04 280 VAL A C 1
ATOM 3816 O O . VAL A 1 272 ? 8.394 6.553 68.187 1.00 20.78 280 VAL A O 1
ATOM 3829 N N . ALA A 1 273 ? 9.282 8.497 67.485 1.00 17.22 281 ALA A N 1
ATOM 3830 C CA . ALA A 1 273 ? 9.969 8.765 68.745 1.00 21.90 281 ALA A CA 1
ATOM 3831 C C . ALA A 1 273 ? 8.961 8.885 69.885 1.00 19.16 281 ALA A C 1
ATOM 3832 O O . ALA A 1 273 ? 9.167 8.350 70.995 1.00 22.82 281 ALA A O 1
ATOM 3839 N N . ASP A 1 274 ? 7.849 9.565 69.626 1.00 18.59 282 ASP A N 1
ATOM 3840 C CA . ASP A 1 274 ? 6.765 9.641 70.623 1.00 21.72 282 ASP A CA 1
ATOM 3841 C C . ASP A 1 274 ? 6.269 8.247 71.037 1.00 21.02 282 ASP A C 1
ATOM 3842 O O . ASP A 1 274 ? 6.017 7.966 72.234 1.00 22.94 282 ASP A O 1
ATOM 3851 N N . ALA A 1 275 ? 6.139 7.375 70.049 1.00 16.12 283 ALA A N 1
ATOM 3852 C CA . ALA A 1 275 ? 5.661 6.018 70.242 1.00 16.59 283 ALA A CA 1
ATOM 3853 C C . ALA A 1 275 ? 6.662 5.207 71.040 1.00 18.28 283 ALA A C 1
ATOM 3854 O O . ALA A 1 275 ? 6.285 4.347 71.855 1.00 20.97 283 ALA A O 1
ATOM 3861 N N . ILE A 1 276 ? 7.945 5.474 70.810 1.00 19.54 284 ILE A N 1
ATOM 3862 C CA . ILE A 1 276 ? 9.000 4.791 71.568 1.00 21.95 284 ILE A CA 1
ATOM 3863 C C . ILE A 1 276 ? 8.897 5.156 73.047 1.00 20.92 284 ILE A C 1
ATOM 3864 O O . ILE A 1 276 ? 8.966 4.296 73.933 1.00 20.86 284 ILE A O 1
ATOM 3880 N N . ILE A 1 277 ? 8.745 6.442 73.306 1.00 20.06 285 ILE A N 1
ATOM 3881 C CA . ILE A 1 277 ? 8.622 6.918 74.676 1.00 20.18 285 ILE A CA 1
ATOM 3882 C C . ILE A 1 277 ? 7.365 6.402 75.332 1.00 24.17 285 ILE A C 1
ATOM 3883 O O . ILE A 1 277 ? 7.378 6.097 76.528 1.00 27.38 285 ILE A O 1
ATOM 3899 N N . LYS A 1 278 ? 6.266 6.335 74.593 1.00 20.49 286 LYS A N 1
ATOM 3900 C CA . LYS A 1 278 ? 5.012 5.823 75.148 1.00 22.36 286 LYS A CA 1
ATOM 3901 C C . LYS A 1 278 ? 5.217 4.383 75.615 1.00 25.00 286 LYS A C 1
ATOM 3902 O O . LYS A 1 278 ? 4.758 3.981 76.688 1.00 23.05 286 LYS A O 1
ATOM 3921 N N . GLU A 1 279 ? 5.957 3.622 74.823 1.00 19.90 287 GLU A N 1
ATOM 3922 C CA . GLU A 1 279 ? 6.200 2.200 75.107 1.00 21.14 287 GLU A CA 1
ATOM 3923 C C . GLU A 1 279 ? 7.176 2.001 76.266 1.00 23.79 287 GLU A C 1
ATOM 3924 O O . GLU A 1 279 ? 7.047 1.033 77.035 1.00 25.53 287 GLU A O 1
ATOM 3936 N N . ARG A 1 280 ? 8.162 2.891 76.373 1.00 18.09 288 ARG A N 1
ATOM 3937 C CA . ARG A 1 280 ? 9.152 2.856 77.455 1.00 18.97 288 ARG A CA 1
ATOM 3938 C C . ARG A 1 280 ? 9.400 4.270 78.017 1.00 25.93 288 ARG A C 1
ATOM 3939 O O . ARG A 1 280 ? 10.321 4.966 77.603 1.00 21.04 288 ARG A O 1
ATOM 3960 N N . PRO A 1 281 ? 8.565 4.690 78.965 1.00 24.48 289 PRO A N 1
ATOM 3961 C CA . PRO A 1 281 ? 8.542 6.086 79.428 1.00 30.80 289 PRO A CA 1
ATOM 3962 C C . PRO A 1 281 ? 9.866 6.582 79.990 1.00 24.85 289 PRO A C 1
ATOM 3963 O O . PRO A 1 281 ? 10.153 7.779 79.936 1.00 29.79 289 PRO A O 1
ATOM 3974 N N . GLY A 1 282 ? 10.673 5.674 80.520 1.00 25.64 290 GLY A N 1
ATOM 3975 C CA . GLY A 1 282 ? 11.919 6.078 81.130 1.00 32.94 290 GLY A CA 1
ATOM 3976 C C . GLY A 1 282 ? 13.091 6.112 80.179 1.00 29.61 290 GLY A C 1
ATOM 3977 O O . GLY A 1 282 ? 14.219 6.330 80.611 1.00 25.72 290 GLY A O 1
ATOM 3981 N N . ILE A 1 283 ? 12.858 5.893 78.888 1.00 24.75 291 ILE A N 1
ATOM 3982 C CA . ILE A 1 283 ? 13.979 5.860 77.973 1.00 20.26 291 ILE A CA 1
ATOM 3983 C C . ILE A 1 283 ? 14.545 7.273 77.803 1.00 19.35 291 ILE A C 1
ATOM 3984 O O . ILE A 1 283 ? 13.819 8.257 77.842 1.00 26.20 291 ILE A O 1
ATOM 4000 N N . ASN A 1 284 ? 15.862 7.333 77.674 1.00 27.49 292 ASN A N 1
ATOM 4001 C CA . ASN A 1 284 ? 16.592 8.584 77.562 1.00 26.71 292 ASN A CA 1
ATOM 4002 C C . ASN A 1 284 ? 16.907 8.875 76.091 1.00 17.83 292 ASN A C 1
ATOM 4003 O O . ASN A 1 284 ? 17.896 8.401 75.564 1.00 28.19 292 ASN A O 1
ATOM 4014 N N . LEU A 1 285 ? 16.005 9.605 75.463 1.00 26.03 293 LEU A N 1
ATOM 4015 C CA . LEU A 1 285 ? 16.047 9.834 74.028 1.00 28.06 293 LEU A CA 1
ATOM 4016 C C . LEU A 1 285 ? 16.525 11.240 73.738 1.00 30.65 293 LEU A C 1
ATOM 4017 O O . LEU A 1 285 ? 16.064 12.195 74.354 1.00 28.28 293 LEU A O 1
ATOM 4033 N N . GLY A 1 286 ? 17.443 11.367 72.791 1.00 34.47 294 GLY A N 1
ATOM 4034 C CA . GLY A 1 286 ? 17.843 12.662 72.277 1.00 41.23 294 GLY A CA 1
ATOM 4035 C C . GLY A 1 286 ? 17.404 12.804 70.836 1.00 36.05 294 GLY A C 1
ATOM 4036 O O . GLY A 1 286 ? 17.061 11.805 70.194 1.00 25.18 294 GLY A O 1
ATOM 4040 N N . ALA A 1 287 ? 17.390 14.038 70.339 1.00 28.22 295 ALA A N 1
ATOM 4041 C CA . ALA A 1 287 ? 17.008 14.325 68.952 1.00 28.60 295 ALA A CA 1
ATOM 4042 C C . ALA A 1 287 ? 17.819 15.479 68.382 1.00 28.18 295 ALA A C 1
ATOM 4043 O O . ALA A 1 287 ? 17.857 16.572 68.953 1.00 37.70 295 ALA A O 1
ATOM 4050 N N . CYS A 1 288 ? 18.417 15.259 67.222 1.00 24.84 296 CYS A N 1
ATOM 4051 C CA . CYS A 1 288 ? 19.231 16.282 66.583 1.00 25.80 296 CYS A CA 1
ATOM 4052 C C . CYS A 1 288 ? 19.056 16.248 65.079 1.00 29.02 296 CYS A C 1
ATOM 4053 O O . CYS A 1 288 ? 18.414 15.350 64.527 1.00 23.97 296 CYS A O 1
ATOM 4061 N N . VAL A 1 289 ? 19.622 17.250 64.421 1.00 24.63 297 VAL A N 1
ATOM 4062 C CA . VAL A 1 289 ? 19.634 17.312 62.970 1.00 26.16 297 VAL A CA 1
ATOM 4063 C C . VAL A 1 289 ? 20.402 16.141 62.398 1.00 38.75 297 VAL A C 1
ATOM 4064 O O . VAL A 1 289 ? 21.434 15.749 62.942 1.00 29.78 297 VAL A O 1
ATOM 4077 N N . LEU A 1 290 ? 19.909 15.574 61.301 1.00 33.39 298 LEU A N 1
ATOM 4078 C CA . LEU A 1 290 ? 20.678 14.542 60.605 1.00 42.27 298 LEU A CA 1
ATOM 4079 C C . LEU A 1 290 ? 21.699 15.204 59.689 1.00 27.02 298 LEU A C 1
ATOM 4080 O O . LEU A 1 290 ? 21.320 15.798 58.673 1.00 30.41 298 LEU A O 1
ATOM 4096 N N . PRO A 1 291 ? 23.003 15.111 60.031 1.00 35.30 299 PRO A N 1
ATOM 4097 C CA . PRO A 1 291 ? 23.968 15.853 59.206 1.00 47.88 299 PRO A CA 1
ATOM 4098 C C . PRO A 1 291 ? 24.329 15.126 57.910 1.00 52.74 299 PRO A C 1
ATOM 4099 O O . PRO A 1 291 ? 25.393 14.508 57.817 1.00 52.06 299 PRO A O 1
ATOM 4110 N N . ILE A 1 292 ? 23.447 15.228 56.920 1.00 41.88 300 ILE A N 1
ATOM 4111 C CA . ILE A 1 292 ? 23.546 14.446 55.690 1.00 53.41 300 ILE A CA 1
ATOM 4112 C C . ILE A 1 292 ? 23.752 15.356 54.489 1.00 51.36 300 ILE A C 1
ATOM 4113 O O . ILE A 1 292 ? 23.924 14.883 53.366 1.00 54.18 300 ILE A O 1
ATOM 4129 N N . THR A 1 293 ? 23.714 16.664 54.735 1.00 47.45 301 THR A N 1
ATOM 4130 C CA . THR A 1 293 ? 24.048 17.660 53.716 1.00 66.91 301 THR A CA 1
ATOM 4131 C C . THR A 1 293 ? 24.925 18.742 54.325 1.00 47.13 301 THR A C 1
ATOM 4132 O O . THR A 1 293 ? 24.954 18.905 55.544 1.00 53.71 301 THR A O 1
ATOM 4143 N N . GLU A 1 294 ? 25.617 19.497 53.477 1.00 53.03 302 GLU A N 1
ATOM 4144 C CA . GLU A 1 294 ? 26.506 20.548 53.954 1.00 53.85 302 GLU A CA 1
ATOM 4145 C C . GLU A 1 294 ? 25.744 21.584 54.787 1.00 71.17 302 GLU A C 1
ATOM 4146 O O . GLU A 1 294 ? 26.305 22.195 55.695 1.00 76.78 302 GLU A O 1
ATOM 4158 N N . ASN A 1 295 ? 24.461 21.756 54.482 1.00 79.07 303 ASN A N 1
ATOM 4159 C CA . ASN A 1 295 ? 23.642 22.791 55.110 1.00 78.17 303 ASN A CA 1
ATOM 4160 C C . ASN A 1 295 ? 22.594 22.246 56.083 1.00 74.38 303 ASN A C 1
ATOM 4161 O O . ASN A 1 295 ? 21.697 22.972 56.481 1.00 73.94 303 ASN A O 1
ATOM 4172 N N . ALA A 1 296 ? 22.725 20.981 56.478 1.00 63.51 304 ALA A N 1
ATOM 4173 C CA . ALA A 1 296 ? 21.706 20.288 57.278 1.00 63.01 304 ALA A CA 1
ATOM 4174 C C . ALA A 1 296 ? 21.213 21.068 58.505 1.00 52.32 304 ALA A C 1
ATOM 4175 O O . ALA A 1 296 ? 20.052 20.939 58.895 1.00 50.78 304 ALA A O 1
ATOM 4182 N N . GLN A 1 297 ? 22.083 21.880 59.103 1.00 53.80 305 GLN A N 1
ATOM 4183 C CA . GLN A 1 297 ? 21.743 22.595 60.337 1.00 60.78 305 GLN A CA 1
ATOM 4184 C C . GLN A 1 297 ? 20.806 23.784 60.082 1.00 68.89 305 GLN A C 1
ATOM 4185 O O . GLN A 1 297 ? 20.286 24.389 61.025 1.00 45.16 305 GLN A O 1
ATOM 4199 N N . ASP A 1 298 ? 20.587 24.111 58.810 1.00 44.49 306 ASP A N 1
ATOM 4200 C CA . ASP A 1 298 ? 19.825 25.299 58.449 1.00 40.38 306 ASP A CA 1
ATOM 4201 C C . ASP A 1 298 ? 18.326 25.124 58.692 1.00 40.63 306 ASP A C 1
ATOM 4202 O O . ASP A 1 298 ? 17.676 26.027 59.201 1.00 32.02 306 ASP A O 1
ATOM 4211 N N . VAL A 1 299 ? 17.785 23.961 58.341 1.00 27.45 307 VAL A N 1
ATOM 4212 C CA . VAL A 1 299 ? 16.339 23.753 58.373 1.00 21.19 307 VAL A CA 1
ATOM 4213 C C . VAL A 1 299 ? 16.013 22.292 58.673 1.00 30.60 307 VAL A C 1
ATOM 4214 O O . VAL A 1 299 ? 16.795 21.405 58.360 1.00 31.36 307 VAL A O 1
ATOM 4227 N N . LEU A 1 300 ? 14.871 22.054 59.302 1.00 24.68 308 LEU A N 1
ATOM 4228 C CA . LEU A 1 300 ? 14.344 20.702 59.463 1.00 21.65 308 LEU A CA 1
ATOM 4229 C C . LEU A 1 300 ? 13.412 20.426 58.294 1.00 28.12 308 LEU A C 1
ATOM 4230 O O . LEU A 1 300 ? 12.878 21.362 57.696 1.00 26.75 308 LEU A O 1
ATOM 4246 N N . THR A 1 301 ? 13.198 19.153 57.974 1.00 22.67 309 THR A N 1
ATOM 4247 C CA . THR A 1 301 ? 12.097 18.777 57.092 1.00 20.22 309 THR A CA 1
ATOM 4248 C C . THR A 1 301 ? 11.038 17.972 57.840 1.00 21.40 309 THR A C 1
ATOM 4249 O O . THR A 1 301 ? 11.279 17.450 58.937 1.00 20.33 309 THR A O 1
ATOM 4260 N N . GLY A 1 302 ? 9.850 17.900 57.246 1.00 19.07 310 GLY A N 1
ATOM 4261 C CA . GLY A 1 302 ? 8.756 17.123 57.805 1.00 20.17 310 GLY A CA 1
ATOM 4262 C C . GLY A 1 302 ? 7.544 17.159 56.912 1.00 21.35 310 GLY A C 1
ATOM 4263 O O . GLY A 1 302 ? 7.635 17.495 55.727 1.00 20.41 310 GLY A O 1
ATOM 4267 N N . SER A 1 303 ? 6.406 16.798 57.483 1.00 19.74 311 SER A N 1
ATOM 4268 C CA . SER A 1 303 ? 5.137 16.972 56.827 1.00 17.05 311 SER A CA 1
ATOM 4269 C C . SER A 1 303 ? 4.421 18.193 57.368 1.00 17.92 311 SER A C 1
ATOM 4270 O O . SER A 1 303 ? 4.170 18.283 58.574 1.00 20.17 311 SER A O 1
ATOM 4278 N N . LEU A 1 304 ? 4.103 19.108 56.463 1.00 17.99 312 LEU A N 1
ATOM 4279 C CA . LEU A 1 304 ? 3.307 20.300 56.771 1.00 18.12 312 LEU A CA 1
ATOM 4280 C C . LEU A 1 304 ? 1.894 20.152 56.210 1.00 22.24 312 LEU A C 1
ATOM 4281 O O . LEU A 1 304 ? 1.175 21.143 56.021 1.00 21.10 312 LEU A O 1
ATOM 4297 N N . GLU A 1 305 ? 1.484 18.908 55.988 1.00 23.12 313 GLU A N 1
ATOM 4298 C CA . GLU A 1 305 ? 0.157 18.602 55.475 1.00 20.28 313 GLU A CA 1
ATOM 4299 C C . GLU A 1 305 ? -0.866 18.679 56.601 1.00 21.12 313 GLU A C 1
ATOM 4300 O O . GLU A 1 305 ? -1.451 17.674 56.991 1.00 25.48 313 GLU A O 1
ATOM 4312 N N . VAL A 1 306 ? -1.055 19.888 57.107 1.00 19.43 314 VAL A N 1
ATOM 4313 C CA . VAL A 1 306 ? -1.956 20.169 58.211 1.00 17.70 314 VAL A CA 1
ATOM 4314 C C . VAL A 1 306 ? -3.303 20.686 57.715 1.00 26.93 314 VAL A C 1
ATOM 4315 O O . VAL A 1 306 ? -3.454 21.047 56.550 1.00 21.71 314 VAL A O 1
ATOM 4328 N N . GLN A 1 307 ? -4.291 20.676 58.602 1.00 17.50 315 GLN A N 1
ATOM 4329 C CA . GLN A 1 307 ? -5.588 21.241 58.284 1.00 18.92 315 GLN A CA 1
ATOM 4330 C C . GLN A 1 307 ? -5.625 22.720 58.638 1.00 21.39 315 GLN A C 1
ATOM 4331 O O . GLN A 1 307 ? -4.888 23.185 59.513 1.00 18.31 315 GLN A O 1
ATOM 4345 N N . GLY A 1 308 ? -6.508 23.455 57.966 1.00 18.67 316 GLY A N 1
ATOM 4346 C CA . GLY A 1 308 ? -6.677 24.868 58.245 1.00 19.26 316 GLY A CA 1
ATOM 4347 C C . GLY A 1 308 ? -8.073 25.351 57.933 1.00 19.11 316 GLY A C 1
ATOM 4348 O O . GLY A 1 308 ? -8.864 24.639 57.324 1.00 20.20 316 GLY A O 1
ATOM 4352 N N . LEU A 1 309 ? -8.365 26.568 58.364 1.00 16.89 317 LEU A N 1
ATOM 4353 C CA . LEU A 1 309 ? -9.655 27.203 58.146 1.00 17.57 317 LEU A CA 1
ATOM 4354 C C . LEU A 1 309 ? -9.418 28.403 57.241 1.00 20.44 317 LEU A C 1
ATOM 4355 O O . LEU A 1 309 ? -8.701 29.326 57.622 1.00 18.97 317 LEU A O 1
ATOM 4371 N N . ALA A 1 310 ? -9.994 28.377 56.044 1.00 20.20 318 ALA A N 1
ATOM 4372 C CA . ALA A 1 310 ? -9.910 29.504 55.117 1.00 19.01 318 ALA A CA 1
ATOM 4373 C C . ALA A 1 310 ? -11.212 30.288 55.082 1.00 18.64 318 ALA A C 1
ATOM 4374 O O . ALA A 1 310 ? -12.269 29.754 55.413 1.00 19.88 318 ALA A O 1
ATOM 4381 N N . VAL A 1 311 ? -11.125 31.539 54.631 1.00 20.16 319 VAL A N 1
ATOM 4382 C CA . VAL A 1 311 ? -12.301 32.389 54.414 1.00 21.77 319 VAL A CA 1
ATOM 4383 C C . VAL A 1 311 ? -12.682 32.417 52.930 1.00 19.48 319 VAL A C 1
ATOM 4384 O O . VAL A 1 311 ? -11.850 32.690 52.069 1.00 22.03 319 VAL A O 1
ATOM 4397 N N . HIS A 1 312 ? -13.943 32.091 52.663 1.00 24.76 320 HIS A N 1
ATOM 4398 C CA . HIS A 1 312 ? -14.512 32.163 51.317 1.00 24.24 320 HIS A CA 1
ATOM 4399 C C . HIS A 1 312 ? -14.568 33.609 50.837 1.00 25.23 320 HIS A C 1
ATOM 4400 O O . HIS A 1 312 ? -15.247 34.447 51.424 1.00 28.51 320 HIS A O 1
ATOM 4413 N N . LYS A 1 313 ? -13.839 33.866 49.763 1.00 25.56 321 LYS A N 1
ATOM 4414 C CA . LYS A 1 313 ? -13.624 35.201 49.214 1.00 33.28 321 LYS A CA 1
ATOM 4415 C C . LYS A 1 313 ? -14.920 35.889 48.826 1.00 31.50 321 LYS A C 1
ATOM 4416 O O . LYS A 1 313 ? -15.055 37.101 48.992 1.00 32.35 321 LYS A O 1
ATOM 4435 N N . LYS A 1 314 ? -15.869 35.117 48.303 1.00 36.61 322 LYS A N 1
ATOM 4436 C CA . LYS A 1 314 ? -17.139 35.677 47.827 1.00 34.91 322 LYS A CA 1
ATOM 4437 C C . LYS A 1 314 ? -18.173 35.794 48.943 1.00 40.97 322 LYS A C 1
ATOM 4438 O O . LYS A 1 314 ? -19.303 36.202 48.699 1.00 38.35 322 LYS A O 1
ATOM 4457 N N . SER A 1 315 ? -17.789 35.454 50.172 1.00 37.10 323 SER A N 1
ATOM 4458 C CA . SER A 1 315 ? -18.684 35.622 51.309 1.00 29.54 323 SER A CA 1
ATOM 4459 C C . SER A 1 315 ? -19.123 37.076 51.497 1.00 35.52 323 SER A C 1
ATOM 4460 O O . SER A 1 315 ? -18.338 38.012 51.302 1.00 36.09 323 SER A O 1
ATOM 4468 N N . ALA A 1 316 ? -20.372 37.261 51.897 1.00 34.94 324 ALA A N 1
ATOM 4469 C CA . ALA A 1 316 ? -20.864 38.588 52.241 1.00 38.64 324 ALA A CA 1
ATOM 4470 C C . ALA A 1 316 ? -20.448 38.978 53.666 1.00 48.62 324 ALA A C 1
ATOM 4471 O O . ALA A 1 316 ? -20.764 40.068 54.134 1.00 39.33 324 ALA A O 1
ATOM 4478 N N . ARG A 1 317 ? -19.738 38.082 54.344 1.00 31.60 325 ARG A N 1
ATOM 4479 C CA . ARG A 1 317 ? -19.360 38.263 55.751 1.00 29.46 325 ARG A CA 1
ATOM 4480 C C . ARG A 1 317 ? -17.844 38.097 55.953 1.00 25.36 325 ARG A C 1
ATOM 4481 O O . ARG A 1 317 ? -17.403 37.641 57.009 1.00 27.27 325 ARG A O 1
ATOM 4502 N N . VAL A 1 318 ? -17.054 38.486 54.960 1.00 26.74 326 VAL A N 1
ATOM 4503 C CA . VAL A 1 318 ? -15.601 38.306 55.040 1.00 22.79 326 VAL A CA 1
ATOM 4504 C C . VAL A 1 318 ? -15.018 38.982 56.285 1.00 27.07 326 VAL A C 1
ATOM 4505 O O . VAL A 1 318 ? -14.169 38.403 56.944 1.00 23.17 326 VAL A O 1
ATOM 4518 N N . ALA A 1 319 ? -15.458 40.198 56.604 1.00 24.82 327 ALA A N 1
ATOM 4519 C CA . ALA A 1 319 ? -14.930 40.888 57.802 1.00 31.90 327 ALA A CA 1
ATOM 4520 C C . ALA A 1 319 ? -15.196 40.082 59.063 1.00 24.88 327 ALA A C 1
ATOM 4521 O O . ALA A 1 319 ? -14.332 39.930 59.922 1.00 25.80 327 ALA A O 1
ATOM 4528 N N . THR A 1 320 ? -16.417 39.584 59.189 1.00 18.79 328 THR A N 1
ATOM 4529 C CA . THR A 1 320 ? -16.800 38.837 60.362 1.00 23.42 328 THR A CA 1
ATOM 4530 C C . THR A 1 320 ? -15.957 37.574 60.460 1.00 22.89 328 THR A C 1
ATOM 4531 O O . THR A 1 320 ? -15.500 37.214 61.550 1.00 21.50 328 THR A O 1
ATOM 4542 N N . ALA A 1 321 ? -15.740 36.924 59.317 1.00 22.71 329 ALA A N 1
ATOM 4543 C CA . ALA A 1 321 ? -14.897 35.728 59.262 1.00 23.08 329 ALA A CA 1
ATOM 4544 C C . ALA A 1 321 ? -13.484 36.032 59.706 1.00 24.08 329 ALA A C 1
ATOM 4545 O O . ALA A 1 321 ? -12.868 35.247 60.422 1.00 23.29 329 ALA A O 1
ATOM 4552 N N . CYS A 1 322 ? -12.951 37.158 59.249 1.00 21.21 330 CYS A N 1
ATOM 4553 C CA . CYS A 1 322 ? -11.589 37.496 59.603 1.00 20.74 330 CYS A CA 1
ATOM 4554 C C . CYS A 1 322 ? -11.505 37.860 61.094 1.00 17.62 330 CYS A C 1
ATOM 4555 O O . CYS A 1 322 ? -10.494 37.553 61.734 1.00 20.98 330 CYS A O 1
ATOM 4563 N N . ARG A 1 323 ? -12.542 38.516 61.617 1.00 21.62 331 ARG A N 1
ATOM 4564 C CA . ARG A 1 323 ? -12.593 38.835 63.048 1.00 21.41 331 ARG A CA 1
ATOM 4565 C C . ARG A 1 323 ? -12.585 37.532 63.845 1.00 24.59 331 ARG A C 1
ATOM 4566 O O . ARG A 1 323 ? -11.879 37.410 64.843 1.00 21.29 331 ARG A O 1
ATOM 4587 N N . ALA A 1 324 ? -13.373 36.556 63.402 1.00 21.59 332 ALA A N 1
ATOM 4588 C CA . ALA A 1 324 ? -13.448 35.281 64.098 1.00 23.67 332 ALA A CA 1
ATOM 4589 C C . ALA A 1 324 ? -12.106 34.553 64.100 1.00 22.89 332 ALA A C 1
ATOM 4590 O O . ALA A 1 324 ? -11.698 33.999 65.123 1.00 23.15 332 ALA A O 1
ATOM 4597 N N . LEU A 1 325 ? -11.411 34.546 62.965 1.00 20.71 333 LEU A N 1
ATOM 4598 C CA . LEU A 1 325 ? -10.135 33.849 62.905 1.00 18.60 333 LEU A CA 1
ATOM 4599 C C . LEU A 1 325 ? -9.130 34.509 63.847 1.00 17.49 333 LEU A C 1
ATOM 4600 O O . LEU A 1 325 ? -8.292 33.831 64.438 1.00 21.83 333 LEU A O 1
ATOM 4616 N N . SER A 1 326 ? -9.172 35.837 63.922 1.00 20.95 334 SER A N 1
ATOM 4617 C CA . SER A 1 326 ? -8.297 36.569 64.828 1.00 18.43 334 SER A CA 1
ATOM 4618 C C . SER A 1 326 ? -8.529 36.162 66.287 1.00 20.44 334 SER A C 1
ATOM 4619 O O . SER A 1 326 ? -7.562 35.961 67.041 1.00 24.39 334 SER A O 1
ATOM 4627 N N . VAL A 1 327 ? -9.791 36.028 66.693 1.00 18.81 335 VAL A N 1
ATOM 4628 C CA . VAL A 1 327 ? -10.095 35.537 68.043 1.00 22.49 335 VAL A CA 1
ATOM 4629 C C . VAL A 1 327 ? -9.604 34.086 68.210 1.00 20.23 335 VAL A C 1
ATOM 4630 O O . VAL A 1 327 ? -8.993 33.730 69.227 1.00 22.62 335 VAL A O 1
ATOM 4643 N N . LEU A 1 328 ? -9.863 33.250 67.219 1.00 20.50 336 LEU A N 1
ATOM 4644 C CA . LEU A 1 328 ? -9.426 31.852 67.290 1.00 18.18 336 LEU A CA 1
ATOM 4645 C C . LEU A 1 328 ? -7.906 31.745 67.405 1.00 23.48 336 LEU A C 1
ATOM 4646 O O . LEU A 1 328 ? -7.386 30.833 68.037 1.00 21.97 336 LEU A O 1
ATOM 4662 N N . ALA A 1 329 ? -7.195 32.696 66.813 1.00 20.71 337 ALA A N 1
ATOM 4663 C CA . ALA A 1 329 ? -5.738 32.684 66.833 1.00 20.08 337 ALA A CA 1
ATOM 4664 C C . ALA A 1 329 ? -5.155 33.124 68.183 1.00 24.80 337 ALA A C 1
ATOM 4665 O O . ALA A 1 329 ? -3.970 32.894 68.450 1.00 28.25 337 ALA A O 1
ATOM 4672 N N . SER A 1 330 ? -5.979 33.750 69.005 1.00 21.84 338 SER A N 1
ATOM 4673 C CA . SER A 1 330 ? -5.543 34.338 70.283 1.00 27.51 338 SER A CA 1
ATOM 4674 C C . SER A 1 330 ? -5.055 33.247 71.224 1.00 33.73 338 SER A C 1
ATOM 4675 O O . SER A 1 330 ? -5.494 32.103 71.134 1.00 25.05 338 SER A O 1
ATOM 4683 N N . ALA A 1 331 ? -4.143 33.597 72.124 1.00 29.06 339 ALA A N 1
ATOM 4684 C CA . ALA A 1 331 ? -3.529 32.602 73.005 1.00 36.34 339 ALA A CA 1
ATOM 4685 C C . ALA A 1 331 ? -4.582 31.898 73.866 1.00 31.27 339 ALA A C 1
ATOM 4686 O O . ALA A 1 331 ? -4.485 30.693 74.120 1.00 28.60 339 ALA A O 1
ATOM 4693 N N . ALA A 1 332 ? -5.593 32.655 74.291 1.00 32.37 340 ALA A N 1
ATOM 4694 C CA . ALA A 1 332 ? -6.671 32.115 75.118 1.00 33.22 340 ALA A CA 1
ATOM 4695 C C . ALA A 1 332 ? -7.411 30.986 74.415 1.00 36.02 340 ALA A C 1
ATOM 4696 O O . ALA A 1 332 ? -7.721 29.953 75.017 1.00 29.68 340 ALA A O 1
ATOM 4703 N N . TYR A 1 333 ? -7.698 31.186 73.134 1.00 31.33 341 TYR A N 1
ATOM 4704 C CA . TYR A 1 333 ? -8.410 30.173 72.371 1.00 23.89 341 TYR A CA 1
ATOM 4705 C C . TYR A 1 333 ? -7.512 29.008 71.989 1.00 25.99 341 TYR A C 1
ATOM 4706 O O . TYR A 1 333 ? -7.939 27.857 72.045 1.00 28.05 341 TYR A O 1
ATOM 4724 N N . GLN A 1 334 ? -6.269 29.298 71.603 1.00 25.15 342 GLN A N 1
ATOM 4725 C CA . GLN A 1 334 ? -5.319 28.232 71.318 1.00 25.44 342 GLN A CA 1
ATOM 4726 C C . GLN A 1 334 ? -5.097 27.353 72.555 1.00 23.82 342 GLN A C 1
ATOM 4727 O O . GLN A 1 334 ? -5.008 26.128 72.439 1.00 25.21 342 GLN A O 1
ATOM 4741 N N . ASN A 1 335 ? -5.015 27.976 73.725 1.00 27.21 343 ASN A N 1
ATOM 4742 C CA . ASN A 1 335 ? -4.779 27.215 74.953 1.00 30.88 343 ASN A CA 1
ATOM 4743 C C . ASN A 1 335 ? -5.952 26.286 75.267 1.00 29.58 343 ASN A C 1
ATOM 4744 O O . ASN A 1 335 ? -5.759 25.116 75.582 1.00 34.92 343 ASN A O 1
ATOM 4755 N N . SER A 1 336 ? -7.164 26.801 75.127 1.00 26.69 344 SER A N 1
ATOM 4756 C CA . SER A 1 336 ? -8.366 25.999 75.286 1.00 39.07 344 SER A CA 1
ATOM 4757 C C . SER A 1 336 ? -8.428 24.877 74.258 1.00 39.50 344 SER A C 1
ATOM 4758 O O . SER A 1 336 ? -8.669 23.716 74.590 1.00 31.84 344 SER A O 1
ATOM 4766 N N . PHE A 1 337 ? -8.170 25.216 73.003 1.00 30.21 345 PHE A N 1
ATOM 4767 C CA . PHE A 1 337 ? -8.214 24.248 71.923 1.00 24.34 345 PHE A CA 1
ATOM 4768 C C . PHE A 1 337 ? -7.273 23.065 72.139 1.00 26.05 345 PHE A C 1
ATOM 4769 O O . PHE A 1 337 ? -7.635 21.915 71.879 1.00 30.23 345 PHE A O 1
ATOM 4786 N N . PHE A 1 338 ? -6.050 23.340 72.588 1.00 25.95 346 PHE A N 1
ATOM 4787 C CA . PHE A 1 338 ? -5.046 22.302 72.701 1.00 27.98 346 PHE A CA 1
ATOM 4788 C C . PHE A 1 338 ? -5.119 21.539 74.022 1.00 34.57 346 PHE A C 1
ATOM 4789 O O . PHE A 1 338 ? -4.263 20.694 74.295 1.00 33.50 346 PHE A O 1
ATOM 4806 N N . GLU A 1 339 ? -6.148 21.812 74.819 1.00 33.88 347 GLU A N 1
ATOM 4807 C CA . GLU A 1 339 ? -6.482 20.913 75.927 1.00 30.91 347 GLU A CA 1
ATOM 4808 C C . GLU A 1 339 ? -7.163 19.657 75.370 1.00 48.69 347 GLU A C 1
ATOM 4809 O O . GLU A 1 339 ? -7.236 18.632 76.042 1.00 44.97 347 GLU A O 1
ATOM 4821 N N . GLU A 1 340 ? -7.632 19.750 74.126 1.00 30.71 348 GLU A N 1
ATOM 4822 C CA . GLU A 1 340 ? -8.294 18.651 73.432 1.00 35.35 348 GLU A CA 1
ATOM 4823 C C . GLU A 1 340 ? -7.581 18.237 72.148 1.00 39.73 348 GLU A C 1
ATOM 4824 O O . GLU A 1 340 ? -7.450 17.058 71.840 1.00 30.93 348 GLU A O 1
ATOM 4836 N N . HIS A 1 341 ? -7.137 19.218 71.378 1.00 32.67 349 HIS A N 1
ATOM 4837 C CA . HIS A 1 341 ? -6.569 18.934 70.073 1.00 29.94 349 HIS A CA 1
ATOM 4838 C C . HIS A 1 341 ? -5.166 18.369 70.213 1.00 22.61 349 HIS A C 1
ATOM 4839 O O . HIS A 1 341 ? -4.348 18.909 70.957 1.00 32.64 349 HIS A O 1
ATOM 4852 N N . LYS A 1 342 ? -4.902 17.278 69.496 1.00 25.13 350 LYS A N 1
ATOM 4853 C CA . LYS A 1 342 ? -3.619 16.602 69.520 1.00 30.25 350 LYS A CA 1
ATOM 4854 C C . LYS A 1 342 ? -2.664 17.192 68.493 1.00 31.62 350 LYS A C 1
ATOM 4855 O O . LYS A 1 342 ? -3.086 17.812 67.496 1.00 29.79 350 LYS A O 1
ATOM 4874 N N . GLY A 1 343 ? -1.377 16.995 68.738 1.00 29.31 351 GLY A N 1
ATOM 4875 C CA . GLY A 1 343 ? -0.362 17.355 67.768 1.00 28.31 351 GLY A CA 1
ATOM 4876 C C . GLY A 1 343 ? 0.394 18.592 68.191 1.00 29.05 351 GLY A C 1
ATOM 4877 O O . GLY A 1 343 ? 0.182 19.134 69.282 1.00 26.99 351 GLY A O 1
ATOM 4881 N N . LEU A 1 344 ? 1.307 19.015 67.327 1.00 27.59 352 LEU A N 1
ATOM 4882 C CA . LEU A 1 344 ? 2.143 20.164 67.595 1.00 24.08 352 LEU A CA 1
ATOM 4883 C C . LEU A 1 344 ? 1.316 21.449 67.477 1.00 31.08 352 LEU A C 1
ATOM 4884 O O . LEU A 1 344 ? 0.427 21.545 66.627 1.00 27.63 352 LEU A O 1
ATOM 4900 N N . PRO A 1 345 ? 1.599 22.441 68.335 1.00 25.07 353 PRO A N 1
ATOM 4901 C CA . PRO A 1 345 ? 0.830 23.686 68.283 1.00 18.98 353 PRO A CA 1
ATOM 4902 C C . PRO A 1 345 ? 1.037 24.440 66.972 1.00 19.67 353 PRO A C 1
ATOM 4903 O O . PRO A 1 345 ? 2.041 24.246 66.274 1.00 25.06 353 PRO A O 1
ATOM 4914 N N . ALA A 1 346 ? 0.094 25.312 66.651 1.00 21.94 354 ALA A N 1
ATOM 4915 C CA . ALA A 1 346 ? 0.195 26.147 65.448 1.00 22.94 354 ALA A CA 1
ATOM 4916 C C . ALA A 1 346 ? 0.817 27.498 65.778 1.00 21.19 354 ALA A C 1
ATOM 4917 O O . ALA A 1 346 ? 1.486 28.118 64.942 1.00 26.32 354 ALA A O 1
ATOM 4924 N N . PHE A 1 347 ? 0.581 27.940 67.009 1.00 21.73 355 PHE A N 1
ATOM 4925 C CA . PHE A 1 347 ? 1.013 29.248 67.477 1.00 25.00 355 PHE A CA 1
ATOM 4926 C C . PHE A 1 347 ? 2.023 29.191 68.629 1.00 25.30 355 PHE A C 1
ATOM 4927 O O . PHE A 1 347 ? 2.069 28.242 69.419 1.00 26.71 355 PHE A O 1
ATOM 4944 N N . ARG A 1 348 ? 2.838 30.237 68.677 1.00 28.56 356 ARG A N 1
ATOM 4945 C CA . ARG A 1 348 ? 3.724 30.541 69.800 1.00 37.94 356 ARG A CA 1
ATOM 4946 C C . ARG A 1 348 ? 2.988 30.582 71.144 1.00 26.54 356 ARG A C 1
ATOM 4947 O O . ARG A 1 348 ? 1.879 31.106 71.234 1.00 31.01 356 ARG A O 1
ATOM 4968 N N . ASN A 1 349 ? 3.626 30.050 72.191 1.00 34.17 357 ASN A N 1
ATOM 4969 C CA . ASN A 1 349 ? 3.142 30.204 73.568 1.00 44.96 357 ASN A CA 1
ATOM 4970 C C . ASN A 1 349 ? 1.784 29.554 73.821 1.00 36.84 357 ASN A C 1
ATOM 4971 O O . ASN A 1 349 ? 0.940 30.115 74.516 1.00 34.14 357 ASN A O 1
ATOM 4982 N N . THR A 1 350 ? 1.587 28.3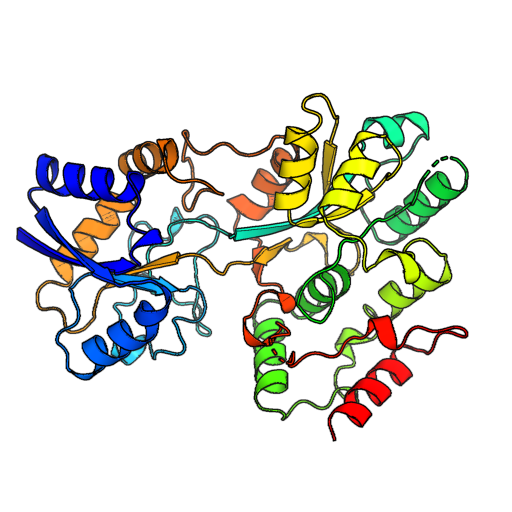70 73.254 1.00 26.89 358 THR A N 1
ATOM 4983 C CA . THR A 1 350 ? 0.418 27.552 73.542 1.00 30.38 358 THR A CA 1
ATOM 4984 C C . THR A 1 350 ? 0.740 26.632 74.718 1.00 28.42 358 THR A C 1
ATOM 4985 O O . THR A 1 350 ? 1.266 25.531 74.537 1.00 32.85 358 THR A O 1
ATOM 4996 N N . THR A 1 351 ? 0.426 27.110 75.919 1.00 30.79 359 THR A N 1
ATOM 4997 C CA . THR A 1 351 ? 0.819 26.430 77.154 1.00 39.61 359 THR A CA 1
ATOM 4998 C C . THR A 1 351 ? 0.289 25.001 77.264 1.00 41.47 359 THR A C 1
ATOM 4999 O O . THR A 1 351 ? 0.974 24.121 77.775 1.00 43.86 359 THR A O 1
ATOM 5010 N N . SER A 1 352 ? -0.932 24.774 76.790 1.00 36.17 360 SER A N 1
ATOM 5011 C CA . SER A 1 352 ? -1.579 23.471 76.907 1.00 31.61 360 SER A CA 1
ATOM 5012 C C . SER A 1 352 ? -1.068 22.443 75.914 1.00 41.53 360 SER A C 1
ATOM 5013 O O . SER A 1 352 ? -1.360 21.251 76.051 1.00 42.41 360 SER A O 1
ATOM 5021 N N . ALA A 1 353 ? -0.317 22.890 74.906 1.00 34.34 361 ALA A N 1
ATOM 5022 C CA . ALA A 1 353 ? 0.280 21.968 73.958 1.00 33.23 361 ALA A CA 1
ATOM 5023 C C . ALA A 1 353 ? 1.551 21.410 74.579 1.00 40.37 361 ALA A C 1
ATOM 5024 O O . ALA A 1 353 ? 2.433 22.155 74.998 1.00 58.43 361 ALA A O 1
ATOM 5031 N N . VAL A 1 354 ? 1.624 20.091 74.655 1.00 45.40 362 VAL A N 1
ATOM 5032 C CA . VAL A 1 354 ? 2.778 19.420 75.224 1.00 40.98 362 VAL A CA 1
ATOM 5033 C C . VAL A 1 354 ? 3.837 19.152 74.157 1.00 37.01 362 VAL A C 1
ATOM 5034 O O . VAL A 1 354 ? 3.557 18.495 73.156 1.00 49.35 362 VAL A O 1
ATOM 5047 N N . ILE A 1 355 ? 5.051 19.653 74.373 1.00 43.08 363 ILE A N 1
ATOM 5048 C CA . ILE A 1 355 ? 6.191 19.353 73.491 1.00 38.13 363 ILE A CA 1
ATOM 5049 C C . ILE A 1 355 ? 7.046 18.218 74.083 1.00 39.23 363 ILE A C 1
ATOM 5050 O O . ILE A 1 355 ? 7.600 18.375 75.172 1.00 40.08 363 ILE A O 1
ATOM 5066 N N . PRO A 1 356 ? 7.184 17.086 73.361 1.00 69.34 364 PRO A N 1
ATOM 5067 C CA . PRO A 1 356 ? 8.040 15.987 73.839 1.00 56.08 364 PRO A CA 1
ATOM 5068 C C . PRO A 1 356 ? 9.455 16.448 74.187 1.00 72.17 364 PRO A C 1
ATOM 5069 O O . PRO A 1 356 ? 10.057 17.186 73.402 1.00 48.92 364 PRO A O 1
ATOM 5080 N N . ALA A 1 357 ? 9.968 16.011 75.338 1.00 49.73 365 ALA A N 1
ATOM 5081 C CA . ALA A 1 357 ? 11.247 16.501 75.872 1.00 59.51 365 ALA A CA 1
ATOM 5082 C C . ALA A 1 357 ? 12.392 16.327 74.876 1.00 43.34 365 ALA A C 1
ATOM 5083 O O . ALA A 1 357 ? 13.314 17.154 74.794 1.00 46.47 365 ALA A O 1
ATOM 5090 N N . CYS A 1 358 ? 12.336 15.236 74.130 1.00 34.21 366 CYS A N 1
ATOM 5091 C CA . CYS A 1 358 ? 13.389 14.937 73.165 1.00 58.86 366 CYS A CA 1
ATOM 5092 C C . CYS A 1 358 ? 13.378 15.977 72.048 1.00 56.13 366 CYS A C 1
ATOM 5093 O O . CYS A 1 358 ? 14.428 16.318 71.505 1.00 48.20 366 CYS A O 1
ATOM 5101 N N . LEU A 1 359 ? 12.189 16.479 71.717 1.00 38.79 367 LEU A N 1
ATOM 5102 C CA . LEU A 1 359 ? 12.055 17.524 70.696 1.00 33.81 367 LEU A CA 1
ATOM 5103 C C . LEU A 1 359 ? 12.302 18.914 71.264 1.00 36.30 367 LEU A C 1
ATOM 5104 O O . LEU A 1 359 ? 12.203 19.896 70.542 1.00 38.45 367 LEU A O 1
ATOM 5120 N N . SER A 1 360 ? 12.617 18.995 72.553 1.00 34.01 368 SER A N 1
ATOM 5121 C CA . SER A 1 360 ? 12.737 20.275 73.231 1.00 39.11 368 SER A CA 1
ATOM 5122 C C . SER A 1 360 ? 13.792 21.173 72.596 1.00 36.45 368 SER A C 1
ATOM 5123 O O . SER A 1 360 ? 13.538 22.342 72.330 1.00 44.32 368 SER A O 1
ATOM 5131 N N . ALA A 1 361 ? 14.970 20.625 72.334 1.00 37.14 369 ALA A N 1
ATOM 5132 C CA . ALA A 1 361 ? 16.060 21.421 71.776 1.00 43.25 369 ALA A CA 1
ATOM 5133 C C . ALA A 1 361 ? 15.728 21.888 70.360 1.00 42.11 369 ALA A C 1
ATOM 5134 O O . ALA A 1 361 ? 15.916 23.059 70.020 1.00 35.14 369 ALA A O 1
ATOM 5141 N N . LEU A 1 362 ? 15.221 20.967 69.544 1.00 33.95 370 LEU A N 1
ATOM 5142 C CA . LEU A 1 362 ? 14.885 21.268 68.156 1.00 30.22 370 LEU A CA 1
ATOM 5143 C C . LEU A 1 362 ? 13.672 22.183 68.085 1.00 30.77 370 LEU A C 1
ATOM 5144 O O . LEU A 1 362 ? 13.515 22.959 67.140 1.00 30.13 370 LEU A O 1
ATOM 5160 N N . PHE A 1 363 ? 12.804 22.099 69.080 1.00 28.99 371 PHE A N 1
ATOM 5161 C CA . PHE A 1 363 ? 11.672 23.005 69.096 1.00 32.21 371 PHE A CA 1
ATOM 5162 C C . PHE A 1 363 ? 12.152 24.453 69.232 1.00 30.03 371 PHE A C 1
ATOM 5163 O O . PHE A 1 363 ? 11.680 25.336 68.510 1.00 28.90 371 PHE A O 1
ATOM 5180 N N . LYS A 1 364 ? 13.096 24.694 70.142 1.00 33.15 372 LYS A N 1
ATOM 5181 C CA . LYS A 1 364 ? 13.635 26.034 70.347 1.00 44.84 372 LYS A CA 1
ATOM 5182 C C . LYS A 1 364 ? 14.541 26.490 69.206 1.00 38.16 372 LYS A C 1
ATOM 5183 O O . LYS A 1 364 ? 14.515 27.659 68.833 1.00 34.44 372 LYS A O 1
ATOM 5202 N N . SER A 1 365 ? 15.350 25.585 68.658 1.00 34.25 373 SER A N 1
ATOM 5203 C CA . SER A 1 365 ? 16.317 25.975 67.635 1.00 31.65 373 SER A CA 1
ATOM 5204 C C . SER A 1 365 ? 15.717 26.128 66.240 1.00 43.72 373 SER A C 1
ATOM 5205 O O . SER A 1 365 ? 16.182 26.953 65.458 1.00 36.96 373 SER A O 1
ATOM 5213 N N . HIS A 1 366 ? 14.700 25.332 65.919 1.00 29.77 374 HIS A N 1
ATOM 5214 C CA . HIS A 1 366 ? 14.161 25.321 64.570 1.00 27.06 374 HIS A CA 1
ATOM 5215 C C . HIS A 1 366 ? 12.656 25.559 64.517 1.00 23.17 374 HIS A C 1
ATOM 5216 O O . HIS A 1 366 ? 12.210 26.474 63.821 1.00 28.23 374 HIS A O 1
ATOM 5229 N N . ILE A 1 367 ? 11.870 24.767 65.235 1.00 28.52 375 ILE A N 1
ATOM 5230 C CA . ILE A 1 367 ? 10.424 24.812 65.013 1.00 25.52 375 ILE A CA 1
ATOM 5231 C C . ILE A 1 367 ? 9.873 26.184 65.418 1.00 29.93 375 ILE A C 1
ATOM 5232 O O . ILE A 1 367 ? 9.113 26.797 64.670 1.00 28.49 375 ILE A O 1
ATOM 5248 N N . GLU A 1 368 ? 10.291 26.695 66.569 1.00 27.11 376 GLU A N 1
ATOM 5249 C CA . GLU A 1 368 ? 9.779 27.983 67.041 1.00 33.91 376 GLU A CA 1
ATOM 5250 C C . GLU A 1 368 ? 10.164 29.140 66.118 1.00 40.65 376 GLU A C 1
ATOM 5251 O O . GLU A 1 368 ? 9.498 30.177 66.099 1.00 35.40 376 GLU A O 1
ATOM 5263 N N . LYS A 1 369 ? 11.226 28.941 65.344 1.00 36.98 377 LYS A N 1
ATOM 5264 C CA . LYS A 1 369 ? 11.743 29.958 64.440 1.00 28.82 377 LYS A CA 1
ATOM 5265 C C . LYS A 1 369 ? 11.271 29.745 63.016 1.00 27.92 377 LYS A C 1
ATOM 5266 O O . LYS A 1 369 ? 11.674 30.467 62.103 1.00 30.49 377 LYS A O 1
ATOM 5285 N N . GLY A 1 370 ? 10.427 28.739 62.816 1.00 25.60 378 GLY A N 1
ATOM 5286 C CA . GLY A 1 370 ? 9.879 28.473 61.500 1.00 24.54 378 GLY A CA 1
ATOM 5287 C C . GLY A 1 370 ? 10.848 27.854 60.508 1.00 23.83 378 GLY A C 1
ATOM 5288 O O . GLY A 1 370 ? 10.568 27.839 59.300 1.00 26.59 378 GLY A O 1
ATOM 5292 N N . LYS A 1 371 ? 11.950 27.303 61.026 1.00 25.76 379 LYS A N 1
ATOM 5293 C CA . LYS A 1 371 ? 12.986 26.687 60.206 1.00 28.99 379 LYS A CA 1
ATOM 5294 C C . LYS A 1 371 ? 12.617 25.247 59.868 1.00 26.10 379 LYS A C 1
ATOM 5295 O O . LYS A 1 371 ? 13.316 24.313 60.258 1.00 28.90 379 LYS A O 1
ATOM 5314 N N . VAL A 1 372 ? 11.524 25.087 59.130 1.00 24.56 380 VAL A N 1
ATOM 5315 C CA . VAL A 1 372 ? 11.016 23.770 58.725 1.00 24.29 380 VAL A CA 1
ATOM 5316 C C . VAL A 1 372 ? 10.401 23.894 57.331 1.00 22.38 380 VAL A C 1
ATOM 5317 O O . VAL A 1 372 ? 9.634 24.826 57.086 1.00 23.87 380 VAL A O 1
ATOM 5330 N N . ILE A 1 373 ? 10.722 22.965 56.435 1.00 19.60 381 ILE A N 1
ATOM 5331 C CA . ILE A 1 373 ? 10.121 22.893 55.118 1.00 18.67 381 ILE A CA 1
ATOM 5332 C C . ILE A 1 373 ? 9.608 21.502 54.860 1.00 21.38 381 ILE A C 1
ATOM 5333 O O . ILE A 1 373 ? 10.024 20.550 55.520 1.00 23.85 381 ILE A O 1
ATOM 5349 N N . GLN A 1 374 ? 8.661 21.380 53.942 1.00 21.38 382 GLN A N 1
ATOM 5350 C CA . GLN A 1 374 ? 8.057 20.080 53.688 1.00 19.09 382 GLN A CA 1
ATOM 5351 C C . GLN A 1 374 ? 8.952 19.159 52.853 1.00 22.84 382 GLN A C 1
ATOM 5352 O O . GLN A 1 374 ? 9.357 19.492 51.717 1.00 21.53 382 GLN A O 1
ATOM 5366 N N . ALA A 1 375 ? 9.238 17.987 53.416 1.00 19.46 383 ALA A N 1
ATOM 5367 C CA . ALA A 1 375 ? 9.976 16.948 52.721 1.00 17.54 383 ALA A CA 1
ATOM 5368 C C . ALA A 1 375 ? 9.217 16.442 51.506 1.00 22.02 383 ALA A C 1
ATOM 5369 O O . ALA A 1 375 ? 7.996 16.295 51.536 1.00 19.16 383 ALA A O 1
ATOM 5376 N N . ILE A 1 376 ? 9.949 16.144 50.432 1.00 22.15 384 ILE A N 1
ATOM 5377 C CA . ILE A 1 376 ? 9.305 15.777 49.180 1.00 19.78 384 ILE A CA 1
ATOM 5378 C C . ILE A 1 376 ? 8.469 14.491 49.245 1.00 23.51 384 ILE A C 1
ATOM 5379 O O . ILE A 1 376 ? 7.55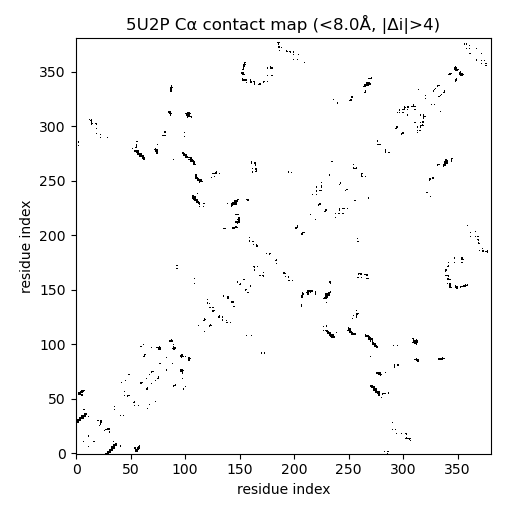5 14.333 48.428 1.00 23.22 384 ILE A O 1
ATOM 5395 N N . ASP A 1 377 ? 8.714 13.615 50.228 1.00 22.59 385 ASP A N 1
ATOM 5396 C CA . ASP A 1 377 ? 7.912 12.391 50.347 1.00 23.74 385 ASP A CA 1
ATOM 5397 C C . ASP A 1 377 ? 6.584 12.631 51.071 1.00 18.78 385 ASP A C 1
ATOM 5398 O O . ASP A 1 377 ? 5.774 11.721 51.166 1.00 25.80 385 ASP A O 1
ATOM 5407 N N . ALA A 1 378 ? 6.366 13.842 51.574 1.00 19.08 386 ALA A N 1
ATOM 5408 C CA . ALA A 1 378 ? 5.143 14.128 52.335 1.00 20.91 386 ALA A CA 1
ATOM 5409 C C . ALA A 1 378 ? 3.985 14.484 51.406 1.00 27.25 386 ALA A C 1
ATOM 5410 O O . ALA A 1 378 ? 2.816 14.418 51.806 1.00 22.19 386 ALA A O 1
ATOM 5417 N N . TYR A 1 379 ? 4.309 14.851 50.165 1.00 25.18 387 TYR A N 1
ATOM 5418 C CA . TYR A 1 379 ? 3.292 15.248 49.187 1.00 26.43 387 TYR A CA 1
ATOM 5419 C C . TYR A 1 379 ? 2.480 14.020 48.738 1.00 24.10 387 TYR A C 1
ATOM 5420 O O . TYR A 1 379 ? 3.019 12.910 48.613 1.00 24.76 387 TYR A O 1
ATOM 5438 N N . ALA A 1 380 ? 1.191 14.225 48.469 1.00 28.94 388 ALA A N 1
ATOM 5439 C CA . ALA A 1 380 ? 0.321 13.144 48.003 1.00 33.33 388 ALA A CA 1
ATOM 5440 C C . ALA A 1 380 ? 0.911 12.413 46.784 1.00 28.25 388 ALA A C 1
ATOM 5441 O O . ALA A 1 380 ? 0.825 11.190 46.684 1.00 32.75 388 ALA A O 1
ATOM 5448 N N . GLN A 1 381 ? 1.539 13.179 45.898 1.00 30.89 389 GLN A N 1
ATOM 5449 C CA . GLN A 1 381 ? 2.082 12.647 44.645 1.00 45.79 389 GLN A CA 1
ATOM 5450 C C . GLN A 1 381 ? 3.178 11.628 44.897 1.00 37.07 389 GLN A C 1
ATOM 5451 O O . GLN A 1 381 ? 3.448 10.769 44.053 1.00 31.98 389 GLN A O 1
ATOM 5465 N N . ALA A 1 382 ? 3.807 11.733 46.065 1.00 29.84 390 ALA A N 1
ATOM 5466 C CA . ALA A 1 382 ? 4.951 10.895 46.399 1.00 27.17 390 ALA A CA 1
ATOM 5467 C C . ALA A 1 382 ? 4.520 9.514 46.888 1.00 28.87 390 ALA A C 1
ATOM 5468 O O . ALA A 1 382 ? 5.320 8.578 46.925 1.00 27.49 390 ALA A O 1
ATOM 5475 N N . GLN A 1 383 ? 3.256 9.391 47.274 1.00 25.53 391 GLN A N 1
ATOM 5476 C CA . GLN A 1 383 ? 2.757 8.148 47.845 1.00 30.59 391 GLN A CA 1
ATOM 5477 C C . GLN A 1 383 ? 2.531 7.101 46.768 1.00 48.77 391 GLN A C 1
ATOM 5478 O O . GLN A 1 383 ? 2.141 7.429 45.649 1.00 34.57 391 GLN A O 1
ATOM 5492 N N . ASN A 1 384 ? 2.779 5.843 47.105 1.00 37.10 392 ASN A N 1
ATOM 5493 C CA . ASN A 1 384 ? 2.302 4.733 46.292 1.00 58.51 392 ASN A CA 1
ATOM 5494 C C . ASN A 1 384 ? 0.901 4.336 46.741 1.00 79.24 392 ASN A C 1
ATOM 5495 O O . ASN A 1 384 ? 0.674 4.071 47.923 1.00 59.33 392 ASN A O 1
ATOM 5506 N N . THR A 1 385 ? -0.029 4.298 45.787 1.00 101.52 393 THR A N 1
ATOM 5507 C CA . THR A 1 385 ? -1.449 4.115 46.077 1.00 80.58 393 THR A CA 1
ATOM 5508 C C . THR A 1 385 ? -1.953 2.759 45.591 1.00 76.86 393 THR A C 1
ATOM 5509 O O . THR A 1 385 ? -1.516 2.261 44.554 1.00 85.64 393 THR A O 1
ATOM 5520 N N . ALA A 1 389 ? 1.034 5.013 42.699 1.00 67.52 397 ALA A N 1
ATOM 5521 C CA . ALA A 1 389 ? 2.320 4.948 42.012 1.00 74.23 397 ALA A CA 1
ATOM 5522 C C . ALA A 1 389 ? 3.074 6.267 42.132 1.00 74.33 397 ALA A C 1
ATOM 5523 O O . ALA A 1 389 ? 2.724 7.240 41.476 1.00 48.07 397 ALA A O 1
ATOM 5529 N N . SER A 1 390 ? 4.119 6.283 42.956 1.00 49.09 398 SER A N 1
ATOM 5530 C CA . SER A 1 390 ? 4.852 7.509 43.271 1.00 46.16 398 SER A CA 1
ATOM 5531 C C . SER A 1 390 ? 5.480 8.180 42.051 1.00 40.75 398 SER A C 1
ATOM 5532 O O . SER A 1 390 ? 5.868 7.510 41.094 1.00 33.87 398 SER A O 1
ATOM 5540 N N . VAL A 1 391 ? 5.591 9.502 42.093 1.00 27.72 399 VAL A N 1
ATOM 5541 C CA . VAL A 1 391 ? 6.265 10.243 41.022 1.00 29.04 399 VAL A CA 1
ATOM 5542 C C . VAL A 1 391 ? 7.777 10.206 41.188 1.00 32.75 399 VAL A C 1
ATOM 5543 O O . VAL A 1 391 ? 8.512 10.662 40.310 1.00 34.50 399 VAL A O 1
ATOM 5556 N N . PHE A 1 392 ? 8.234 9.658 42.313 1.00 25.00 400 PHE A N 1
ATOM 5557 C CA . PHE A 1 392 ? 9.656 9.587 42.612 1.00 25.44 400 PHE A CA 1
ATOM 5558 C C . PHE A 1 392 ? 10.179 8.176 42.512 1.00 31.41 400 PHE A C 1
ATOM 5559 O O . PHE A 1 392 ? 9.443 7.202 42.758 1.00 27.02 400 PHE A O 1
ATOM 5576 N N . PRO A 1 393 ? 11.468 8.048 42.184 1.00 29.79 401 PRO A N 1
ATOM 5577 C CA . PRO A 1 393 ? 12.052 6.709 42.085 1.00 36.40 401 PRO A CA 1
ATOM 5578 C C . PRO A 1 393 ? 12.308 6.073 43.430 1.00 30.62 401 PRO A C 1
ATOM 5579 O O . PRO A 1 393 ? 12.573 6.772 44.398 1.00 34.94 401 PRO A O 1
ATOM 5590 N N . ASP A 1 394 ? 12.245 4.749 43.479 1.00 34.02 402 ASP A N 1
ATOM 5591 C CA . ASP A 1 394 ? 12.729 3.996 44.623 1.00 36.52 402 ASP A CA 1
ATOM 5592 C C . ASP A 1 394 ? 14.242 3.844 44.473 1.00 35.67 402 ASP A C 1
ATOM 5593 O O . ASP A 1 394 ? 14.731 2.805 44.026 1.00 34.23 402 ASP A O 1
ATOM 5602 N N . PHE A 1 395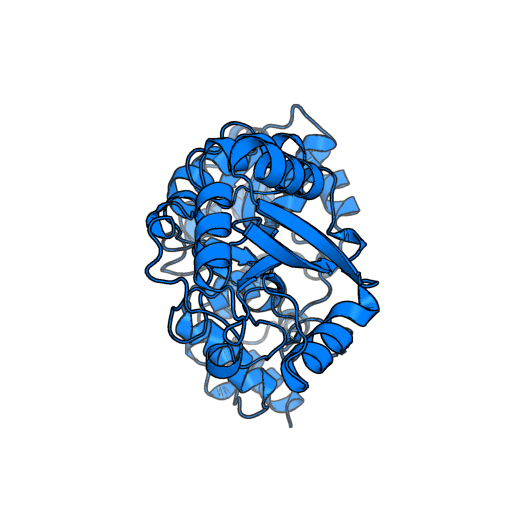 ? 14.974 4.911 44.779 1.00 30.22 403 PHE A N 1
ATOM 5603 C CA . PHE A 1 395 ? 16.425 4.921 44.634 1.00 27.67 403 PHE A CA 1
ATOM 5604 C C . PHE A 1 395 ? 17.122 3.775 45.368 1.00 34.64 403 PHE A C 1
ATOM 5605 O O . PHE A 1 395 ? 18.117 3.232 44.879 1.00 34.02 403 PHE A O 1
ATOM 5622 N N . ALA A 1 396 ? 16.619 3.404 46.543 1.00 28.14 404 ALA A N 1
ATOM 5623 C CA . ALA A 1 396 ? 17.282 2.365 47.335 1.00 33.91 404 ALA A CA 1
ATOM 5624 C C . ALA A 1 396 ? 17.279 1.027 46.604 1.00 35.74 404 ALA A C 1
ATOM 5625 O O . ALA A 1 396 ? 18.166 0.194 46.810 1.00 32.01 404 ALA A O 1
ATOM 5632 N N . ALA A 1 397 ? 16.293 0.822 45.738 1.00 30.55 405 ALA A N 1
ATOM 5633 C CA . ALA A 1 397 ? 16.213 -0.410 44.969 1.00 38.20 405 ALA A CA 1
ATOM 5634 C C . ALA A 1 397 ? 17.369 -0.531 43.984 1.00 50.69 405 ALA A C 1
ATOM 5635 O O . ALA A 1 397 ? 17.709 -1.633 43.558 1.00 45.60 405 ALA A O 1
ATOM 5642 N N . TYR A 1 398 ? 17.964 0.601 43.621 1.00 31.97 406 TYR A N 1
ATOM 5643 C CA . TYR A 1 398 ? 19.094 0.616 42.684 1.00 31.71 406 TYR A CA 1
ATOM 5644 C C . TYR A 1 398 ? 20.410 0.212 43.352 1.00 42.24 406 TYR A C 1
ATOM 5645 O O . TYR A 1 398 ? 21.409 -0.037 42.669 1.00 42.99 406 TYR A O 1
ATOM 5663 N N . VAL A 1 399 ? 20.415 0.169 44.681 1.00 33.90 407 VAL A N 1
ATOM 5664 C CA . VAL A 1 399 ? 21.644 -0.034 45.432 1.00 32.71 407 VAL A CA 1
ATOM 5665 C C . VAL A 1 399 ? 21.837 -1.522 45.704 1.00 52.35 407 VAL A C 1
ATOM 5666 O O . VAL A 1 399 ? 21.365 -2.056 46.705 1.00 43.00 407 VAL A O 1
ATOM 5679 N N . THR A 1 400 ? 22.529 -2.187 44.793 1.00 66.78 408 THR A N 1
ATOM 5680 C CA . THR A 1 400 ? 22.835 -3.595 44.963 1.00 80.00 408 THR A CA 1
ATOM 5681 C C . THR A 1 400 ? 24.339 -3.757 45.077 1.00 59.34 408 THR A C 1
ATOM 5682 O O . THR A 1 400 ? 25.078 -2.776 45.089 1.00 40.17 408 THR A O 1
ATOM 5693 N N A ASP A 1 401 ? 24.806 -4.994 45.222 0.69 56.28 409 ASP A N 1
ATOM 5694 N N B ASP A 1 401 ? 24.765 -5.008 45.127 0.31 56.96 409 ASP A N 1
ATOM 5695 C CA A ASP A 1 401 ? 26.242 -5.276 45.218 0.69 55.95 409 ASP A CA 1
ATOM 5696 C CA B ASP A 1 401 ? 26.171 -5.335 45.161 0.31 57.05 409 ASP A CA 1
ATOM 5697 C C A ASP A 1 401 ? 26.631 -5.769 43.832 0.69 34.98 409 ASP A C 1
ATOM 5698 C C B ASP A 1 401 ? 26.627 -5.805 43.786 0.31 35.68 409 ASP A C 1
ATOM 5699 O O A ASP A 1 401 ? 26.045 -6.731 43.347 0.69 46.90 409 ASP A O 1
ATOM 5700 O O B ASP A 1 401 ? 26.091 -6.780 43.264 0.31 48.37 409 ASP A O 1
ATOM 5717 N N . PRO A 1 402 ? 27.612 -5.119 43.186 1.00 37.39 410 PRO A N 1
ATOM 5718 C CA . PRO A 1 402 ? 28.357 -3.938 43.637 1.00 30.84 410 PRO A CA 1
ATOM 5719 C C . PRO A 1 402 ? 27.545 -2.664 43.453 1.00 33.57 410 PRO A C 1
ATOM 5720 O O . PRO A 1 402 ? 26.821 -2.533 42.455 1.00 34.12 410 PRO A O 1
ATOM 5731 N N . ALA A 1 403 ? 27.697 -1.741 44.398 1.00 36.19 411 ALA A N 1
ATOM 5732 C CA . ALA A 1 403 ? 26.965 -0.477 44.377 1.00 33.62 411 ALA A CA 1
ATOM 5733 C C . ALA A 1 403 ? 27.298 0.366 43.145 1.00 38.19 411 ALA A C 1
ATOM 5734 O O . ALA A 1 403 ? 28.465 0.497 42.766 1.00 33.86 411 ALA A O 1
ATOM 5741 N N . PRO A 1 404 ? 26.265 0.966 42.534 1.00 34.17 412 PRO A N 1
ATOM 5742 C CA . PRO A 1 404 ? 26.457 1.911 41.436 1.00 32.92 412 PRO A CA 1
ATOM 5743 C C . PRO A 1 404 ? 26.950 3.266 41.943 1.00 40.51 412 PRO A C 1
ATOM 5744 O O . PRO A 1 404 ? 26.980 3.499 43.154 1.00 34.10 412 PRO A O 1
ATOM 5755 N N . THR A 1 405 ? 27.321 4.152 41.025 1.00 27.27 413 THR A N 1
ATOM 5756 C CA . THR A 1 405 ? 27.585 5.543 41.384 1.00 26.40 413 THR A CA 1
ATOM 5757 C C . THR A 1 405 ? 26.291 6.335 41.367 1.00 28.96 413 THR A C 1
ATOM 5758 O O . THR A 1 405 ? 25.271 5.869 40.862 1.00 27.13 413 THR A O 1
ATOM 5769 N N . ALA A 1 406 ? 26.340 7.555 41.888 1.00 28.32 414 ALA A N 1
ATOM 5770 C CA . ALA A 1 406 ? 25.175 8.426 41.853 1.00 31.78 414 ALA A CA 1
ATOM 5771 C C . ALA A 1 406 ? 24.811 8.759 40.405 1.00 34.73 414 ALA A C 1
ATOM 5772 O O . ALA A 1 406 ? 23.643 8.899 40.072 1.00 29.79 414 ALA A O 1
ATOM 5779 N N . HIS A 1 407 ? 25.809 8.870 39.537 1.00 30.23 415 HIS A N 1
ATOM 5780 C CA . HIS A 1 407 ? 25.538 9.086 38.126 1.00 30.04 415 HIS A CA 1
ATOM 5781 C C . HIS A 1 407 ? 24.672 7.968 37.563 1.00 38.83 415 HIS A C 1
ATOM 5782 O O . HIS A 1 407 ? 23.720 8.216 36.823 1.00 35.12 415 HIS A O 1
ATOM 5795 N N . THR A 1 408 ? 25.030 6.731 37.893 1.00 31.49 416 THR A N 1
ATOM 5796 C CA . THR A 1 408 ? 24.310 5.584 37.384 1.00 35.70 416 THR A CA 1
ATOM 5797 C C . THR A 1 408 ? 22.897 5.537 37.957 1.00 39.38 416 THR A C 1
ATOM 5798 O O . THR A 1 408 ? 21.954 5.225 37.231 1.00 31.73 416 THR A O 1
ATOM 5809 N N . MET A 1 409 ? 22.739 5.872 39.235 1.00 33.08 417 MET A N 1
ATOM 5810 C CA . MET A 1 409 ? 21.401 5.935 39.826 1.00 30.61 417 MET A CA 1
ATOM 5811 C C . MET A 1 409 ? 20.511 6.949 39.106 1.00 36.28 417 MET A C 1
ATOM 5812 O O . MET A 1 409 ? 19.328 6.687 38.893 1.00 34.70 417 MET A O 1
ATOM 5826 N N . LEU A 1 410 ? 21.064 8.086 38.698 1.00 31.05 418 LEU A N 1
ATOM 5827 C CA . LEU A 1 410 ? 20.244 9.062 37.994 1.00 32.29 418 LEU A CA 1
ATOM 5828 C C . LEU A 1 410 ? 19.876 8.542 36.608 1.00 44.72 418 LEU A C 1
ATOM 5829 O O . LEU A 1 410 ? 18.772 8.786 36.140 1.00 34.19 418 LEU A O 1
ATOM 5845 N N . HIS A 1 411 ? 20.788 7.827 35.947 1.00 37.71 419 HIS A N 1
ATOM 5846 C CA . HIS A 1 411 ? 20.468 7.258 34.641 1.00 35.50 419 HIS A CA 1
ATOM 5847 C C . HIS A 1 411 ? 19.369 6.216 34.762 1.00 33.02 419 HIS A C 1
ATOM 5848 O O . HIS A 1 411 ? 18.475 6.138 33.918 1.00 45.96 419 HIS A O 1
ATOM 5861 N N . ARG A 1 412 ? 19.453 5.405 35.805 1.00 32.27 420 ARG A N 1
ATOM 5862 C CA . ARG A 1 412 ? 18.487 4.337 36.005 1.00 53.08 420 ARG A CA 1
ATOM 5863 C C . ARG A 1 412 ? 17.116 4.957 36.247 1.00 68.87 420 ARG A C 1
ATOM 5864 O O . ARG A 1 412 ? 16.112 4.496 35.705 1.00 44.42 420 ARG A O 1
ATOM 5885 N N . ALA A 1 413 ? 17.082 6.019 37.050 1.00 45.10 421 ALA A N 1
ATOM 5886 C CA . ALA A 1 413 ? 15.828 6.724 37.317 1.00 48.73 421 ALA A CA 1
ATOM 5887 C C . ALA A 1 413 ? 15.208 7.223 36.015 1.00 52.36 421 ALA A C 1
ATOM 5888 O O . ALA A 1 413 ? 14.003 7.103 35.806 1.00 52.27 421 ALA A O 1
ATOM 5895 N N . GLN A 1 414 ? 16.043 7.760 35.133 1.00 38.40 422 GLN A N 1
ATOM 5896 C CA . GLN A 1 414 ? 15.561 8.342 33.885 1.00 39.20 422 GLN A CA 1
ATOM 5897 C C . GLN A 1 414 ? 15.154 7.258 32.896 1.00 71.48 422 GLN A C 1
ATOM 5898 O O . GLN A 1 414 ? 14.245 7.457 32.093 1.00 59.62 422 GLN A O 1
ATOM 5912 N N . THR A 1 415 ? 15.821 6.109 32.963 1.00 55.19 423 THR A N 1
ATOM 5913 C CA . THR A 1 415 ? 15.509 4.996 32.074 1.00 70.82 423 THR A CA 1
ATOM 5914 C C . THR A 1 415 ? 14.130 4.436 32.401 1.00 65.13 423 THR A C 1
ATOM 5915 O O . THR A 1 415 ? 13.367 4.070 31.508 1.00 78.38 423 THR A O 1
ATOM 5926 N N . GLU A 1 416 ? 13.809 4.388 33.688 1.00 73.70 424 GLU A N 1
ATOM 5927 C CA . GLU A 1 416 ? 12.513 3.900 34.123 1.00 83.61 424 GLU A CA 1
ATOM 5928 C C . GLU A 1 416 ? 11.420 4.906 33.781 1.00 85.11 424 GLU A C 1
ATOM 5929 O O . GLU A 1 416 ? 10.260 4.535 33.607 1.00 92.97 424 GLU A O 1
ATOM 5941 N N . ALA A 1 417 ? 11.794 6.179 33.676 1.00 86.34 425 ALA A N 1
ATOM 5942 C CA . ALA A 1 417 ? 10.844 7.222 33.305 1.00 90.15 425 ALA A CA 1
ATOM 5943 C C . ALA A 1 417 ? 10.254 6.918 31.938 1.00 94.05 425 ALA A C 1
ATOM 5944 O O . ALA A 1 417 ? 9.043 6.750 31.797 1.00 100.78 425 ALA A O 1
ATOM 5951 N N . ARG A 1 418 ? 11.123 6.827 30.937 1.00 66.35 426 ARG A N 1
ATOM 5952 C CA . ARG A 1 418 ? 10.684 6.588 29.567 1.00 65.74 426 ARG A CA 1
ATOM 5953 C C . ARG A 1 418 ? 10.075 5.190 29.461 1.00 66.41 426 ARG A C 1
ATOM 5954 O O . ARG A 1 418 ? 8.980 5.018 28.923 1.00 66.65 426 ARG A O 1
#

Foldseek 3Di:
DEFEEEEEPVPCDPLVVVLQVCCCVPVVYHYDYDYDHHVCQVVVQVVCQVVVNDTQKYKAWPDCRSVDDCVSWFDFCQPPPLQVFFLAARQDLVGTHFFAFQFQFFWWWWKKFFVVVCVVLVQDDQPALVSLVVQLVSVVVPAQEEDAEEDQFPPGPQLLFAVDVLLDFNRLVVVLVCLLVLVDQLLVVCSSQQLVVLVLVCVVVNSYDLVCNHPHLVRVLVCVLVVRHGIYIDTVVSVVVNCVVPVPTDMATDFDNRDPCRLQAIEHGSRTMGMTGTPSDPCNVVVSVSVVVCSDLVSQLSSLCTDDDHGRGPPNPSHDDPPNCVVVCVRYSNNNRYHYGSRNDPQRGDCDHSHDHLSVQQDVVGDHSSVSSVVRNVVSD

Secondary structure (DSSP, 8-state):
-EEEEEEEGGG--HHHHHHHHHHHHHH--EEEEEEE-GGGHHHHHHHHHHTT---SEEEEETTTGGG--HHHHB---TTSTTGGGBSS----TTS---SEES-S-SEEEEEEEEHHHHHHTTPPPP-SHHHHHHHHHHHHH--EEEE----SBSS-HHHHHHHHHHHHHHHHHHHHHHHHTT---GGG-GGGHHHHHHHHHHHHTTSS-GGGTT--HHHHHHHHTTT-EEEEEEEHHHHHHHHHHSTT--EEEE----STTTTS-EEEE---EEEEEBTT-TTHHHHHHHHHHHHSHHHHHHHTTT--SS-SBTT-TTSPPPGGGHHHHHHTGGGT-EEE-GGGSGGGB----SS--GGGG--SSPPPHHHHHHHHHHHH-

Sequence (381 aa):
VRLSVLIREKHYSSGLQNVFTKLELEEGIAVTVETIQDDQYPTVLHARLADGTAPDVVEVSLPSLHALDPYLYFVDLSKEAWIPDLLIPPTDPYGKTFALPLNCAVSINALFYNKDLFDRYGISEPKSWNELLESCALIVKSIVPLALSTTESFPHTLLADAITKVVLGEQGARDLVKRATDDSIDWTHERALYPVVLGAYLELFKRGYVNKHHRTARVREIIHDFTRDRIAMYFGSHLVADAIIKERPGINLGACVLPITENAQDVLTGSLEVQGLAVHKKSARVATACRALSVLASAAYQNSFFEEHKGLPAFRNTTSAVIPACLSALFKSHIEKGKVIQAIDAYAQAQNTASVFPDFAAYVTDDPAPTAHTMLHRAQTEAR